Protein AF-A0A7R8UGU3-F1 (afdb_monomer)

Secondary structure (DSSP, 8-state):
-----PPPP--------------TTHHHHHHHHHHHGGGS---------GGG-TTT-GGGGSTTGGGEEEEGGGTEEEETT-BSTTS-TT-EEE--SSS--S-EEEPPTTEEEETTTS-EEETTS-TTSPTTEEEEE---HHHHHTT-SSS---EEEEEEPPP--TTEEEETTTTEEEETTS-TTSPTT-EEEE-TTSSEEEE--SSGGGGGGEETTTTEE--TTS-TT--STT-EEETTTEEE--TTSTTEETTTTEE--TTS-TTPPTTEEEEE-TT---SS--EEEEEPTTEEE-TTS-EEETTB-TTSPTTEEE-SSS-EEE--PPTTEEEEGGGTEEEETTS-TTSPTTEEEEE-TTS-HHHH--B-BEEEEESS---SS---------S----TTTTSTTEEEETTEEEETTS-TTSPTTEEEEE-----TTS--GGGGEEEEEPTTPEEEE-TTS-EEEEPHHHHHHHHHHHHHT-----

Sequence (487 aa):
MRLNRYCVMQKDLAICRIGTCFSLRAMIIVVIQSSALIYFGSDGAIVPPPWSNIDKNPCAALPGGWQMLYWAPLKKCFKIFQVGYPCPDTMELSPPSNNNHTAECRCPPGTAQSVLNDECHTLFTKGPCSDGEYFSPVTDVRTLSTWKTGGAQKLGKCKLGRNCPNGSVFWPPDDKCYALYTRGPCPKGKLLTVGAGQIGECKCENRGALAAYFYNEEDSCYEHFTKGPCQKFGELFLPSRKCGCHPKLPHYYEKTNQCFEIGTPGPCSKGHIFTVSENTDDQNPHASCVCKTGYIPWSDGSCYRLYTRGPCAEGQFLINSTTCTPNICGKGRLYFPEQNTCYKIGSQGPCSLYEVVVFDFTSRPSVDGISYNGVCGCTALIKGLEQTCTSTQEEEKSDSCDSTPGMININGICYKLYTQGPCGSGQWLEPVKQLSSEELTSSNKVQCKCRPGYTTSETKSGTLRCFAPTVGLARWILQLIGYEEAT

Radius of gyration: 34.82 Å; Cα contacts (8 Å, |Δi|>4): 832; chains: 1; bounding box: 90×88×77 Å

InterPro domains:
  IPR031993 Domain of unknown function DUF4789 [PF16033] (85-141)
  IPR031993 Domain of unknown function DUF4789 [PF16033] (163-194)
  IPR031993 Domain of unknown function DUF4789 [PF16033] (286-379)

pLDDT: mean 76.47, std 20.49, range [23.16, 96.88]

Solvent-accessible surface area (backbone atoms only — not comparable to full-atom values): 29045 Å² total; per-residue (Å²): 136,89,80,86,82,84,87,79,91,79,86,83,91,80,91,81,90,77,84,92,79,93,61,90,71,54,67,66,52,50,59,57,49,59,65,58,60,76,73,67,69,86,77,73,78,77,78,74,58,84,61,50,36,45,95,63,15,66,29,26,75,43,94,70,8,76,49,28,37,41,39,76,94,76,76,43,69,43,55,55,69,37,63,11,85,98,30,59,78,52,18,15,31,34,77,48,90,57,94,58,68,49,56,41,68,34,48,46,93,69,34,18,28,32,86,87,75,74,44,40,35,50,50,55,32,22,64,94,39,55,77,44,20,25,22,35,73,65,84,58,67,76,73,54,64,79,60,79,80,64,79,93,65,53,44,29,43,71,41,78,59,69,88,49,63,92,71,36,33,28,35,65,89,79,74,44,66,39,54,54,61,28,41,76,94,38,60,89,42,19,23,26,38,80,36,77,31,72,32,44,31,70,46,62,44,86,52,77,85,45,33,55,34,28,33,81,93,73,76,25,21,40,39,69,57,29,49,60,89,42,82,58,88,34,26,20,22,37,77,85,51,41,68,46,67,54,92,84,40,44,42,28,36,81,94,75,76,30,27,39,38,72,79,31,45,57,95,41,53,60,47,27,28,22,34,66,66,91,86,58,99,51,98,69,57,49,36,43,70,39,61,34,92,74,31,40,59,37,95,85,72,33,22,36,46,62,34,7,32,60,93,41,58,92,68,23,23,24,77,56,59,84,45,68,42,72,59,82,48,57,94,69,37,24,37,33,78,95,74,74,42,64,34,47,60,73,34,41,71,96,36,59,93,72,23,17,28,34,72,46,78,89,52,46,54,92,81,55,33,64,58,44,37,41,34,69,38,63,77,62,89,77,87,62,94,68,90,70,78,77,83,72,81,87,73,74,96,66,63,81,30,69,80,41,93,62,37,40,51,50,96,89,44,72,33,51,60,73,31,40,67,96,40,61,76,52,26,17,32,42,75,59,94,78,81,78,94,82,81,73,62,67,68,68,57,48,44,73,38,59,38,92,75,36,49,81,45,78,44,102,81,78,51,81,45,32,41,54,57,68,54,56,50,49,52,53,50,43,65,72,69,67,69,78,81,76,132

Mean predicted aligned error: 18.77 Å

Foldseek 3Di:
DDDDDDDDDDDDDDDDDDDDDDDPVVVVVVVVVVVVVVPDDPPPPPPQDPCCDCVLAVQNPDDVSSQWGQAVVVRDIDGFQDAPVVDHNQWTFHADPDPNSHIDTAGDPQWFAEPPPRHIFGFQDCGVHAQQKTKHWDPDPVVQVVPPPGPDTTYIDIDGQDDDPPQWFARRVLNDIDGFLACVVHDAQWTWDQDPRRHTDTDADCDDPQVLQAAPPVRGGHDFLDCRPPPDAQWTCHSVSDTDDDPQALQADPVVRGGDRFQDCGPHAAQWGWHFDPPDPDPGTRTDTDGDPQWAAEPVRHTAHFQFCGVHDPQWTHHHRYDIDGPPEDPQWAAEPVVRDIDGFQPCPPHDVQWTWDAPPVDDCVRRNGHSHTDIAGPDDDPDPDRDPDPPPDDDPDQPQVVDPQWADDPNDIDGFQDCPVHDPQWTKDADPDDDDDDDDSVNRIDIDGDPQWDWDADPVRDTDTHHNVVVVVVVVCVVVDDDDDD

Organism: Hermetia illucens (NCBI:txid343691)

Nearest PDB structures (foldseek):
  1ae5-assembly1_A  TM=3.576E-01  e=3.836E+00  Homo sapiens
  1qiu-assembly2_F  TM=3.016E-01  e=1.323E+00  Human adenovirus 2
  1v1i-assembly1_B  TM=2.689E-01  e=1.565E+00  Human mastadenovirus C
  1v1h-assembly2_E  TM=2.479E-01  e=1.323E+00  Human adenovirus 2
  1v1i-assembly1_C  TM=2.590E-01  e=1.751E+00  Human mastadenovirus C

Structure (mmCIF, N/CA/C/O backbone):
data_AF-A0A7R8UGU3-F1
#
_entry.id   AF-A0A7R8UGU3-F1
#
loop_
_atom_site.group_PDB
_atom_site.id
_atom_site.type_symbol
_atom_site.label_atom_id
_atom_site.label_alt_id
_atom_site.label_comp_id
_atom_site.label_asym_id
_atom_site.label_entity_id
_atom_site.label_seq_id
_atom_site.pdbx_PDB_ins_code
_atom_site.Cartn_x
_atom_site.Cartn_y
_atom_site.Cartn_z
_atom_site.occupancy
_atom_site.B_iso_or_equiv
_atom_site.auth_seq_id
_atom_site.auth_comp_id
_atom_site.auth_asym_id
_atom_site.auth_atom_id
_atom_site.pdbx_PDB_model_num
ATOM 1 N N . MET A 1 1 ? -3.945 25.983 -39.590 1.00 34.41 1 MET A N 1
ATOM 2 C CA . MET A 1 1 ? -3.310 27.311 -39.734 1.00 34.41 1 MET A CA 1
ATOM 3 C C . MET A 1 1 ? -2.258 27.464 -38.649 1.00 34.41 1 MET A C 1
ATOM 5 O O . MET A 1 1 ? -2.596 27.395 -37.476 1.00 34.41 1 MET A O 1
ATOM 9 N N . ARG A 1 2 ? -0.985 27.560 -39.050 1.00 26.16 2 ARG A N 1
ATOM 10 C CA . ARG A 1 2 ? 0.158 27.837 -38.168 1.00 26.16 2 ARG A CA 1
ATOM 11 C C . ARG A 1 2 ? 0.097 29.293 -37.707 1.00 26.16 2 ARG A C 1
ATOM 13 O O . ARG A 1 2 ? -0.098 30.166 -38.545 1.00 26.16 2 ARG A O 1
ATOM 20 N N . LEU A 1 3 ? 0.370 29.547 -36.433 1.00 24.61 3 LEU A N 1
ATOM 21 C CA . LEU A 1 3 ? 0.838 30.849 -35.962 1.00 24.61 3 LEU A CA 1
ATOM 22 C C . LEU A 1 3 ? 2.105 30.615 -35.138 1.00 24.61 3 LEU A C 1
ATOM 24 O O . LEU A 1 3 ? 2.052 30.256 -33.966 1.00 24.61 3 LEU A O 1
ATOM 28 N N . ASN A 1 4 ? 3.246 30.781 -35.809 1.00 25.98 4 ASN A N 1
ATOM 29 C CA . ASN A 1 4 ? 4.543 30.980 -35.173 1.00 25.98 4 ASN A CA 1
ATOM 30 C C . ASN A 1 4 ? 4.507 32.316 -34.419 1.00 25.98 4 ASN A C 1
ATOM 32 O O . ASN A 1 4 ? 4.134 33.333 -35.003 1.00 25.98 4 ASN A O 1
ATOM 36 N N . ARG A 1 5 ? 4.952 32.337 -33.161 1.00 27.44 5 ARG A N 1
ATOM 37 C CA . ARG A 1 5 ? 5.405 33.568 -32.503 1.00 27.44 5 ARG A CA 1
ATOM 38 C C . ARG A 1 5 ? 6.913 33.479 -32.312 1.00 27.44 5 ARG A C 1
ATOM 40 O O . ARG A 1 5 ? 7.396 32.604 -31.604 1.00 27.44 5 ARG A O 1
ATOM 47 N N . TYR A 1 6 ? 7.628 34.381 -32.974 1.00 27.47 6 TYR A N 1
ATOM 48 C CA . TYR A 1 6 ? 9.024 34.699 -32.696 1.00 27.47 6 TYR A CA 1
ATOM 49 C C . TYR A 1 6 ? 9.054 35.805 -31.632 1.00 27.47 6 TYR A C 1
ATOM 51 O O . TYR A 1 6 ? 8.335 36.795 -31.767 1.00 27.47 6 TYR A O 1
ATOM 59 N N . CYS A 1 7 ? 9.872 35.648 -30.590 1.00 23.77 7 CYS A N 1
ATOM 60 C CA . CYS A 1 7 ? 10.216 36.732 -29.670 1.00 23.77 7 CYS A CA 1
ATOM 61 C C . CYS A 1 7 ? 11.462 37.448 -30.198 1.00 23.77 7 CYS A C 1
ATOM 63 O O . CYS A 1 7 ? 12.524 36.843 -30.325 1.00 23.77 7 CYS A O 1
ATOM 65 N N . VAL A 1 8 ? 11.316 38.737 -30.499 1.00 25.41 8 VAL A N 1
ATOM 66 C CA . VAL A 1 8 ? 12.418 39.661 -30.776 1.00 25.41 8 VAL A CA 1
ATOM 67 C C . VAL A 1 8 ? 12.742 40.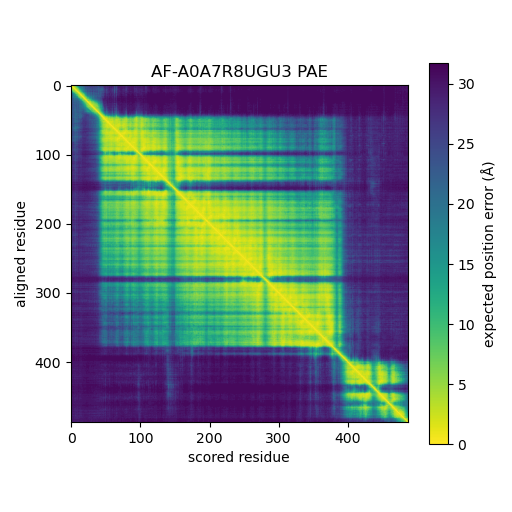389 -29.473 1.00 25.41 8 VAL A C 1
ATOM 69 O O . VAL A 1 8 ? 11.854 40.949 -28.835 1.00 25.41 8 VAL A O 1
ATOM 72 N N . MET A 1 9 ? 14.011 40.352 -29.069 1.00 26.41 9 MET A N 1
ATOM 73 C CA . MET A 1 9 ? 14.564 41.195 -28.008 1.00 26.41 9 MET A CA 1
ATOM 74 C C . MET A 1 9 ? 14.761 42.609 -28.554 1.00 26.41 9 MET A C 1
ATOM 76 O O . MET A 1 9 ? 15.452 42.778 -29.560 1.00 26.41 9 MET A O 1
ATOM 80 N N . GLN A 1 10 ? 14.216 43.621 -27.878 1.00 24.91 10 GLN A N 1
ATOM 81 C CA . GLN A 1 10 ? 14.547 45.012 -28.169 1.00 24.91 10 GLN A CA 1
ATOM 82 C C . GLN A 1 10 ? 14.738 45.809 -26.876 1.00 24.91 10 GLN A C 1
ATOM 84 O O . GLN A 1 10 ? 14.002 45.648 -25.904 1.00 24.91 10 GLN A O 1
ATOM 89 N N . LYS A 1 11 ? 15.821 46.587 -26.890 1.00 28.97 11 LYS A N 1
ATOM 90 C CA . LYS A 1 11 ? 16.382 47.410 -25.821 1.00 28.97 11 LYS A CA 1
ATOM 91 C C . LYS A 1 11 ? 15.558 48.679 -25.551 1.00 28.97 11 LYS A C 1
ATOM 93 O O . LYS A 1 11 ? 14.819 49.144 -26.411 1.00 28.97 11 LYS A O 1
ATOM 98 N N . ASP A 1 12 ? 15.873 49.245 -24.387 1.00 27.22 12 ASP A N 1
ATOM 99 C CA . ASP A 1 12 ? 15.841 50.660 -23.998 1.00 27.22 12 ASP A CA 1
ATOM 100 C C . ASP A 1 12 ? 14.676 51.166 -23.127 1.00 27.22 12 ASP A C 1
ATOM 102 O O . ASP A 1 12 ? 13.502 51.198 -23.489 1.00 27.22 12 ASP A O 1
ATOM 106 N N . LEU A 1 13 ? 15.095 51.590 -21.928 1.00 28.80 13 LEU A N 1
ATOM 107 C CA . LEU A 1 13 ? 14.383 52.382 -20.935 1.00 28.80 13 LEU A CA 1
ATOM 108 C C . LEU A 1 13 ? 13.937 53.725 -21.531 1.00 28.80 13 LEU A C 1
ATOM 110 O O . LEU A 1 13 ? 14.759 54.475 -22.053 1.00 28.80 13 LEU A O 1
ATOM 114 N N . ALA A 1 14 ? 12.687 54.105 -21.280 1.00 24.19 14 ALA A N 1
ATOM 115 C CA . ALA A 1 14 ? 12.273 55.504 -21.254 1.00 24.19 14 ALA A CA 1
ATOM 116 C C . ALA A 1 14 ? 11.336 55.729 -20.059 1.00 24.19 14 ALA A C 1
ATOM 118 O O . ALA A 1 14 ? 10.205 55.246 -20.027 1.00 24.19 14 ALA A O 1
ATOM 119 N N . ILE A 1 15 ? 11.834 56.445 -19.048 1.00 28.39 15 ILE A N 1
ATOM 120 C CA . ILE A 1 15 ? 11.051 56.929 -17.907 1.00 28.39 15 ILE A CA 1
ATOM 121 C C . ILE A 1 15 ? 10.461 58.285 -18.306 1.00 28.39 15 ILE A C 1
ATOM 123 O O . ILE A 1 15 ? 11.199 59.256 -18.448 1.00 28.39 15 ILE A O 1
ATOM 127 N N . CYS A 1 16 ? 9.135 58.368 -18.421 1.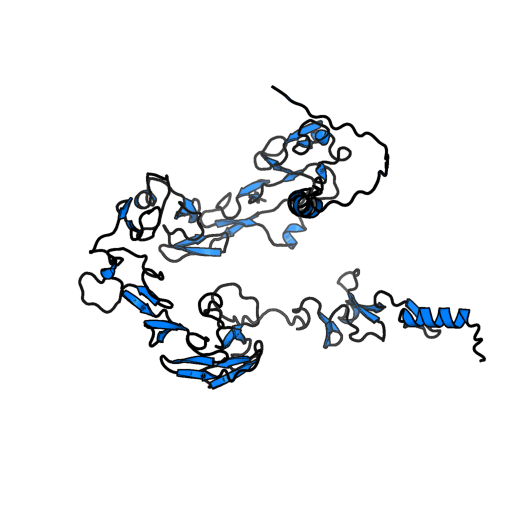00 23.16 16 CYS A N 1
ATOM 128 C CA . CYS A 1 16 ? 8.407 59.638 -18.451 1.00 23.16 16 CYS A CA 1
ATOM 129 C C . CYS A 1 16 ? 7.544 59.762 -17.189 1.00 23.16 16 CYS A C 1
ATOM 131 O O . CYS A 1 16 ? 6.597 59.005 -16.989 1.00 23.16 16 CYS A O 1
ATOM 133 N N . ARG A 1 17 ? 7.877 60.735 -16.331 1.00 28.41 17 ARG A N 1
ATOM 134 C CA . ARG A 1 17 ? 7.027 61.201 -15.225 1.00 28.41 17 ARG A CA 1
ATOM 135 C C . ARG A 1 17 ? 5.975 62.167 -15.765 1.00 28.41 17 ARG A C 1
ATOM 137 O O . ARG A 1 17 ? 6.347 63.156 -16.387 1.00 28.41 17 ARG A O 1
ATOM 144 N N . ILE A 1 18 ? 4.705 61.958 -15.419 1.00 28.52 18 ILE A N 1
ATOM 145 C CA . ILE A 1 18 ? 3.667 62.996 -15.482 1.00 28.52 18 ILE A CA 1
ATOM 146 C C . ILE A 1 18 ? 2.824 62.953 -14.199 1.00 28.52 18 ILE A C 1
ATOM 148 O O . ILE A 1 18 ? 2.200 61.945 -13.889 1.00 28.52 18 ILE A O 1
ATOM 152 N N . GLY A 1 19 ? 2.861 64.073 -13.471 1.00 26.92 19 GLY A N 1
ATOM 153 C CA . GLY A 1 19 ? 1.689 64.825 -13.006 1.00 26.92 19 GLY A CA 1
ATOM 154 C C . GLY A 1 19 ? 0.654 64.142 -12.110 1.00 26.92 19 GLY A C 1
ATOM 155 O O . GLY A 1 19 ? -0.199 63.391 -12.563 1.00 26.92 19 GLY A O 1
ATOM 156 N N . THR A 1 20 ? 0.656 64.552 -10.846 1.00 39.91 20 THR A N 1
ATOM 157 C CA . THR A 1 20 ? -0.377 64.355 -9.820 1.00 39.91 20 THR A CA 1
ATOM 158 C C . THR A 1 20 ? -1.784 64.814 -10.233 1.00 39.91 20 THR A C 1
ATOM 160 O O . THR A 1 20 ? -1.940 65.944 -10.690 1.00 39.91 20 THR A O 1
ATOM 163 N N . CYS A 1 21 ? -2.822 64.033 -9.904 1.00 30.52 21 CYS A N 1
ATOM 164 C CA . CYS A 1 21 ? -4.128 64.575 -9.505 1.00 30.52 21 CYS A CA 1
ATOM 165 C C . CYS A 1 21 ? -4.908 63.552 -8.656 1.00 30.52 21 CYS A C 1
ATOM 167 O O . CYS A 1 21 ? -5.224 62.453 -9.110 1.00 30.52 21 CYS A O 1
ATOM 169 N N . PHE A 1 22 ? -5.177 63.906 -7.398 1.00 36.31 22 PHE A N 1
ATOM 170 C CA . PHE A 1 22 ? -5.963 63.118 -6.448 1.00 36.31 22 PHE A CA 1
ATOM 171 C C . PHE A 1 22 ? -7.455 63.182 -6.808 1.00 36.31 22 PHE A C 1
ATOM 173 O O . PHE A 1 22 ? -8.027 64.265 -6.897 1.00 36.31 22 PHE A O 1
ATOM 180 N N . SER A 1 23 ? -8.114 62.028 -6.944 1.00 39.84 23 SER A N 1
ATOM 181 C CA . SER A 1 23 ? -9.576 61.927 -6.885 1.00 39.84 23 SER A CA 1
ATOM 182 C C . SER A 1 23 ? -9.994 60.572 -6.315 1.00 39.84 23 SER A C 1
ATOM 184 O O . SER A 1 23 ? -9.429 59.531 -6.653 1.00 39.84 23 SER A O 1
ATOM 186 N N . LEU A 1 24 ? -11.007 60.596 -5.444 1.00 41.97 24 LEU A N 1
ATOM 187 C CA . LEU A 1 24 ? -11.515 59.501 -4.605 1.00 41.97 24 LEU A CA 1
ATOM 188 C C . LEU A 1 24 ? -11.982 58.235 -5.363 1.00 41.97 24 LEU A C 1
ATOM 190 O O . LEU A 1 24 ? -12.333 57.241 -4.735 1.00 41.97 24 LEU A O 1
ATOM 194 N N . ARG A 1 25 ? -11.948 58.225 -6.702 1.00 40.31 25 ARG A N 1
ATOM 195 C CA . ARG A 1 25 ? -12.133 57.020 -7.534 1.00 40.31 25 ARG A CA 1
ATOM 196 C C . ARG A 1 25 ? -10.914 56.082 -7.547 1.00 40.31 25 ARG A C 1
ATOM 198 O O . ARG A 1 25 ? -11.035 54.946 -7.997 1.00 40.31 25 ARG A O 1
ATOM 205 N N . ALA A 1 26 ? -9.766 56.517 -7.022 1.00 41.62 26 ALA A N 1
ATOM 206 C CA . ALA A 1 26 ? -8.527 55.735 -7.002 1.00 41.62 26 ALA A CA 1
ATOM 207 C C . ALA A 1 26 ? -8.546 54.533 -6.033 1.00 41.62 26 ALA A C 1
ATOM 209 O O . ALA A 1 26 ? -7.870 53.543 -6.288 1.00 41.62 26 ALA A O 1
ATOM 210 N N . MET A 1 27 ? -9.349 54.556 -4.962 1.00 41.19 27 MET A N 1
ATOM 211 C CA . MET A 1 27 ? -9.347 53.471 -3.961 1.00 41.19 27 MET A CA 1
ATOM 212 C C . MET A 1 27 ? -10.008 52.173 -4.449 1.00 41.19 27 MET A C 1
ATOM 214 O O . MET A 1 27 ? -9.609 51.091 -4.034 1.00 41.19 27 MET A O 1
ATOM 218 N N . ILE A 1 28 ? -10.979 52.253 -5.365 1.00 45.59 28 ILE A N 1
ATOM 219 C CA . ILE A 1 28 ? -11.695 51.065 -5.865 1.00 45.59 28 ILE A CA 1
ATOM 220 C C . ILE A 1 28 ? -10.920 50.389 -7.009 1.00 45.59 28 ILE A C 1
ATOM 222 O O . ILE A 1 28 ? -10.940 49.167 -7.138 1.00 45.59 28 ILE A O 1
ATOM 226 N N . ILE A 1 29 ? -10.150 51.153 -7.791 1.00 45.28 29 ILE A N 1
ATOM 227 C CA . ILE A 1 29 ? -9.307 50.602 -8.866 1.00 45.28 29 ILE A CA 1
ATOM 228 C C . ILE A 1 29 ? -8.049 49.927 -8.295 1.00 45.28 29 ILE A C 1
ATOM 230 O O . ILE A 1 29 ? -7.606 48.920 -8.842 1.00 45.28 29 ILE A O 1
ATOM 234 N N . VAL A 1 30 ? -7.521 50.391 -7.155 1.00 45.78 30 VAL A N 1
ATOM 235 C CA . VAL A 1 30 ? -6.356 49.768 -6.499 1.00 45.78 30 VAL A CA 1
ATOM 236 C C . VAL A 1 30 ? -6.674 48.369 -5.957 1.00 45.78 30 VAL A C 1
ATOM 238 O O . VAL A 1 30 ? -5.810 47.500 -6.019 1.00 45.78 30 VAL A O 1
ATOM 241 N N . VAL A 1 31 ? -7.906 48.085 -5.517 1.00 47.03 31 VAL A N 1
ATOM 242 C CA . VAL A 1 31 ? -8.300 46.736 -5.043 1.00 47.03 31 VAL A CA 1
ATOM 243 C C . VAL A 1 31 ? -8.502 45.750 -6.208 1.00 47.03 31 VAL A C 1
ATOM 245 O O . VAL A 1 31 ? -8.179 44.567 -6.093 1.00 47.03 31 VAL A O 1
ATOM 248 N N . ILE A 1 32 ? -8.947 46.236 -7.372 1.00 43.72 32 ILE A N 1
ATOM 249 C CA . ILE A 1 32 ? -9.103 45.411 -8.584 1.00 43.72 32 ILE A CA 1
ATOM 250 C C . ILE A 1 32 ? -7.750 45.219 -9.304 1.00 43.72 32 ILE A C 1
ATOM 252 O O . ILE A 1 32 ? -7.481 44.147 -9.841 1.00 43.72 32 ILE A O 1
ATOM 256 N N . GLN A 1 33 ? -6.834 46.194 -9.249 1.00 40.19 33 GLN A N 1
ATOM 257 C CA . GLN A 1 33 ? -5.467 46.022 -9.761 1.00 40.19 33 GLN A CA 1
ATOM 258 C C . GLN A 1 33 ? -4.562 45.200 -8.831 1.00 40.19 33 GLN A C 1
ATOM 260 O O . GLN A 1 33 ? -3.694 44.485 -9.326 1.00 40.19 33 GLN A O 1
ATOM 265 N N . SER A 1 34 ? -4.780 45.216 -7.512 1.00 39.47 34 SER A N 1
ATOM 266 C CA . SER A 1 34 ? -4.033 44.353 -6.576 1.00 39.47 34 SER A CA 1
ATOM 267 C C . SER A 1 34 ? -4.489 42.891 -6.600 1.00 39.47 34 SER A C 1
ATOM 269 O O . SER A 1 34 ? -3.689 42.012 -6.296 1.00 39.47 34 SER A O 1
ATOM 271 N N . SER A 1 35 ? -5.712 42.600 -7.052 1.00 41.66 35 SER A N 1
ATOM 272 C CA . SER A 1 35 ? -6.159 41.225 -7.335 1.00 41.66 35 SER A CA 1
ATOM 273 C C . SER A 1 35 ? -5.738 40.723 -8.728 1.00 41.66 35 SER A C 1
ATOM 275 O O . SER A 1 35 ? -5.579 39.518 -8.913 1.00 41.66 35 SER A O 1
ATOM 277 N N . ALA A 1 36 ? -5.456 41.620 -9.682 1.00 36.62 36 ALA A N 1
ATOM 278 C CA . ALA A 1 36 ? -4.912 41.266 -11.000 1.00 36.62 36 ALA A CA 1
ATOM 279 C C . ALA A 1 36 ? -3.369 41.153 -11.041 1.00 36.62 36 ALA A C 1
ATOM 281 O O . ALA A 1 36 ? -2.831 40.473 -11.911 1.00 36.62 36 ALA A O 1
ATOM 282 N N . LEU A 1 37 ? -2.644 41.765 -10.096 1.00 37.25 37 LEU A N 1
ATOM 283 C CA . LEU A 1 37 ? -1.174 41.690 -10.016 1.00 37.25 37 LEU A CA 1
ATOM 284 C C . LEU A 1 37 ? -0.637 40.460 -9.264 1.00 37.25 37 LEU A C 1
ATOM 286 O O . LEU A 1 37 ? 0.562 40.206 -9.313 1.00 37.25 37 LEU A O 1
ATOM 290 N N . ILE A 1 38 ? -1.497 39.649 -8.640 1.00 41.44 38 ILE A N 1
ATOM 291 C CA . ILE A 1 38 ? -1.093 38.358 -8.042 1.00 41.44 38 ILE A CA 1
ATOM 292 C C . ILE A 1 38 ? -1.065 37.227 -9.101 1.00 41.44 38 ILE A C 1
ATOM 294 O O . ILE A 1 38 ? -0.598 36.125 -8.831 1.00 41.44 38 ILE A O 1
ATOM 298 N N . TYR A 1 39 ? -1.473 37.506 -10.346 1.00 42.41 39 TYR A N 1
ATOM 299 C CA . TYR A 1 39 ? -1.462 36.549 -11.464 1.00 42.41 39 TYR A CA 1
ATOM 300 C C . TYR A 1 39 ? -0.296 36.717 -12.454 1.00 42.41 39 TYR A C 1
ATOM 302 O O . TYR A 1 39 ? -0.306 36.098 -13.518 1.00 42.41 39 TYR A O 1
ATOM 310 N N . PHE A 1 40 ? 0.736 37.498 -12.119 1.00 37.44 40 PHE A N 1
ATOM 311 C CA . PHE A 1 40 ? 1.957 37.556 -12.925 1.00 37.44 40 PHE A CA 1
ATOM 312 C C . PHE A 1 40 ? 3.067 36.697 -12.325 1.00 37.44 40 PHE A C 1
ATOM 314 O O . PHE A 1 40 ? 3.715 37.068 -11.353 1.00 37.44 40 PHE A O 1
ATOM 321 N N . GLY A 1 41 ? 3.277 35.553 -12.978 1.00 44.25 41 GLY A N 1
ATOM 322 C CA . GLY A 1 41 ? 4.596 34.971 -13.191 1.00 44.25 41 GLY A CA 1
ATOM 323 C C . GLY A 1 41 ? 5.330 34.533 -11.935 1.00 44.25 41 GLY A C 1
ATOM 324 O O . GLY A 1 41 ? 6.303 35.159 -11.525 1.00 44.25 41 GLY A O 1
ATOM 325 N N . SER A 1 42 ? 4.980 33.355 -11.418 1.00 40.66 42 SER A N 1
ATOM 326 C CA . SER A 1 42 ? 6.072 32.481 -11.000 1.00 40.66 42 SER A CA 1
ATOM 327 C C . SER A 1 42 ? 6.848 32.138 -12.273 1.00 40.66 42 SER A C 1
ATOM 329 O O . SER A 1 42 ? 6.447 31.259 -13.033 1.00 40.66 42 SER A O 1
ATOM 331 N N . ASP A 1 43 ? 7.921 32.881 -12.552 1.00 48.38 43 ASP A N 1
ATOM 332 C CA . ASP A 1 43 ? 8.942 32.431 -13.495 1.00 48.38 43 ASP A CA 1
ATOM 333 C C . ASP A 1 43 ? 9.572 31.183 -12.875 1.00 48.38 43 ASP A C 1
ATOM 335 O O . ASP A 1 43 ? 10.539 31.222 -12.113 1.00 48.38 43 ASP A O 1
ATOM 339 N N . GLY A 1 44 ? 8.945 30.042 -13.146 1.00 50.53 44 GLY A N 1
ATOM 340 C CA . GLY A 1 44 ? 9.573 28.755 -12.965 1.00 50.53 44 GLY A CA 1
ATOM 341 C C . GLY A 1 44 ? 10.748 28.707 -13.926 1.00 50.53 44 GLY A C 1
ATOM 342 O O . GLY A 1 44 ? 10.565 28.493 -15.122 1.00 50.53 44 GLY A O 1
ATOM 343 N N . ALA A 1 45 ? 11.958 28.919 -13.417 1.00 56.50 45 ALA A N 1
ATOM 344 C CA . ALA A 1 45 ? 13.161 28.641 -14.178 1.00 56.50 45 ALA A CA 1
ATOM 345 C C . ALA A 1 45 ? 13.208 27.128 -14.436 1.00 56.50 45 ALA A C 1
ATOM 347 O O . ALA A 1 45 ? 13.558 26.340 -13.557 1.00 56.50 45 ALA A O 1
ATOM 348 N N . ILE A 1 46 ? 12.812 26.708 -15.640 1.00 59.34 46 ILE A N 1
ATOM 349 C CA . ILE A 1 46 ? 13.038 25.343 -16.108 1.00 59.34 46 ILE A CA 1
ATOM 350 C C . ILE A 1 46 ? 14.546 25.218 -16.287 1.00 59.34 46 ILE A C 1
ATOM 352 O O . ILE A 1 46 ? 15.100 25.692 -17.277 1.00 59.34 46 ILE A O 1
ATOM 356 N N . VAL A 1 47 ? 15.218 24.617 -15.305 1.00 72.50 47 VAL A N 1
ATOM 357 C CA . VAL A 1 47 ? 16.623 24.242 -15.450 1.00 72.50 47 VAL A CA 1
ATOM 358 C C . VAL A 1 47 ? 16.669 23.166 -16.531 1.00 72.50 47 VAL A C 1
ATOM 360 O O . VAL A 1 47 ? 16.107 22.083 -16.336 1.00 72.50 47 VAL A O 1
ATOM 363 N N . PRO A 1 48 ? 17.268 23.453 -17.695 1.00 73.31 48 PRO A N 1
ATOM 364 C CA . PRO A 1 48 ? 17.235 22.520 -18.796 1.00 73.31 48 PRO A CA 1
ATOM 365 C C . PRO A 1 48 ? 18.169 21.344 -18.461 1.00 73.31 48 PRO A C 1
ATOM 367 O O . PRO A 1 48 ? 19.207 21.533 -17.813 1.00 73.31 48 PRO A O 1
ATOM 370 N N . PRO A 1 49 ? 17.793 20.108 -18.820 1.00 79.06 49 PRO A N 1
ATOM 371 C CA . PRO A 1 49 ? 18.559 18.939 -18.424 1.00 79.06 49 PRO A CA 1
ATOM 372 C C . PRO A 1 49 ? 19.970 18.965 -19.038 1.00 79.06 49 PRO A C 1
ATOM 374 O O . PRO A 1 49 ? 20.159 19.519 -20.116 1.00 79.06 49 PRO A O 1
ATOM 377 N N . PRO A 1 50 ? 20.980 18.317 -18.434 1.00 78.62 50 PRO A N 1
ATOM 378 C CA . PRO A 1 50 ? 22.371 18.416 -18.895 1.00 78.62 50 PRO A CA 1
ATOM 379 C C . PRO A 1 50 ? 22.605 18.064 -20.377 1.00 78.62 50 PRO A C 1
ATOM 381 O O . PRO A 1 50 ? 23.538 18.582 -20.992 1.00 78.62 50 PRO A O 1
ATOM 384 N N . TRP A 1 51 ? 21.765 17.198 -20.956 1.00 81.69 51 TRP A N 1
ATOM 385 C CA . TRP A 1 51 ? 21.831 16.764 -22.358 1.00 81.69 51 TRP A CA 1
ATOM 386 C C . TRP A 1 51 ? 21.127 17.704 -23.348 1.00 81.69 51 TRP A C 1
ATOM 388 O O . TRP A 1 51 ? 21.141 17.438 -24.548 1.00 81.69 51 TRP A O 1
ATOM 398 N N . SER A 1 52 ? 20.509 18.792 -22.888 1.00 82.81 52 SER A N 1
ATOM 399 C CA . SER A 1 52 ? 19.988 19.844 -23.769 1.00 82.81 52 SER A CA 1
ATOM 400 C C . SER A 1 52 ? 21.065 20.853 -24.181 1.00 82.81 52 SER A C 1
ATOM 402 O O . SER A 1 52 ? 20.777 21.787 -24.924 1.00 82.81 52 SER A O 1
ATOM 404 N N . ASN A 1 53 ? 22.287 20.719 -23.659 1.00 82.62 53 ASN A N 1
ATOM 405 C CA . ASN A 1 53 ? 23.411 21.552 -24.057 1.00 82.62 53 ASN A CA 1
ATOM 406 C C . ASN A 1 53 ? 23.897 21.125 -25.453 1.00 82.62 53 ASN A C 1
ATOM 408 O O . ASN A 1 53 ? 24.342 19.991 -25.631 1.00 82.62 53 ASN A O 1
ATOM 412 N N . ILE A 1 54 ? 23.838 22.050 -26.413 1.00 83.69 54 ILE A N 1
ATOM 413 C CA . ILE A 1 54 ? 24.208 21.836 -27.820 1.00 83.69 54 ILE A CA 1
ATOM 414 C C . ILE A 1 54 ? 25.683 21.434 -27.967 1.00 83.69 54 ILE A C 1
ATOM 416 O O . ILE A 1 54 ? 25.993 20.577 -28.791 1.00 83.69 54 ILE A O 1
ATOM 420 N N . ASP A 1 55 ? 26.572 21.969 -27.126 1.00 81.81 55 ASP A N 1
ATOM 421 C CA . ASP A 1 55 ? 28.011 21.669 -27.164 1.00 81.81 55 ASP A CA 1
ATOM 422 C C . ASP A 1 55 ? 28.308 20.216 -26.769 1.00 81.81 55 ASP A C 1
ATOM 424 O O . ASP A 1 55 ? 29.316 19.637 -27.168 1.00 81.81 55 ASP A O 1
ATOM 428 N N . LYS A 1 56 ? 27.418 19.615 -25.972 1.00 80.31 56 LYS A N 1
ATOM 429 C CA . LYS A 1 56 ? 27.531 18.231 -25.487 1.00 80.31 56 LYS A CA 1
ATOM 430 C C . LYS A 1 56 ? 26.687 17.259 -26.305 1.00 80.31 56 LYS A C 1
ATOM 432 O O . LYS A 1 56 ? 27.056 16.100 -26.457 1.00 80.31 56 LYS A O 1
ATOM 437 N N . ASN A 1 57 ? 25.555 17.721 -26.823 1.00 86.38 57 ASN A N 1
ATOM 438 C CA . ASN A 1 57 ? 24.613 16.938 -27.604 1.00 86.38 57 ASN A CA 1
ATOM 439 C C . ASN A 1 57 ? 24.187 17.741 -28.844 1.00 86.38 57 ASN A C 1
ATOM 441 O O . ASN A 1 57 ? 23.236 18.525 -28.766 1.00 86.38 57 ASN A O 1
ATOM 445 N N . PRO A 1 58 ? 24.821 17.526 -30.010 1.00 87.94 58 PRO A N 1
ATOM 446 C CA . PRO A 1 58 ? 24.521 18.294 -31.220 1.00 87.94 58 PRO A CA 1
ATOM 447 C C . PRO A 1 58 ? 23.071 18.113 -31.696 1.00 87.94 58 PRO A C 1
ATOM 449 O O . PRO A 1 58 ? 22.521 18.977 -32.375 1.00 87.94 58 PRO A O 1
ATOM 452 N N . CYS A 1 59 ? 22.408 17.022 -31.298 1.00 89.12 59 CYS A N 1
ATOM 453 C CA . CYS A 1 59 ? 21.001 16.784 -31.611 1.00 89.12 59 CYS A CA 1
ATOM 454 C C . CYS A 1 59 ? 20.052 17.762 -30.911 1.00 89.12 59 CYS A C 1
ATOM 456 O O . CYS A 1 59 ? 18.924 17.927 -31.372 1.00 89.12 59 CYS A O 1
ATOM 458 N N . ALA A 1 60 ? 20.495 18.444 -29.849 1.00 87.69 60 ALA A N 1
ATOM 459 C CA . ALA A 1 60 ? 19.702 19.454 -29.153 1.00 87.69 60 ALA A CA 1
ATOM 460 C C . ALA A 1 60 ? 19.383 20.682 -30.031 1.00 87.69 60 ALA A C 1
ATOM 462 O O . ALA A 1 60 ? 18.411 21.380 -29.755 1.00 87.69 60 ALA A O 1
ATOM 463 N N . ALA A 1 61 ? 20.146 20.920 -31.108 1.00 87.06 61 ALA A N 1
ATOM 464 C CA . ALA A 1 61 ? 19.900 22.003 -32.064 1.00 87.06 61 ALA A CA 1
ATOM 465 C C . ALA A 1 61 ? 18.740 21.721 -33.045 1.00 87.06 61 ALA A C 1
ATOM 467 O O . ALA A 1 61 ? 18.271 22.631 -33.728 1.00 87.06 61 ALA A O 1
ATOM 468 N N . LEU A 1 62 ? 18.277 20.470 -33.140 1.00 86.62 62 LEU A N 1
ATOM 469 C CA . LEU A 1 62 ? 17.170 20.081 -34.016 1.00 86.62 62 LEU A CA 1
ATOM 470 C C . LEU A 1 62 ? 15.808 20.488 -33.420 1.00 86.62 62 LEU A C 1
ATOM 472 O O . LEU A 1 62 ? 15.670 20.597 -32.199 1.00 86.62 62 LEU A O 1
ATOM 476 N N . PRO A 1 63 ? 14.754 20.668 -34.241 1.00 83.19 63 PRO A N 1
ATOM 477 C CA . PRO A 1 63 ? 13.399 20.855 -33.726 1.00 83.19 63 PRO A CA 1
ATOM 478 C C . PRO A 1 63 ? 12.971 19.627 -32.905 1.00 83.19 63 PRO A C 1
ATOM 480 O O . PRO A 1 63 ? 12.974 18.507 -33.407 1.00 83.19 63 PRO A O 1
ATOM 483 N N . GLY A 1 64 ? 12.627 19.831 -31.628 1.00 81.94 64 GLY A N 1
ATOM 484 C CA . GLY A 1 64 ? 12.371 18.731 -30.682 1.00 81.94 64 GLY A CA 1
ATOM 485 C C . GLY A 1 64 ? 13.637 18.059 -30.128 1.00 81.94 64 GLY A C 1
ATOM 486 O O . GLY A 1 64 ? 13.548 17.029 -29.465 1.00 81.94 64 GLY A O 1
ATOM 487 N N . GLY A 1 65 ? 14.814 18.649 -30.352 1.00 83.31 65 GLY A N 1
ATOM 488 C CA . GLY A 1 65 ? 16.124 18.093 -30.009 1.00 83.31 65 GLY A CA 1
ATOM 489 C C . GLY A 1 65 ? 16.346 17.781 -28.527 1.00 83.31 65 GLY A C 1
ATOM 490 O O . GLY A 1 65 ? 17.174 16.940 -28.200 1.00 83.31 65 GLY A O 1
ATOM 491 N N . TRP A 1 66 ? 15.566 18.377 -27.621 1.00 82.44 66 TRP A N 1
ATOM 492 C CA . TRP A 1 66 ? 15.600 18.057 -26.187 1.00 82.44 66 TRP A CA 1
ATOM 493 C C . TRP A 1 66 ? 15.151 16.616 -25.863 1.00 82.44 66 TRP A C 1
ATOM 495 O O . TRP A 1 66 ? 15.457 16.108 -24.784 1.00 82.44 66 TRP A O 1
ATOM 505 N N . GLN A 1 67 ? 14.458 15.953 -26.799 1.00 88.81 67 GLN A N 1
ATOM 506 C CA . GLN A 1 67 ? 14.078 14.535 -26.739 1.00 88.81 67 GLN A CA 1
ATOM 507 C C . GLN A 1 67 ? 15.025 13.622 -27.528 1.00 88.81 67 GLN A C 1
ATOM 509 O O . GLN A 1 67 ? 14.725 12.442 -27.707 1.00 88.81 67 GLN A O 1
ATOM 514 N N . MET A 1 68 ? 16.140 14.148 -28.033 1.00 90.38 68 MET A N 1
ATOM 515 C CA . MET A 1 68 ? 17.051 13.422 -28.911 1.00 90.38 68 MET A CA 1
ATOM 516 C C . MET A 1 68 ? 18.444 13.354 -28.296 1.00 90.38 68 MET A C 1
ATOM 518 O O . MET A 1 68 ? 18.927 14.320 -27.708 1.00 90.38 68 MET A O 1
ATOM 522 N N . LEU A 1 69 ? 19.120 12.229 -28.484 1.00 90.12 69 LEU A N 1
ATOM 523 C CA . LEU A 1 69 ? 20.512 12.028 -28.109 1.00 90.12 69 LEU A CA 1
ATOM 524 C C . LEU A 1 69 ? 21.345 11.676 -29.332 1.00 90.12 69 LEU A C 1
ATOM 526 O O . LEU A 1 69 ? 20.929 10.907 -30.202 1.00 90.12 69 LEU A O 1
ATOM 530 N N . TYR A 1 70 ? 22.544 12.243 -29.377 1.00 88.69 70 TYR A N 1
ATOM 531 C CA . TYR A 1 70 ? 23.535 11.917 -30.385 1.00 88.69 70 TYR A CA 1
ATOM 532 C C . TYR A 1 70 ? 24.208 10.577 -30.085 1.00 88.69 70 TYR A C 1
ATOM 534 O O . TYR A 1 70 ? 24.796 10.389 -29.019 1.00 88.69 70 TYR A O 1
ATOM 542 N N . TRP A 1 71 ? 24.161 9.659 -31.051 1.00 89.00 71 TRP A N 1
ATOM 543 C CA . TRP A 1 71 ? 24.834 8.366 -30.981 1.00 89.00 71 TRP A CA 1
ATOM 544 C C . TRP A 1 71 ? 26.093 8.375 -31.850 1.00 89.00 71 TRP A C 1
ATOM 546 O O . TRP A 1 71 ? 26.026 8.258 -33.078 1.00 89.00 71 TRP A O 1
ATOM 556 N N . ALA A 1 72 ? 27.254 8.515 -31.204 1.00 84.25 72 ALA A N 1
ATOM 557 C CA . ALA A 1 72 ? 28.543 8.674 -31.877 1.00 84.25 72 ALA A CA 1
ATOM 558 C C . ALA A 1 72 ? 28.901 7.540 -32.864 1.00 84.25 72 ALA A C 1
ATOM 560 O O . ALA A 1 72 ? 29.350 7.873 -33.964 1.00 84.25 72 ALA A O 1
ATOM 561 N N . PRO A 1 73 ? 28.655 6.242 -32.565 1.00 83.69 73 PRO A N 1
ATOM 562 C CA . PRO A 1 73 ? 28.989 5.151 -33.488 1.00 83.69 73 PRO A CA 1
ATOM 563 C C . PRO A 1 73 ? 28.304 5.247 -34.857 1.00 83.69 73 PRO A C 1
ATOM 565 O O . PRO A 1 73 ? 28.894 4.882 -35.869 1.00 83.69 73 PRO A O 1
ATOM 568 N N . LEU A 1 74 ? 27.069 5.761 -34.902 1.00 86.31 74 LEU A N 1
ATOM 569 C CA . LEU A 1 74 ? 26.283 5.865 -36.139 1.00 86.31 74 LEU A CA 1
ATOM 570 C C . LEU A 1 74 ? 26.206 7.290 -36.691 1.00 86.31 74 LEU A C 1
ATOM 572 O O . LEU A 1 74 ? 25.637 7.487 -37.764 1.00 86.31 74 LEU A O 1
ATOM 576 N N . LYS A 1 75 ? 26.744 8.277 -35.964 1.00 87.62 75 LYS A N 1
ATOM 577 C CA . LYS A 1 75 ? 26.662 9.710 -36.288 1.00 87.62 75 LYS A CA 1
ATOM 578 C C . LYS A 1 75 ? 25.224 10.173 -36.560 1.00 87.62 75 LYS A C 1
ATOM 580 O O . LYS A 1 75 ? 24.971 10.967 -37.464 1.00 87.62 75 LYS A O 1
ATOM 585 N N . LYS A 1 76 ? 24.267 9.640 -35.796 1.00 90.12 76 LYS A N 1
ATOM 586 C CA . LYS A 1 76 ? 22.827 9.892 -35.951 1.00 90.12 76 LYS A CA 1
ATOM 587 C C . LYS A 1 76 ? 22.189 10.268 -34.618 1.00 90.12 76 LYS A C 1
ATOM 589 O O . LYS A 1 76 ? 22.689 9.908 -33.554 1.00 90.12 76 LYS A O 1
ATOM 594 N N . CYS A 1 77 ? 21.079 10.993 -34.706 1.00 90.12 77 CYS A N 1
ATOM 595 C CA . CYS A 1 77 ? 20.254 11.374 -33.567 1.00 90.12 77 CYS A CA 1
ATOM 596 C C . CYS A 1 77 ? 19.124 10.364 -33.378 1.00 90.12 77 CYS A C 1
ATOM 598 O O . CYS A 1 77 ? 18.424 10.042 -34.338 1.00 90.12 77 CYS A O 1
ATOM 600 N N . PHE A 1 78 ? 18.915 9.923 -32.144 1.00 91.00 78 PHE A N 1
ATOM 601 C CA . PHE A 1 78 ? 17.862 8.979 -31.775 1.00 91.00 78 PHE A CA 1
ATOM 602 C C . PHE A 1 78 ? 17.045 9.518 -30.611 1.00 91.00 78 PHE A C 1
ATOM 604 O O . PHE A 1 78 ? 17.528 10.352 -29.845 1.00 91.00 78 PHE A O 1
ATOM 611 N N . LYS A 1 79 ? 15.806 9.045 -30.477 1.00 91.62 79 LYS A N 1
ATOM 612 C CA . LYS A 1 79 ? 14.922 9.467 -29.395 1.00 91.62 79 LYS A CA 1
ATOM 613 C C . LYS A 1 79 ? 15.410 8.895 -28.061 1.00 91.62 79 LYS A C 1
ATOM 615 O O . LYS A 1 79 ? 15.797 7.731 -27.986 1.00 91.62 79 LYS A O 1
ATOM 620 N N . ILE A 1 80 ? 15.382 9.708 -27.009 1.00 90.12 80 ILE A N 1
ATOM 621 C CA . ILE A 1 80 ? 15.680 9.248 -25.646 1.00 90.12 80 ILE A CA 1
ATOM 622 C C . ILE A 1 80 ? 14.640 8.236 -25.170 1.00 90.12 80 ILE A C 1
ATOM 624 O O . ILE A 1 80 ? 13.471 8.319 -25.550 1.00 90.12 80 ILE A O 1
ATOM 628 N N . PHE A 1 81 ? 15.070 7.302 -24.326 1.00 90.69 81 PHE A N 1
ATOM 629 C CA . PHE A 1 81 ? 14.256 6.223 -23.756 1.00 90.69 81 PHE A CA 1
ATOM 630 C C . PHE A 1 81 ? 13.561 5.349 -24.809 1.00 90.69 81 PHE A C 1
ATOM 632 O O . PHE A 1 81 ? 12.568 4.678 -24.539 1.00 90.69 81 PHE A O 1
ATOM 639 N N . GLN A 1 82 ? 14.070 5.366 -26.042 1.00 90.19 82 GLN A N 1
ATOM 640 C CA . GLN A 1 82 ? 13.666 4.418 -27.062 1.00 90.19 82 GLN A CA 1
ATOM 641 C C . GLN A 1 82 ? 14.362 3.090 -26.782 1.00 90.19 82 GLN A C 1
ATOM 643 O O . GLN A 1 82 ? 15.591 3.047 -26.719 1.00 90.19 82 GLN A O 1
ATOM 648 N N . VAL A 1 83 ? 13.563 2.036 -26.621 1.00 90.31 83 VAL A N 1
ATOM 649 C CA . VAL A 1 83 ? 14.034 0.655 -26.493 1.00 90.31 83 VAL A CA 1
ATOM 650 C C . VAL A 1 83 ? 14.386 0.096 -27.874 1.00 90.31 83 VAL A C 1
ATOM 652 O O . VAL A 1 83 ? 13.685 0.372 -28.852 1.00 90.31 83 VAL A O 1
ATOM 655 N N . GLY A 1 84 ? 15.466 -0.680 -27.952 1.00 88.56 84 GLY A N 1
ATOM 656 C CA . GLY A 1 84 ? 15.981 -1.238 -29.199 1.00 88.56 84 GLY A CA 1
ATOM 657 C C . GLY A 1 84 ? 16.853 -0.253 -29.972 1.00 88.56 84 GLY A C 1
ATOM 658 O O . GLY A 1 84 ? 17.432 0.675 -29.400 1.00 88.56 84 GLY A O 1
ATOM 659 N N . TYR A 1 85 ? 16.981 -0.473 -31.283 1.00 89.19 85 TYR A N 1
ATOM 660 C CA . TYR A 1 85 ? 17.954 0.218 -32.139 1.00 89.19 85 TYR A CA 1
ATOM 661 C C . TYR A 1 85 ? 18.018 1.741 -31.872 1.00 89.19 85 TYR A C 1
ATOM 663 O O . TYR A 1 85 ? 16.988 2.417 -31.974 1.00 89.19 85 TYR A O 1
ATOM 671 N N . PRO A 1 86 ? 19.197 2.315 -31.548 1.00 87.31 86 PRO A N 1
ATOM 672 C CA . PRO A 1 86 ? 20.558 1.796 -31.747 1.00 87.31 86 PRO A CA 1
ATOM 673 C C . PRO A 1 86 ? 21.098 0.919 -30.604 1.00 87.31 86 PRO A C 1
ATOM 675 O O . PRO A 1 86 ? 22.226 0.437 -30.695 1.00 87.31 86 PRO A O 1
ATOM 678 N N . CYS A 1 87 ? 20.324 0.745 -29.535 1.00 88.75 87 CYS A N 1
ATOM 679 C CA . CYS A 1 87 ? 20.637 -0.146 -28.426 1.00 88.75 87 CYS A CA 1
ATOM 680 C C . CYS A 1 87 ? 20.165 -1.583 -28.716 1.00 88.75 87 CYS A C 1
ATOM 682 O O . CYS A 1 87 ? 19.389 -1.793 -29.651 1.00 88.75 87 CYS A O 1
ATOM 684 N N . PRO A 1 88 ? 20.617 -2.579 -27.932 1.00 89.19 88 PRO A N 1
ATOM 685 C CA . PRO A 1 88 ? 20.019 -3.914 -27.937 1.00 89.19 88 PRO A CA 1
ATOM 686 C C . PRO A 1 88 ? 18.509 -3.875 -27.664 1.00 89.19 88 PRO A C 1
ATOM 688 O O . PRO A 1 88 ? 18.024 -2.959 -27.000 1.00 89.19 88 PRO A O 1
ATOM 691 N N . ASP A 1 89 ? 17.778 -4.894 -28.116 1.00 90.25 89 ASP A N 1
ATOM 692 C CA . ASP A 1 89 ? 16.304 -4.925 -28.113 1.00 90.25 89 ASP A CA 1
ATOM 693 C C . ASP A 1 89 ? 15.658 -4.799 -26.725 1.00 90.25 89 ASP A C 1
ATOM 695 O O . ASP A 1 89 ? 14.506 -4.392 -26.618 1.00 90.25 89 ASP A O 1
ATOM 699 N N . THR A 1 90 ? 16.390 -5.097 -25.650 1.00 89.81 90 THR A N 1
ATOM 700 C CA . THR A 1 90 ? 15.901 -4.974 -24.267 1.00 89.81 90 THR A CA 1
ATOM 701 C C . THR A 1 90 ? 16.395 -3.714 -23.549 1.00 89.81 90 THR A C 1
ATOM 703 O O . THR A 1 90 ? 16.062 -3.500 -22.386 1.00 89.81 90 THR A O 1
ATOM 706 N N . MET A 1 91 ? 17.231 -2.898 -24.192 1.00 90.62 91 MET A N 1
ATOM 707 C CA . MET A 1 91 ? 17.848 -1.707 -23.605 1.00 90.62 91 MET A CA 1
ATOM 708 C C . MET A 1 91 ? 17.305 -0.433 -24.238 1.00 90.62 91 MET A C 1
ATOM 710 O O . MET A 1 91 ? 16.979 -0.401 -25.422 1.00 90.62 91 MET A O 1
ATOM 714 N N . GLU A 1 92 ? 17.268 0.641 -23.457 1.00 91.81 92 GLU A N 1
ATOM 715 C CA . GLU A 1 92 ? 16.882 1.971 -23.905 1.00 91.81 92 GLU A CA 1
ATOM 716 C C . GLU A 1 92 ? 18.069 2.926 -24.015 1.00 91.81 92 GLU A C 1
ATOM 718 O O . GLU A 1 92 ? 19.011 2.894 -23.217 1.00 91.81 92 GLU A O 1
ATOM 723 N N . LEU A 1 93 ? 17.999 3.835 -24.986 1.00 90.12 93 LEU A N 1
ATOM 724 C CA . LEU A 1 93 ? 18.972 4.912 -25.118 1.00 90.12 93 LEU A CA 1
ATOM 725 C C . LEU A 1 93 ? 18.761 5.963 -24.022 1.00 90.12 93 LEU A C 1
ATOM 727 O O . LEU A 1 93 ? 17.764 6.685 -24.017 1.00 90.12 93 LEU A O 1
ATOM 731 N N . SER A 1 94 ? 19.724 6.089 -23.120 1.00 88.44 94 SER A N 1
ATOM 732 C CA . SER A 1 94 ? 19.661 6.972 -21.960 1.00 88.44 94 SER A CA 1
ATOM 733 C C . SER A 1 94 ? 20.676 8.116 -22.029 1.00 88.44 94 SER A C 1
ATOM 735 O O . SER A 1 94 ? 21.761 7.968 -22.607 1.00 88.44 94 SER A O 1
ATOM 737 N N . PRO A 1 95 ? 20.360 9.269 -21.408 1.00 85.75 95 PRO A N 1
ATOM 738 C CA . PRO A 1 95 ? 21.331 10.332 -21.201 1.00 85.75 95 PRO A CA 1
ATOM 739 C C . PRO A 1 95 ? 22.536 9.852 -20.376 1.00 85.75 95 PRO A C 1
ATOM 741 O O . PRO A 1 95 ? 22.393 8.940 -19.556 1.00 85.75 95 PRO A O 1
ATOM 744 N N . PRO A 1 96 ? 23.705 10.493 -20.538 1.00 77.00 96 PRO A N 1
ATOM 745 C CA . PRO A 1 96 ? 24.893 10.165 -19.763 1.00 77.00 96 PRO A CA 1
ATOM 746 C C . PRO A 1 96 ? 24.662 10.372 -18.263 1.00 77.00 96 PRO A C 1
ATOM 748 O O . PRO A 1 96 ? 24.227 11.439 -17.830 1.00 77.00 96 PRO A O 1
ATOM 751 N N . SER A 1 97 ? 24.999 9.368 -17.459 1.00 67.00 97 SER A N 1
ATOM 752 C CA . SER A 1 97 ? 24.916 9.438 -15.990 1.00 67.00 97 SER A CA 1
ATOM 753 C C . SER A 1 97 ? 26.188 9.929 -15.315 1.00 67.00 97 SER A C 1
ATOM 755 O O . SER A 1 97 ? 26.148 10.277 -14.138 1.00 67.00 97 SER A O 1
ATOM 757 N N . ASN A 1 98 ? 27.306 9.922 -16.042 1.00 60.81 98 ASN A N 1
ATOM 758 C CA . ASN A 1 98 ? 28.626 10.325 -15.565 1.00 60.81 98 ASN A CA 1
ATOM 759 C C . ASN A 1 98 ? 29.145 11.512 -16.394 1.00 60.81 98 ASN A C 1
ATOM 761 O O . ASN A 1 98 ? 28.540 11.911 -17.385 1.00 60.81 98 ASN A O 1
ATOM 765 N N . ASN A 1 99 ? 30.317 12.040 -16.033 1.00 57.81 99 ASN A N 1
ATOM 766 C CA . ASN A 1 99 ? 30.989 13.126 -16.762 1.00 57.81 99 ASN A CA 1
ATOM 767 C C . ASN A 1 99 ? 31.343 12.800 -18.226 1.00 57.81 99 ASN A C 1
ATOM 769 O O . ASN A 1 99 ? 31.780 13.694 -18.944 1.00 57.81 99 ASN A O 1
ATOM 773 N N . ASN A 1 100 ? 31.167 11.554 -18.673 1.00 61.28 100 ASN A N 1
ATOM 774 C CA . ASN A 1 100 ? 31.282 11.198 -20.080 1.00 61.28 100 ASN A CA 1
ATOM 775 C C . ASN A 1 100 ? 30.007 11.663 -20.780 1.00 61.28 100 ASN A C 1
ATOM 777 O O . ASN A 1 100 ? 28.968 11.033 -20.640 1.00 61.28 100 ASN A O 1
ATOM 781 N N . HIS A 1 101 ? 30.076 12.778 -21.507 1.00 67.06 101 HIS A N 1
ATOM 782 C CA . HIS A 1 101 ? 28.947 13.454 -22.167 1.00 67.06 101 HIS A CA 1
ATOM 783 C C . HIS A 1 101 ? 28.292 12.667 -23.323 1.00 67.06 101 HIS A C 1
ATOM 785 O O . HIS A 1 101 ? 27.653 13.262 -24.183 1.00 67.06 101 HIS A O 1
ATOM 791 N N . THR A 1 102 ? 28.437 11.343 -23.370 1.00 74.56 102 THR A N 1
ATOM 792 C CA . THR A 1 102 ? 27.959 10.476 -24.453 1.00 74.56 102 THR A CA 1
ATOM 793 C C . THR A 1 102 ? 26.744 9.670 -24.024 1.00 74.56 102 THR A C 1
ATOM 795 O O . THR A 1 102 ? 26.750 9.070 -22.951 1.00 74.56 102 THR A O 1
ATOM 798 N N . ALA A 1 103 ? 25.726 9.610 -24.884 1.00 83.88 103 ALA A N 1
ATOM 799 C CA . ALA A 1 103 ? 24.569 8.748 -24.669 1.00 83.88 103 ALA A CA 1
ATOM 800 C C . ALA A 1 103 ? 24.987 7.283 -24.466 1.00 83.88 103 ALA A C 1
ATOM 802 O O . ALA A 1 103 ? 25.957 6.816 -25.066 1.00 83.88 103 ALA A O 1
ATOM 803 N N . GLU A 1 104 ? 24.249 6.565 -23.628 1.00 85.56 104 GLU A N 1
ATOM 804 C CA . GLU A 1 104 ? 24.550 5.186 -23.243 1.00 85.56 104 GLU A CA 1
ATOM 805 C C . GLU A 1 104 ? 23.284 4.329 -23.275 1.00 85.56 104 GLU A C 1
ATOM 807 O O . GLU A 1 104 ? 22.191 4.810 -22.991 1.00 85.56 104 GLU A O 1
ATOM 812 N N . CYS A 1 105 ? 23.422 3.052 -23.619 1.00 87.56 105 CYS A N 1
ATOM 813 C CA . CYS A 1 105 ? 22.314 2.103 -23.539 1.00 87.56 105 CYS A CA 1
ATOM 814 C C . CYS A 1 105 ? 22.155 1.628 -22.098 1.00 87.56 105 CYS A C 1
ATOM 816 O O . CYS A 1 105 ? 23.155 1.305 -21.461 1.00 87.56 105 CYS A O 1
ATOM 818 N N . ARG A 1 106 ? 20.930 1.592 -21.572 1.00 88.50 106 ARG A N 1
ATOM 819 C CA . ARG A 1 106 ? 20.628 1.147 -20.204 1.00 88.50 106 ARG A CA 1
ATOM 820 C C . ARG A 1 106 ? 19.398 0.274 -20.152 1.00 88.50 106 ARG A C 1
ATOM 822 O O . ARG A 1 106 ? 18.527 0.375 -21.006 1.00 88.50 106 ARG A O 1
ATOM 829 N N . CYS A 1 107 ? 19.295 -0.537 -19.109 1.00 90.19 107 CYS A N 1
ATOM 830 C CA . CYS A 1 107 ? 18.039 -1.208 -18.814 1.00 90.19 107 CYS A CA 1
ATOM 831 C C . CYS A 1 107 ? 16.936 -0.197 -18.440 1.00 90.19 107 CYS A C 1
ATOM 833 O O . CYS A 1 107 ? 17.183 0.666 -17.585 1.00 90.19 107 CYS A O 1
ATOM 835 N N . PRO A 1 108 ? 15.726 -0.316 -19.025 1.00 92.06 108 PRO A N 1
ATOM 836 C CA . PRO A 1 108 ? 14.584 0.525 -18.685 1.00 92.06 108 PRO A CA 1
ATOM 837 C C . PRO A 1 108 ? 14.240 0.526 -17.186 1.00 92.06 108 PRO A C 1
ATOM 839 O O . PRO A 1 108 ? 14.528 -0.443 -16.469 1.00 92.06 108 PRO A O 1
ATOM 842 N N . PRO A 1 109 ? 13.578 1.574 -16.669 1.00 90.38 109 PRO A N 1
ATOM 843 C CA . PRO A 1 109 ? 13.107 1.606 -15.288 1.00 90.38 109 PRO A CA 1
ATOM 844 C C . PRO A 1 109 ? 12.266 0.372 -14.926 1.00 90.38 109 PRO A C 1
ATOM 846 O O . PRO A 1 109 ? 11.378 -0.029 -15.670 1.00 90.38 109 PRO A O 1
ATOM 849 N N . GLY A 1 110 ? 12.541 -0.229 -13.763 1.00 90.25 110 GLY A N 1
ATOM 850 C CA . GLY A 1 110 ? 11.875 -1.464 -13.323 1.00 90.25 110 GLY A CA 1
ATOM 851 C C . GLY A 1 110 ? 12.470 -2.754 -13.902 1.00 90.25 110 GLY A C 1
ATOM 852 O O . GLY A 1 110 ? 11.979 -3.836 -13.591 1.00 90.25 110 GLY A O 1
ATOM 853 N N . THR A 1 111 ? 13.542 -2.660 -14.690 1.00 92.75 111 THR A N 1
ATOM 854 C CA . THR A 1 111 ? 14.281 -3.812 -15.223 1.00 92.75 111 THR A CA 1
ATOM 855 C C . THR A 1 111 ? 15.739 -3.802 -14.756 1.00 92.75 111 THR A C 1
ATOM 857 O O . THR A 1 111 ? 16.250 -2.782 -14.275 1.00 92.75 111 THR A O 1
ATOM 860 N N . ALA A 1 112 ? 16.407 -4.946 -14.869 1.00 91.62 112 ALA A N 1
ATOM 861 C CA . ALA A 1 112 ? 17.839 -5.080 -14.635 1.00 91.62 112 ALA A CA 1
ATOM 862 C C . ALA A 1 112 ? 18.455 -6.072 -15.627 1.00 91.62 112 ALA A C 1
ATOM 864 O O . ALA A 1 112 ? 17.774 -6.964 -16.130 1.00 91.62 112 ALA A O 1
ATOM 865 N N . GLN A 1 113 ? 19.741 -5.908 -15.910 1.00 89.94 113 GLN A N 1
ATOM 866 C CA . GLN A 1 113 ? 20.480 -6.765 -16.819 1.00 89.94 113 GLN A CA 1
ATOM 867 C C . GLN A 1 113 ? 20.797 -8.093 -16.132 1.00 89.94 113 GLN A C 1
ATOM 869 O O . GLN A 1 113 ? 21.282 -8.118 -14.996 1.00 89.94 113 GLN A O 1
ATOM 874 N N . SER A 1 114 ? 20.509 -9.195 -16.812 1.00 86.56 114 SER A N 1
ATOM 875 C CA . SER A 1 114 ? 20.884 -10.535 -16.378 1.00 86.56 114 SER A CA 1
ATOM 876 C C . SER A 1 114 ? 22.340 -10.811 -16.732 1.00 86.56 114 SER A C 1
ATOM 878 O O . SER A 1 114 ? 22.764 -10.589 -17.861 1.00 86.56 114 SER A O 1
ATOM 880 N N . VAL A 1 115 ? 23.090 -11.363 -15.778 1.00 78.81 115 VAL A N 1
ATOM 881 C CA . VAL A 1 115 ? 24.490 -11.778 -15.989 1.00 78.81 115 VAL A CA 1
ATOM 882 C C . VAL A 1 115 ? 24.590 -12.999 -16.919 1.00 78.81 115 VAL A C 1
ATOM 884 O O . VAL A 1 115 ? 25.661 -13.304 -17.428 1.00 78.81 115 VAL A O 1
ATOM 887 N N . LEU A 1 116 ? 23.486 -13.724 -17.134 1.00 79.25 116 LEU A N 1
ATOM 888 C CA . LEU A 1 116 ? 23.485 -14.970 -17.908 1.00 79.25 116 LEU A CA 1
ATOM 889 C C . LEU A 1 116 ? 23.399 -14.741 -19.417 1.00 79.25 116 LEU A C 1
ATOM 891 O O . LEU A 1 116 ? 23.947 -15.530 -20.180 1.00 79.25 116 LEU A O 1
ATOM 895 N N . ASN A 1 117 ? 22.666 -13.713 -19.844 1.00 82.38 117 ASN A N 1
ATOM 896 C CA . ASN A 1 117 ? 22.360 -13.488 -21.256 1.00 82.38 117 ASN A CA 1
ATOM 897 C C . ASN A 1 117 ? 22.488 -12.022 -21.696 1.00 82.38 117 ASN A C 1
ATOM 899 O O . ASN A 1 117 ? 22.104 -11.705 -22.814 1.00 82.38 117 ASN A O 1
ATOM 903 N N . ASP A 1 118 ? 22.997 -11.139 -20.832 1.00 82.44 118 ASP A N 1
ATOM 904 C CA . ASP A 1 118 ? 23.179 -9.702 -21.079 1.00 82.44 118 ASP A CA 1
ATOM 905 C C . ASP A 1 118 ? 21.901 -8.927 -21.474 1.00 82.44 118 ASP A C 1
ATOM 907 O O . ASP A 1 118 ? 21.977 -7.753 -21.844 1.00 82.44 118 ASP A O 1
ATOM 911 N N . GLU A 1 119 ? 20.719 -9.529 -21.321 1.00 89.44 119 GLU A N 1
ATOM 912 C CA . GLU A 1 119 ? 19.417 -8.915 -21.593 1.00 89.44 119 GLU A CA 1
ATOM 913 C C . GLU A 1 119 ? 18.800 -8.305 -20.330 1.00 89.44 119 GLU A C 1
ATOM 915 O O . GLU A 1 119 ? 19.052 -8.743 -19.203 1.00 89.44 119 GLU A O 1
ATOM 920 N N . CYS A 1 120 ? 17.946 -7.299 -20.510 1.00 91.50 120 CYS A N 1
ATOM 921 C CA . CYS A 1 120 ? 17.223 -6.665 -19.411 1.00 91.50 120 CYS A CA 1
ATOM 922 C C . CYS A 1 120 ? 15.895 -7.377 -19.147 1.00 91.50 120 CYS A C 1
ATOM 924 O O . CYS A 1 120 ? 15.033 -7.445 -20.021 1.00 91.50 120 CYS A O 1
ATOM 926 N N . HIS A 1 121 ? 15.701 -7.832 -17.909 1.00 92.94 121 HIS A N 1
ATOM 927 C CA . HIS A 1 121 ? 14.488 -8.514 -17.457 1.00 92.94 121 HIS A CA 1
ATOM 928 C C . HIS A 1 121 ? 13.755 -7.692 -16.400 1.00 92.94 121 HIS A C 1
ATOM 930 O O . HIS A 1 121 ? 14.367 -6.964 -15.612 1.00 92.94 121 HIS A O 1
ATOM 936 N N . THR A 1 122 ? 12.430 -7.812 -16.366 1.00 93.12 122 THR A N 1
ATOM 937 C CA . THR A 1 122 ? 11.574 -7.136 -15.385 1.00 93.12 122 THR A CA 1
ATOM 938 C C . THR A 1 122 ? 11.850 -7.636 -13.973 1.00 93.12 122 THR A C 1
ATOM 940 O O . THR A 1 122 ? 11.801 -8.836 -13.691 1.00 93.12 122 THR A O 1
ATOM 943 N N . LEU A 1 123 ? 12.119 -6.705 -13.060 1.00 93.06 123 LEU A N 1
ATOM 944 C CA . LEU A 1 123 ? 12.328 -7.028 -11.655 1.00 93.06 123 LEU A CA 1
ATOM 945 C C . LEU A 1 123 ? 11.046 -7.594 -11.039 1.00 93.06 123 LEU A C 1
ATOM 947 O O . LEU A 1 123 ? 9.941 -7.196 -11.402 1.00 93.06 123 LEU A O 1
ATOM 951 N N . PHE A 1 124 ? 11.212 -8.494 -10.071 1.00 92.12 124 PHE A N 1
ATOM 952 C CA . PHE A 1 124 ? 10.135 -9.126 -9.302 1.00 92.12 124 PHE A CA 1
ATOM 953 C C . PHE A 1 124 ? 9.179 -9.993 -10.128 1.00 92.12 124 PHE A C 1
ATOM 955 O O . PHE A 1 124 ? 8.072 -10.294 -9.693 1.00 92.12 124 PHE A O 1
ATOM 962 N N . THR A 1 125 ? 9.628 -10.426 -11.302 1.00 92.19 125 THR A N 1
ATOM 963 C CA . THR A 1 125 ? 8.932 -11.393 -12.157 1.00 92.19 125 THR A CA 1
ATOM 964 C C . THR A 1 125 ? 9.791 -12.644 -12.322 1.00 92.19 125 THR A C 1
ATOM 966 O O . THR A 1 125 ? 10.963 -12.625 -11.945 1.00 92.19 125 THR A O 1
ATOM 969 N N . LYS A 1 126 ? 9.247 -13.722 -12.902 1.00 91.31 126 LYS A N 1
ATOM 970 C CA . LYS A 1 126 ? 10.031 -14.929 -13.209 1.00 91.31 126 LYS A CA 1
ATOM 971 C C . LYS A 1 126 ? 11.238 -14.604 -14.095 1.00 91.31 126 LYS A C 1
ATOM 973 O O . LYS A 1 126 ? 12.346 -15.033 -13.797 1.00 91.31 126 LYS A O 1
ATOM 978 N N . GLY A 1 127 ? 11.036 -13.821 -15.158 1.00 88.94 127 GLY A N 1
ATOM 979 C CA . GLY A 1 127 ? 12.099 -13.481 -16.107 1.00 88.94 127 GLY A CA 1
ATOM 980 C C . GLY A 1 127 ? 12.837 -14.736 -16.612 1.00 88.94 127 GLY A C 1
ATOM 981 O O . GLY A 1 127 ? 12.170 -15.684 -17.032 1.00 88.94 127 GLY A O 1
ATOM 982 N N . PRO A 1 128 ? 14.182 -14.780 -16.534 1.00 91.56 128 PRO A N 1
ATOM 983 C CA . PRO A 1 128 ? 14.989 -15.920 -16.966 1.00 91.56 128 PRO A CA 1
ATOM 984 C C . PRO A 1 128 ? 15.131 -17.011 -15.886 1.00 91.56 128 PRO A C 1
ATOM 986 O O . PRO A 1 128 ? 15.899 -17.952 -16.072 1.00 91.56 128 PRO A O 1
ATOM 989 N N . CYS A 1 129 ? 14.456 -16.872 -14.741 1.00 91.12 129 CYS A N 1
ATOM 990 C CA . CYS A 1 129 ? 14.628 -17.744 -13.582 1.00 91.12 129 CYS A CA 1
ATOM 991 C C . CYS A 1 129 ? 13.767 -19.014 -13.647 1.00 91.12 129 CYS A C 1
ATOM 993 O O . CYS A 1 129 ? 12.818 -19.122 -14.436 1.00 91.12 129 CYS A O 1
ATOM 995 N N . SER A 1 130 ? 14.097 -19.981 -12.788 1.00 91.19 130 SER A N 1
ATOM 996 C CA . SER A 1 130 ? 13.357 -21.241 -12.667 1.00 91.19 130 SER A CA 1
ATOM 997 C C . SER A 1 130 ? 11.989 -21.035 -12.003 1.00 91.19 130 SER A C 1
ATOM 999 O O . SER A 1 130 ? 11.694 -19.974 -11.453 1.00 91.19 130 SER A O 1
ATOM 1001 N N . ASP A 1 131 ? 11.119 -22.046 -12.050 1.00 88.56 131 ASP A N 1
ATOM 1002 C CA . ASP A 1 131 ? 9.845 -21.985 -11.322 1.00 88.56 131 ASP A CA 1
ATOM 1003 C C . ASP A 1 131 ? 10.083 -21.878 -9.805 1.00 88.56 131 ASP A C 1
ATOM 1005 O O . ASP A 1 131 ? 10.939 -22.562 -9.249 1.00 88.56 131 ASP A O 1
ATOM 1009 N N . GLY A 1 132 ? 9.331 -21.001 -9.135 1.00 84.88 132 GLY A N 1
ATOM 1010 C CA . GLY A 1 132 ? 9.517 -20.651 -7.723 1.00 84.88 132 GLY A CA 1
ATOM 1011 C C . GLY A 1 132 ? 10.570 -19.564 -7.476 1.00 84.88 132 GLY A C 1
ATOM 1012 O O . GLY A 1 132 ? 10.664 -19.041 -6.364 1.00 84.88 132 GLY A O 1
ATOM 1013 N N . GLU A 1 133 ? 11.338 -19.178 -8.495 1.00 92.00 133 GLU A N 1
ATOM 1014 C CA . GLU A 1 133 ? 12.318 -18.098 -8.424 1.00 92.00 133 GLU A CA 1
ATOM 1015 C C . GLU A 1 133 ? 11.815 -16.827 -9.116 1.00 92.00 133 GLU A C 1
ATOM 1017 O O . GLU A 1 133 ? 10.964 -16.845 -10.007 1.00 92.00 133 GLU A O 1
ATOM 1022 N N . TYR A 1 134 ? 12.375 -15.693 -8.707 1.00 92.44 134 TYR A N 1
ATOM 1023 C CA . TYR A 1 134 ? 12.102 -14.394 -9.299 1.00 92.44 134 TYR A CA 1
ATOM 1024 C C . TYR A 1 134 ? 13.390 -13.604 -9.509 1.00 92.44 134 TYR A C 1
ATOM 1026 O O . TYR A 1 134 ? 14.372 -13.742 -8.776 1.00 92.44 134 TYR A O 1
ATOM 1034 N N . PHE A 1 135 ? 13.376 -12.730 -10.505 1.00 93.19 135 PHE A N 1
ATOM 1035 C CA . PHE A 1 135 ? 14.502 -11.884 -10.850 1.00 93.19 135 PHE A CA 1
ATOM 1036 C C . PHE A 1 135 ? 14.544 -10.649 -9.941 1.00 93.19 135 PHE A C 1
ATOM 1038 O O . PHE A 1 135 ? 13.639 -9.813 -9.965 1.00 93.19 135 PHE A O 1
ATOM 1045 N N . SER A 1 136 ? 15.576 -10.523 -9.108 1.00 91.88 136 SER A N 1
ATOM 1046 C CA . SER A 1 136 ? 15.738 -9.426 -8.147 1.00 91.88 136 SER A CA 1
ATOM 1047 C C . SER A 1 136 ? 16.957 -8.564 -8.479 1.00 91.88 136 SER A C 1
ATOM 1049 O O . SER A 1 136 ? 17.940 -9.077 -9.015 1.00 91.88 136 SER A O 1
ATOM 1051 N N . PRO A 1 137 ? 16.965 -7.270 -8.112 1.00 90.50 137 PRO A N 1
ATOM 1052 C CA . PRO A 1 137 ? 18.155 -6.444 -8.280 1.00 90.50 137 PRO A CA 1
ATOM 1053 C C . PRO A 1 137 ? 19.291 -6.945 -7.378 1.00 90.50 137 PRO A C 1
ATOM 1055 O O . PRO A 1 137 ? 19.055 -7.419 -6.262 1.00 90.50 137 PRO A O 1
ATOM 1058 N N . VAL A 1 138 ? 20.531 -6.833 -7.850 1.00 85.00 138 VAL A N 1
ATOM 1059 C CA . VAL A 1 138 ? 21.729 -7.115 -7.053 1.00 85.00 138 VAL A CA 1
ATOM 1060 C C . VAL A 1 138 ? 22.029 -5.903 -6.173 1.00 85.00 138 VAL A C 1
ATOM 1062 O O . VAL A 1 138 ? 22.273 -4.809 -6.672 1.00 85.00 138 VAL A O 1
ATOM 1065 N N . THR A 1 139 ? 22.015 -6.098 -4.855 1.00 72.69 139 THR A N 1
ATOM 1066 C CA . THR A 1 139 ? 22.297 -5.042 -3.866 1.00 72.69 139 THR A CA 1
ATOM 1067 C C . THR A 1 139 ? 23.687 -5.153 -3.234 1.00 72.69 139 THR A C 1
ATOM 1069 O O . THR A 1 139 ? 24.049 -4.306 -2.422 1.00 72.69 139 THR A O 1
ATOM 1072 N N . ASP A 1 140 ? 24.466 -6.189 -3.565 1.00 66.69 140 ASP A N 1
ATOM 1073 C CA . ASP A 1 140 ? 25.785 -6.423 -2.970 1.00 66.69 140 ASP A CA 1
ATOM 1074 C C . ASP A 1 140 ? 26.883 -5.625 -3.699 1.00 66.69 140 ASP A C 1
ATOM 1076 O O . ASP A 1 140 ? 27.117 -5.764 -4.904 1.00 66.69 140 ASP A O 1
ATOM 1080 N N . VAL A 1 141 ? 27.569 -4.778 -2.930 1.00 57.72 141 VAL A N 1
ATOM 1081 C CA . VAL A 1 141 ? 28.632 -3.873 -3.382 1.00 57.72 141 VAL A CA 1
ATOM 1082 C C . VAL A 1 141 ? 29.864 -4.644 -3.874 1.00 57.72 141 VAL A C 1
ATOM 1084 O O . VAL A 1 141 ? 30.534 -4.178 -4.796 1.00 57.72 141 VAL A O 1
ATOM 1087 N N . ARG A 1 142 ? 30.143 -5.843 -3.336 1.00 56.53 142 ARG A N 1
ATOM 1088 C CA . ARG A 1 142 ? 31.313 -6.658 -3.730 1.00 56.53 142 ARG A CA 1
ATOM 1089 C C . ARG A 1 142 ? 31.170 -7.216 -5.144 1.00 56.53 142 ARG A C 1
ATOM 1091 O O . ARG A 1 142 ? 32.131 -7.234 -5.907 1.00 56.53 142 ARG A O 1
ATOM 1098 N N . THR A 1 143 ? 29.949 -7.592 -5.522 1.00 52.97 143 THR A N 1
ATOM 1099 C CA . THR A 1 143 ? 29.614 -7.987 -6.897 1.00 52.97 143 THR A CA 1
ATOM 1100 C C . THR A 1 143 ? 29.510 -6.802 -7.854 1.00 52.97 143 THR A C 1
ATOM 1102 O O . THR A 1 143 ? 29.587 -6.996 -9.057 1.00 52.97 143 THR A O 1
ATOM 1105 N N . LEU A 1 144 ? 29.368 -5.569 -7.359 1.00 53.81 144 LEU A N 1
ATOM 1106 C CA . LEU A 1 144 ? 29.350 -4.367 -8.200 1.00 53.81 144 LEU A CA 1
ATOM 1107 C C . LEU A 1 144 ? 30.765 -3.886 -8.574 1.00 53.81 144 LEU A C 1
ATOM 1109 O O . LEU A 1 144 ? 30.941 -3.206 -9.584 1.00 53.81 144 LEU A O 1
ATOM 1113 N N . SER A 1 145 ? 31.784 -4.212 -7.769 1.00 48.41 145 SER A N 1
ATOM 1114 C CA . SER A 1 145 ? 33.163 -3.751 -7.988 1.00 48.41 145 SER A CA 1
ATOM 1115 C C . SER A 1 145 ? 33.926 -4.515 -9.071 1.00 48.41 145 SER A C 1
ATOM 1117 O O . SER A 1 145 ? 34.861 -3.958 -9.642 1.00 48.41 145 SER A O 1
ATOM 1119 N N . THR A 1 146 ? 33.522 -5.746 -9.388 1.00 49.25 146 THR A N 1
ATOM 1120 C CA . THR A 1 146 ? 34.142 -6.586 -10.428 1.00 49.25 146 THR A CA 1
ATOM 1121 C C . THR A 1 146 ? 33.739 -6.203 -11.856 1.00 49.25 146 THR A C 1
ATOM 1123 O O . THR A 1 146 ? 34.458 -6.545 -12.786 1.00 49.25 146 THR A O 1
ATOM 1126 N N . TRP A 1 147 ? 32.656 -5.440 -12.047 1.00 52.66 147 TRP A N 1
ATOM 1127 C CA . TRP A 1 147 ? 32.117 -5.070 -13.369 1.00 52.66 147 TRP A CA 1
ATOM 1128 C C . TRP A 1 147 ? 32.266 -3.572 -13.706 1.00 52.66 147 TRP A C 1
ATOM 1130 O O . TRP A 1 147 ? 31.431 -2.973 -14.379 1.00 52.66 147 TRP A O 1
ATOM 1140 N N . LYS A 1 148 ? 33.360 -2.938 -13.259 1.00 44.84 148 LYS A N 1
ATOM 1141 C CA . LYS A 1 148 ? 33.705 -1.528 -13.550 1.00 44.84 148 LYS A CA 1
ATOM 1142 C C . LYS A 1 148 ? 34.283 -1.296 -14.961 1.00 44.84 148 LYS A C 1
ATOM 1144 O O . LYS A 1 148 ? 35.245 -0.551 -15.129 1.00 44.84 148 LYS A O 1
ATOM 1149 N N . THR A 1 149 ? 33.679 -1.867 -15.994 1.00 40.97 149 THR A N 1
ATOM 1150 C CA . THR A 1 149 ? 34.030 -1.575 -17.396 1.00 40.97 149 THR A CA 1
ATOM 1151 C C . THR A 1 149 ? 32.763 -1.392 -18.223 1.00 40.97 149 THR A C 1
ATOM 1153 O O . THR A 1 149 ? 32.355 -2.253 -18.988 1.00 40.97 149 THR A O 1
ATOM 1156 N N . GLY A 1 150 ? 32.118 -0.240 -18.042 1.00 42.12 150 GLY A N 1
ATOM 1157 C CA . GLY A 1 150 ? 30.889 0.148 -18.740 1.00 42.12 150 GLY A CA 1
ATOM 1158 C C . GLY A 1 150 ? 29.951 0.860 -17.774 1.00 42.12 150 GLY A C 1
ATOM 1159 O O . GLY A 1 150 ? 29.937 0.524 -16.597 1.00 42.12 150 GLY A O 1
ATOM 1160 N N . GLY A 1 151 ? 29.236 1.897 -18.219 1.00 50.84 151 GLY A N 1
ATOM 1161 C CA . GLY A 1 151 ? 28.352 2.714 -17.372 1.00 50.84 151 GLY A CA 1
ATOM 1162 C C . GLY A 1 151 ? 27.447 1.877 -16.460 1.00 50.84 151 GLY A C 1
ATOM 1163 O O . GLY A 1 151 ? 27.096 0.761 -16.813 1.00 50.84 151 GLY A O 1
ATOM 1164 N N . ALA A 1 152 ? 27.109 2.409 -15.280 1.00 58.53 152 ALA A N 1
ATOM 1165 C CA . ALA A 1 152 ? 26.445 1.707 -14.177 1.00 58.53 152 ALA A CA 1
ATOM 1166 C C . ALA A 1 152 ? 25.122 1.016 -14.582 1.00 58.53 152 ALA A C 1
ATOM 1168 O O . ALA A 1 152 ? 24.034 1.558 -14.375 1.00 58.53 152 ALA A O 1
ATOM 1169 N N . GLN A 1 153 ? 25.216 -0.181 -15.162 1.00 68.75 153 GLN A N 1
ATOM 1170 C CA . GLN A 1 153 ? 24.072 -1.031 -15.456 1.00 68.75 153 GLN A CA 1
ATOM 1171 C C . GLN A 1 153 ? 23.532 -1.590 -14.149 1.00 68.75 153 GLN A C 1
ATOM 1173 O O . GLN A 1 153 ? 24.277 -2.022 -13.268 1.00 68.75 153 GLN A O 1
ATOM 1178 N N . LYS A 1 154 ? 22.208 -1.582 -14.018 1.00 80.94 154 LYS A N 1
ATOM 1179 C CA . LYS A 1 154 ? 21.540 -2.254 -12.906 1.00 80.94 154 LYS A CA 1
ATOM 1180 C C . LYS A 1 154 ? 21.599 -3.747 -13.186 1.00 80.94 154 LYS A C 1
ATOM 1182 O O . LYS A 1 154 ? 20.995 -4.184 -14.156 1.00 80.94 154 LYS A O 1
ATOM 1187 N N . LEU A 1 155 ? 22.310 -4.502 -12.357 1.00 86.94 155 LEU A N 1
ATOM 1188 C CA . LEU A 1 155 ? 22.400 -5.958 -12.472 1.00 86.94 155 LEU A CA 1
ATOM 1189 C C . LEU A 1 155 ? 21.281 -6.635 -11.675 1.00 86.94 155 LEU A C 1
ATOM 1191 O O . LEU A 1 155 ? 20.860 -6.131 -10.628 1.00 86.94 155 LEU A O 1
ATOM 1195 N N . GLY A 1 156 ? 20.817 -7.786 -12.156 1.00 89.56 156 GLY A N 1
ATOM 1196 C CA . GLY A 1 156 ? 19.844 -8.630 -11.468 1.00 89.56 156 GLY A CA 1
ATOM 1197 C C . GLY A 1 156 ? 20.294 -10.088 -11.362 1.00 89.56 156 GLY A C 1
ATOM 1198 O O . GLY A 1 156 ? 21.126 -10.559 -12.138 1.00 89.56 156 GLY A O 1
ATOM 1199 N N . LYS A 1 157 ? 19.754 -10.796 -10.368 1.00 90.38 157 LYS A N 1
ATOM 1200 C CA . LYS A 1 157 ? 19.987 -12.223 -10.116 1.00 90.38 157 LYS A CA 1
ATOM 1201 C C . LYS A 1 157 ? 18.689 -12.933 -9.746 1.00 90.38 157 LYS A C 1
ATOM 1203 O O . LYS A 1 157 ? 17.771 -12.309 -9.217 1.00 90.38 157 LYS A O 1
ATOM 1208 N N . CYS A 1 158 ? 18.633 -14.238 -9.982 1.00 91.81 158 CYS A N 1
ATOM 1209 C CA . CYS A 1 158 ? 17.513 -15.062 -9.539 1.00 91.81 158 CYS A CA 1
ATOM 1210 C C . CYS A 1 158 ? 17.570 -15.277 -8.024 1.00 91.81 158 CYS A C 1
ATOM 1212 O O . CYS A 1 158 ? 18.631 -15.553 -7.457 1.00 91.81 158 CYS A O 1
ATOM 1214 N N . LYS A 1 159 ? 16.426 -15.108 -7.364 1.00 91.19 159 LYS A N 1
ATOM 1215 C CA . LYS A 1 159 ? 16.236 -15.355 -5.937 1.00 91.19 159 LYS A CA 1
ATOM 1216 C C . LYS A 1 159 ? 15.022 -16.257 -5.746 1.00 91.19 159 LYS A C 1
ATOM 1218 O O . LYS A 1 159 ? 13.995 -16.066 -6.392 1.00 91.19 159 LYS A O 1
ATOM 1223 N N . LEU A 1 160 ? 15.140 -17.217 -4.837 1.00 91.06 160 LEU A N 1
ATOM 1224 C CA . LEU A 1 160 ? 14.046 -18.112 -4.482 1.00 91.06 160 LEU A CA 1
ATOM 1225 C C . LEU A 1 160 ? 12.963 -17.359 -3.695 1.00 91.06 160 LEU A C 1
ATOM 1227 O O . LEU A 1 160 ? 13.270 -16.619 -2.754 1.00 91.06 160 LEU A O 1
ATOM 1231 N N . GLY A 1 161 ? 11.702 -17.538 -4.089 1.00 87.00 161 GLY A N 1
ATOM 1232 C CA . GLY A 1 161 ? 10.548 -17.061 -3.336 1.00 87.00 161 GLY A CA 1
ATOM 1233 C C . GLY A 1 161 ? 10.299 -17.913 -2.093 1.00 87.00 161 GLY A C 1
ATOM 1234 O O . GLY A 1 161 ? 10.590 -19.108 -2.065 1.00 87.00 161 GLY A O 1
ATOM 1235 N N . ARG A 1 162 ? 9.754 -17.306 -1.037 1.00 88.06 162 ARG A N 1
ATOM 1236 C CA . ARG A 1 162 ? 9.395 -18.054 0.176 1.00 88.06 162 ARG A CA 1
ATOM 1237 C C . ARG A 1 162 ? 8.137 -18.894 -0.060 1.00 88.06 162 ARG A C 1
ATOM 1239 O O . ARG A 1 162 ? 7.245 -18.483 -0.802 1.00 88.06 162 ARG A O 1
ATOM 1246 N N . ASN A 1 163 ? 8.036 -20.033 0.621 1.00 90.12 163 ASN A N 1
ATOM 1247 C CA . ASN A 1 163 ? 6.826 -20.846 0.569 1.00 90.12 163 ASN A CA 1
ATOM 1248 C C . ASN A 1 163 ? 5.686 -20.158 1.339 1.00 90.12 163 ASN A C 1
ATOM 1250 O O . ASN A 1 163 ? 5.902 -19.660 2.446 1.00 90.12 163 ASN A O 1
ATOM 1254 N N . CYS A 1 164 ? 4.484 -20.132 0.767 1.00 91.25 164 CYS A N 1
ATOM 1255 C CA . CYS A 1 164 ? 3.310 -19.527 1.395 1.00 91.25 164 CYS A CA 1
ATOM 1256 C C . CYS A 1 164 ? 2.312 -20.603 1.853 1.00 91.25 164 CYS A C 1
ATOM 1258 O O . CYS A 1 164 ? 2.270 -21.687 1.270 1.00 91.25 164 CYS A O 1
ATOM 1260 N N . PRO A 1 165 ? 1.486 -20.315 2.875 1.00 92.88 165 PRO A N 1
ATOM 1261 C CA . PRO A 1 165 ? 0.387 -21.192 3.266 1.00 92.88 165 PRO A CA 1
ATOM 1262 C C . PRO A 1 165 ? -0.589 -21.447 2.112 1.00 92.88 165 PRO A C 1
ATOM 1264 O O . PRO A 1 165 ? -0.722 -20.628 1.198 1.00 92.88 165 PRO A O 1
ATOM 1267 N N . ASN A 1 166 ? -1.325 -22.557 2.196 1.00 90.50 166 ASN A N 1
ATOM 1268 C CA . ASN A 1 166 ? -2.346 -22.914 1.211 1.00 90.50 166 ASN A CA 1
ATOM 1269 C C . ASN A 1 166 ? -3.338 -21.759 0.986 1.00 90.50 166 ASN A C 1
ATOM 1271 O O . ASN A 1 166 ? -3.799 -21.123 1.933 1.00 90.50 166 ASN A O 1
ATOM 1275 N N . GLY A 1 167 ? -3.671 -21.495 -0.280 1.00 91.50 167 GLY A N 1
ATOM 1276 C CA . GLY A 1 167 ? -4.562 -20.396 -0.666 1.00 91.50 167 GLY A CA 1
ATOM 1277 C C . GLY A 1 167 ? -3.899 -19.014 -0.712 1.00 91.50 167 GLY A C 1
ATOM 1278 O O . GLY A 1 167 ? -4.580 -18.030 -0.989 1.00 91.50 167 GLY A O 1
ATOM 1279 N N . SER A 1 168 ? -2.588 -18.919 -0.476 1.00 94.81 168 SER A N 1
ATOM 1280 C CA . SER A 1 168 ? -1.808 -17.684 -0.604 1.00 94.81 168 SER A CA 1
ATOM 1281 C C . SER A 1 168 ? -0.665 -17.837 -1.604 1.00 94.81 168 SER A C 1
ATOM 1283 O O . SER A 1 168 ? -0.194 -18.940 -1.865 1.00 94.81 168 SER A O 1
ATOM 1285 N N . VAL A 1 169 ? -0.191 -16.717 -2.145 1.00 94.25 169 VAL A N 1
ATOM 1286 C CA . VAL A 1 169 ? 0.937 -16.668 -3.081 1.00 94.25 169 VAL A CA 1
ATOM 1287 C C . VAL A 1 169 ? 1.956 -15.617 -2.655 1.00 94.25 169 VAL A C 1
ATOM 1289 O O . VAL A 1 169 ? 1.613 -14.602 -2.041 1.00 94.25 169 VAL A O 1
ATOM 1292 N N . PHE A 1 170 ? 3.224 -15.884 -2.957 1.00 94.50 170 PHE A N 1
ATOM 1293 C CA . PHE A 1 170 ? 4.331 -14.997 -2.632 1.00 94.50 170 PHE A CA 1
ATOM 1294 C C . PHE A 1 170 ? 4.359 -13.778 -3.556 1.00 94.50 170 PHE A C 1
ATOM 1296 O O . PHE A 1 170 ? 4.286 -13.921 -4.773 1.00 94.50 170 PHE A O 1
ATOM 1303 N N . TRP A 1 171 ? 4.506 -12.586 -2.984 1.00 94.62 171 TRP A N 1
ATOM 1304 C CA . TRP A 1 171 ? 4.637 -11.316 -3.685 1.00 94.62 171 TRP A CA 1
ATOM 1305 C C . TRP A 1 171 ? 6.069 -10.781 -3.531 1.00 94.62 171 TRP A C 1
ATOM 1307 O O . TRP A 1 171 ? 6.432 -10.261 -2.472 1.00 94.62 171 TRP A O 1
ATOM 1317 N N . PRO A 1 172 ? 6.910 -10.897 -4.573 1.00 92.62 172 PRO A N 1
ATOM 1318 C CA . PRO A 1 172 ? 8.325 -10.555 -4.457 1.00 92.62 172 PRO A CA 1
ATOM 1319 C C . PRO A 1 172 ? 8.668 -9.082 -4.151 1.00 92.62 172 PRO A C 1
ATOM 1321 O O . PRO A 1 172 ? 9.686 -8.869 -3.489 1.00 92.62 172 PRO A O 1
ATOM 1324 N N . PRO A 1 173 ? 7.897 -8.062 -4.593 1.00 91.25 173 PRO A N 1
ATOM 1325 C CA . PRO A 1 173 ? 8.241 -6.656 -4.355 1.00 91.25 173 PRO A CA 1
ATOM 1326 C C . PRO A 1 173 ? 8.386 -6.240 -2.886 1.00 91.25 173 PRO A C 1
ATOM 1328 O O . PRO A 1 173 ? 9.189 -5.356 -2.594 1.00 91.25 173 PRO A O 1
ATOM 1331 N N . ASP A 1 174 ? 7.624 -6.840 -1.969 1.00 91.50 174 ASP A N 1
ATOM 1332 C CA . ASP A 1 174 ? 7.677 -6.521 -0.534 1.00 91.50 174 ASP A CA 1
ATOM 1333 C C . ASP A 1 174 ? 7.937 -7.736 0.365 1.00 91.50 174 ASP A C 1
ATOM 1335 O O . ASP A 1 174 ? 7.855 -7.624 1.590 1.00 91.50 174 ASP A O 1
ATOM 1339 N N . ASP A 1 175 ? 8.297 -8.865 -0.251 1.00 90.62 175 ASP A N 1
ATOM 1340 C CA . ASP A 1 175 ? 8.663 -10.114 0.412 1.00 90.62 175 ASP A CA 1
ATOM 1341 C C . ASP A 1 175 ? 7.544 -10.672 1.315 1.00 90.62 175 ASP A C 1
ATOM 1343 O O . ASP A 1 175 ? 7.814 -11.204 2.392 1.00 90.62 175 ASP A O 1
ATOM 1347 N N . LYS A 1 176 ? 6.270 -10.546 0.902 1.00 93.44 176 LYS A N 1
ATOM 1348 C CA . LYS A 1 176 ? 5.090 -11.003 1.668 1.00 93.44 176 LYS A CA 1
ATOM 1349 C C . LYS A 1 176 ? 4.252 -12.058 0.944 1.00 93.44 176 LYS A C 1
ATOM 1351 O O . LYS A 1 176 ? 4.412 -12.310 -0.239 1.00 93.44 176 LYS A O 1
ATOM 1356 N N . CYS A 1 177 ? 3.362 -12.720 1.683 1.00 94.38 177 CYS A N 1
ATOM 1357 C CA . CYS A 1 177 ? 2.381 -13.666 1.153 1.00 94.38 177 CYS A CA 1
ATOM 1358 C C . CYS A 1 177 ? 1.010 -13.008 1.240 1.00 94.38 177 CYS A C 1
ATOM 1360 O O . CYS A 1 177 ? 0.684 -12.408 2.265 1.00 94.38 177 CYS A O 1
ATOM 1362 N N . TYR A 1 178 ? 0.216 -13.159 0.192 1.00 95.31 178 TYR A N 1
ATOM 1363 C CA . TYR A 1 178 ? -1.124 -12.598 0.105 1.00 95.31 178 TYR A CA 1
ATOM 1364 C C . TYR A 1 178 ? -2.104 -13.670 -0.356 1.00 95.31 178 TYR A C 1
ATOM 1366 O O . TYR A 1 178 ? -1.745 -14.538 -1.152 1.00 95.31 178 TYR A O 1
ATOM 1374 N N . ALA A 1 179 ? -3.339 -13.598 0.136 1.00 95.44 179 ALA A N 1
ATOM 1375 C CA . ALA A 1 179 ? -4.391 -14.526 -0.251 1.00 95.44 179 ALA A CA 1
ATOM 1376 C C . ALA A 1 179 ? -4.723 -14.395 -1.747 1.00 95.44 179 ALA A C 1
ATOM 1378 O O . ALA A 1 179 ? -4.811 -13.287 -2.289 1.00 95.44 179 ALA A O 1
ATOM 1379 N N . LEU A 1 180 ? -4.911 -15.532 -2.413 1.00 94.75 180 LEU A N 1
ATOM 1380 C CA . LEU A 1 180 ? -5.322 -15.586 -3.813 1.00 94.75 180 LEU A CA 1
ATOM 1381 C C . LEU A 1 180 ? -6.717 -14.985 -4.006 1.00 94.75 180 LEU A C 1
ATOM 1383 O O . LEU A 1 180 ? -7.561 -15.041 -3.116 1.00 94.75 180 LEU A O 1
ATOM 1387 N N . TYR A 1 181 ? -6.946 -14.420 -5.191 1.00 94.69 181 TYR A N 1
ATOM 1388 C CA . TYR A 1 181 ? -8.203 -13.779 -5.595 1.00 94.69 181 TYR A CA 1
ATOM 1389 C C . TYR A 1 181 ? -8.623 -12.599 -4.712 1.00 94.69 181 TYR A C 1
ATOM 1391 O O . TYR A 1 181 ? -9.773 -12.170 -4.750 1.00 94.69 181 TYR A O 1
ATOM 1399 N N . THR A 1 182 ? -7.672 -12.040 -3.966 1.00 95.00 182 THR A N 1
ATOM 1400 C CA . THR A 1 182 ? -7.825 -10.764 -3.270 1.00 95.00 182 THR A CA 1
ATOM 1401 C C . THR A 1 182 ? -7.142 -9.650 -4.054 1.00 95.00 182 THR A C 1
ATOM 1403 O O . THR A 1 182 ? -6.295 -9.899 -4.915 1.00 95.00 182 THR A O 1
ATOM 1406 N N . ARG A 1 183 ? -7.481 -8.392 -3.776 1.00 94.44 183 ARG A N 1
ATOM 1407 C CA . ARG A 1 183 ? -6.791 -7.228 -4.328 1.00 94.44 183 ARG A CA 1
ATOM 1408 C C . ARG A 1 183 ? -5.352 -7.205 -3.843 1.00 94.44 183 ARG A C 1
ATOM 1410 O O . ARG A 1 183 ? -4.470 -6.895 -4.629 1.00 94.44 183 ARG A O 1
ATOM 1417 N N . GLY A 1 184 ? -5.102 -7.526 -2.572 1.00 92.44 184 GLY A N 1
ATOM 1418 C CA . GLY A 1 184 ? -3.756 -7.522 -1.995 1.00 92.44 184 GLY A CA 1
ATOM 1419 C C . GLY A 1 184 ? -2.952 -6.265 -2.397 1.00 92.44 184 GLY A C 1
ATOM 1420 O O . GLY A 1 184 ? -3.455 -5.148 -2.230 1.00 92.44 184 GLY A O 1
ATOM 1421 N N . PRO A 1 185 ? -1.734 -6.419 -2.953 1.00 94.94 185 PRO A N 1
ATOM 1422 C CA . PRO A 1 185 ? -0.911 -5.313 -3.450 1.00 94.94 185 PRO A CA 1
ATOM 1423 C C . PRO A 1 185 ? -1.287 -4.834 -4.868 1.00 94.94 185 PRO A C 1
ATOM 1425 O O . PRO A 1 185 ? -0.671 -3.901 -5.385 1.00 94.94 185 PRO A O 1
ATOM 1428 N N . CYS A 1 186 ? -2.272 -5.454 -5.521 1.00 95.69 186 CYS A N 1
ATOM 1429 C CA . CYS A 1 186 ? -2.657 -5.144 -6.891 1.00 95.69 186 CYS A CA 1
ATOM 1430 C C . CYS A 1 186 ? -3.363 -3.785 -7.030 1.00 95.69 186 CYS A C 1
ATOM 1432 O O . CYS A 1 186 ? -4.055 -3.313 -6.114 1.00 95.69 186 CYS A O 1
ATOM 1434 N N . PRO A 1 187 ? -3.232 -3.144 -8.209 1.00 94.50 187 PRO A N 1
ATOM 1435 C CA . PRO A 1 187 ? -4.024 -1.967 -8.537 1.00 94.50 187 PRO A CA 1
ATOM 1436 C C . PRO A 1 187 ? -5.518 -2.315 -8.613 1.00 94.50 187 PRO A C 1
ATOM 1438 O O . PRO A 1 187 ? -5.902 -3.474 -8.769 1.00 94.50 187 PRO A O 1
ATOM 1441 N N . LYS A 1 188 ? -6.374 -1.290 -8.521 1.00 92.62 188 LYS A N 1
ATOM 1442 C CA . LYS A 1 188 ? -7.831 -1.460 -8.636 1.00 92.62 188 LYS A CA 1
ATOM 1443 C C . LYS A 1 188 ? -8.202 -2.163 -9.948 1.00 92.62 188 LYS A C 1
ATOM 1445 O O . LYS A 1 188 ? -7.586 -1.904 -10.979 1.00 92.62 188 LYS A O 1
ATOM 1450 N N . GLY A 1 189 ? -9.209 -3.032 -9.882 1.00 94.50 189 GLY A N 1
ATOM 1451 C CA . GLY A 1 189 ? -9.700 -3.798 -11.028 1.00 94.50 189 GLY A CA 1
ATOM 1452 C C . GLY A 1 189 ? -8.851 -5.016 -11.400 1.00 94.50 189 GLY A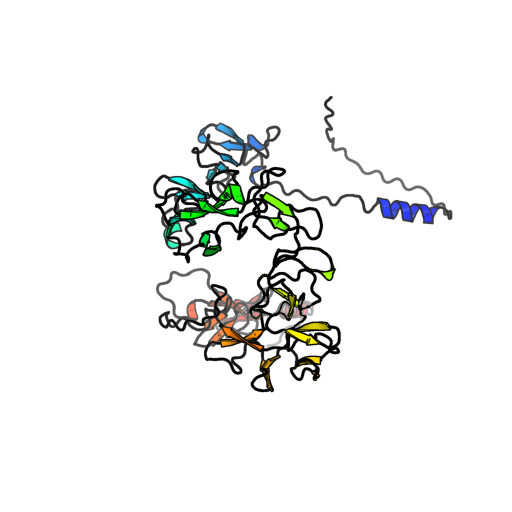 C 1
ATOM 1453 O O . GLY A 1 189 ? -9.144 -5.674 -12.396 1.00 94.50 189 GLY A O 1
ATOM 1454 N N . LYS A 1 190 ? -7.810 -5.338 -10.626 1.00 96.50 190 LYS A N 1
ATOM 1455 C CA . LYS A 1 190 ? -7.025 -6.567 -10.769 1.00 96.50 190 LYS A CA 1
ATOM 1456 C C . LYS A 1 190 ? -6.965 -7.300 -9.441 1.00 96.50 190 LYS A C 1
ATOM 1458 O O . LYS A 1 190 ? -6.885 -6.674 -8.385 1.00 96.50 190 LYS A O 1
ATOM 1463 N N . LEU A 1 191 ? -6.953 -8.623 -9.519 1.00 96.75 191 LEU A N 1
ATOM 1464 C CA . LEU A 1 191 ? -6.802 -9.496 -8.364 1.00 96.75 191 LEU A CA 1
ATOM 1465 C C . LEU A 1 191 ? -5.496 -10.270 -8.465 1.00 96.75 191 LEU A C 1
ATOM 1467 O O . LEU A 1 191 ? -4.946 -10.484 -9.552 1.00 96.75 191 LEU A O 1
ATOM 1471 N N . LEU A 1 192 ? -5.001 -10.671 -7.304 1.00 96.06 192 LEU A N 1
ATOM 1472 C CA . LEU A 1 192 ? -3.800 -11.463 -7.179 1.00 96.06 192 LEU A CA 1
ATOM 1473 C C . LEU A 1 192 ? -4.086 -12.911 -7.580 1.00 96.06 192 LEU A C 1
ATOM 1475 O O . LEU A 1 192 ? -4.983 -13.560 -7.042 1.00 96.06 192 LEU A O 1
ATOM 1479 N N . THR A 1 193 ? -3.296 -13.422 -8.512 1.00 94.88 193 THR A N 1
ATOM 1480 C CA . THR A 1 193 ? -3.330 -14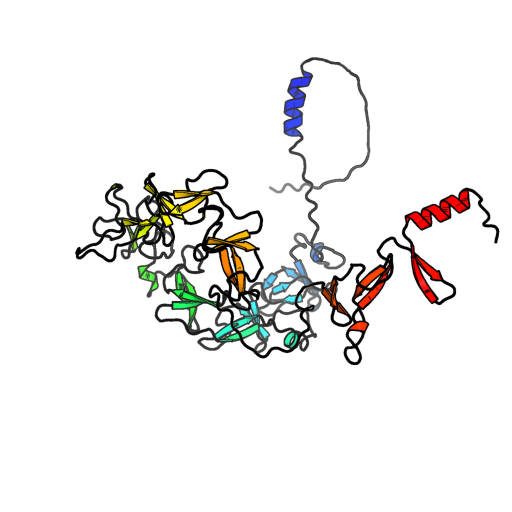.812 -8.963 1.00 94.88 193 THR A CA 1
ATOM 1481 C C . THR A 1 193 ? -1.917 -15.390 -8.988 1.00 94.88 193 THR A C 1
ATOM 1483 O O . THR A 1 193 ? -0.934 -14.676 -8.778 1.00 94.88 193 THR A O 1
ATOM 1486 N N . VAL A 1 194 ? -1.805 -16.689 -9.246 1.00 91.94 194 VAL A N 1
ATOM 1487 C CA . VAL A 1 194 ? -0.519 -17.337 -9.505 1.00 91.94 194 VAL A CA 1
ATOM 1488 C C . VAL A 1 194 ? -0.114 -17.058 -10.953 1.00 91.94 194 VAL A C 1
ATOM 1490 O O . VAL A 1 194 ? -0.836 -17.399 -11.892 1.00 91.94 194 VAL A O 1
ATOM 1493 N N . GLY A 1 195 ? 1.021 -16.389 -11.126 1.00 87.00 195 GLY A N 1
ATOM 1494 C CA . GLY A 1 195 ? 1.607 -16.059 -12.417 1.00 87.00 195 GLY A CA 1
ATOM 1495 C C . GLY A 1 195 ? 2.538 -17.136 -12.965 1.00 87.00 195 GLY A C 1
ATOM 1496 O O . GLY A 1 195 ? 2.682 -18.231 -12.413 1.00 87.00 195 GLY A O 1
ATOM 1497 N N . ALA A 1 196 ? 3.215 -16.800 -14.064 1.00 79.06 196 ALA A N 1
ATOM 1498 C CA . ALA A 1 196 ? 4.297 -17.630 -14.584 1.00 79.06 196 ALA A CA 1
ATOM 1499 C C . ALA A 1 196 ? 5.411 -17.736 -13.525 1.00 79.06 196 ALA A C 1
ATOM 1501 O O . ALA A 1 196 ? 5.902 -16.716 -13.049 1.00 79.06 196 ALA A O 1
ATOM 1502 N N . GLY A 1 197 ? 5.800 -18.960 -13.152 1.00 79.75 197 GLY A N 1
ATOM 1503 C CA . GLY A 1 197 ? 6.846 -19.202 -12.149 1.00 79.75 197 GLY A CA 1
ATOM 1504 C C . GLY A 1 197 ? 6.366 -19.377 -10.710 1.00 79.75 197 GLY A C 1
ATOM 1505 O O . GLY A 1 197 ? 7.189 -19.284 -9.811 1.00 79.75 197 GLY A O 1
ATOM 1506 N N . GLN A 1 198 ? 5.074 -19.640 -10.472 1.00 88.50 198 GLN A N 1
ATOM 1507 C CA . GLN A 1 198 ? 4.522 -19.896 -9.125 1.00 88.50 198 GLN A CA 1
ATOM 1508 C C . GLN A 1 198 ? 4.662 -18.713 -8.144 1.00 88.50 198 GLN A C 1
ATOM 1510 O O . GLN A 1 198 ? 4.635 -18.885 -6.927 1.00 88.50 198 GLN A O 1
ATOM 1515 N N . ILE A 1 199 ? 4.777 -17.496 -8.676 1.00 91.38 199 ILE A N 1
ATOM 1516 C CA . ILE A 1 199 ? 4.820 -16.244 -7.913 1.00 91.38 199 ILE A CA 1
ATOM 1517 C C . ILE A 1 199 ? 3.564 -15.413 -8.174 1.00 91.38 199 ILE A C 1
ATOM 1519 O O . ILE A 1 199 ? 2.846 -15.631 -9.149 1.00 91.38 199 ILE A O 1
ATOM 1523 N N . GLY A 1 200 ? 3.279 -14.465 -7.289 1.00 92.88 200 GLY A N 1
ATOM 1524 C CA . GLY A 1 200 ? 2.088 -13.633 -7.356 1.00 92.88 200 GLY A CA 1
ATOM 1525 C C . GLY A 1 200 ? 2.126 -12.691 -8.553 1.00 92.88 200 GLY A C 1
ATOM 1526 O O . GLY A 1 200 ? 3.124 -12.019 -8.802 1.00 92.88 200 GLY A O 1
ATOM 1527 N N . GLU A 1 201 ? 1.015 -12.613 -9.276 1.00 92.88 201 GLU A N 1
ATOM 1528 C CA . GLU A 1 201 ? 0.841 -11.732 -10.427 1.00 92.88 201 GLU A CA 1
ATOM 1529 C C . GLU A 1 201 ? -0.553 -11.095 -10.396 1.00 92.88 201 GLU A C 1
ATOM 1531 O O . GLU A 1 201 ? -1.539 -11.734 -10.031 1.00 92.88 201 GLU A O 1
ATOM 1536 N N . CYS A 1 202 ? -0.652 -9.824 -10.784 1.00 94.88 202 CYS A N 1
ATOM 1537 C CA . CYS A 1 202 ? -1.925 -9.106 -10.816 1.00 94.88 202 CYS A CA 1
ATOM 1538 C C . CYS A 1 202 ? -2.579 -9.220 -12.194 1.00 94.88 202 CYS A C 1
ATOM 1540 O O . CYS A 1 202 ? -2.097 -8.622 -13.162 1.00 94.88 202 CYS A O 1
ATOM 1542 N N . LYS A 1 203 ? -3.717 -9.913 -12.278 1.00 95.06 203 LYS A N 1
ATOM 1543 C CA . LYS A 1 203 ? -4.469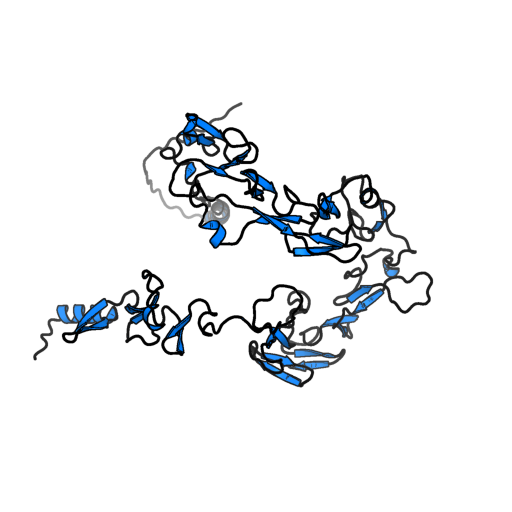 -10.101 -13.527 1.00 95.06 203 LYS A CA 1
ATOM 1544 C C . LYS A 1 203 ? -5.953 -9.817 -13.357 1.00 95.06 203 LYS A C 1
ATOM 1546 O O . LYS A 1 203 ? -6.486 -9.773 -12.250 1.00 95.06 203 LYS A O 1
ATOM 1551 N N . CYS A 1 204 ? -6.610 -9.625 -14.491 1.00 95.88 204 CYS A N 1
ATOM 1552 C CA . CYS A 1 204 ? -8.052 -9.711 -14.602 1.00 95.88 204 CYS A CA 1
ATOM 1553 C C . CYS A 1 204 ? -8.404 -10.292 -15.968 1.00 95.88 204 CYS A C 1
ATOM 1555 O O . CYS A 1 204 ? -7.966 -9.768 -16.989 1.00 95.88 204 CYS A O 1
ATOM 1557 N N . GLU A 1 205 ? -9.145 -11.397 -15.978 1.00 94.50 205 GLU A N 1
ATOM 1558 C CA . GLU A 1 205 ? -9.545 -12.092 -17.198 1.00 94.50 205 GLU A CA 1
ATOM 1559 C C . GLU A 1 205 ? -10.954 -12.669 -17.023 1.00 94.50 205 GLU A C 1
ATOM 1561 O O . GLU A 1 205 ? -11.268 -13.243 -15.981 1.00 94.50 205 GLU A O 1
ATOM 1566 N N . ASN A 1 206 ? -11.787 -12.594 -18.065 1.00 94.50 206 ASN A N 1
ATOM 1567 C CA . ASN A 1 206 ? -13.133 -13.188 -18.083 1.00 94.50 206 ASN A CA 1
ATOM 1568 C C . ASN A 1 206 ? -13.117 -14.707 -18.370 1.00 94.50 206 ASN A C 1
ATOM 1570 O O . ASN A 1 206 ? -14.018 -15.260 -18.998 1.00 94.50 206 ASN A O 1
ATOM 1574 N N . ARG A 1 207 ? -12.039 -15.395 -17.987 1.00 92.25 207 ARG A N 1
ATOM 1575 C CA . ARG A 1 207 ? -11.832 -16.832 -18.210 1.00 92.25 207 ARG A CA 1
ATOM 1576 C C . ARG A 1 207 ? -11.034 -17.444 -17.060 1.00 92.25 207 ARG A C 1
ATOM 1578 O O . ARG A 1 207 ? -10.370 -16.738 -16.304 1.00 92.25 207 ARG A O 1
ATOM 1585 N N . GLY A 1 208 ? -11.098 -18.768 -16.935 1.00 90.81 208 GLY A N 1
ATOM 1586 C CA . GLY A 1 208 ? -10.431 -19.495 -15.853 1.00 90.81 208 GLY A CA 1
ATOM 1587 C C . GLY A 1 208 ? -10.975 -19.117 -14.471 1.00 90.81 208 GLY A C 1
ATOM 1588 O O . GLY A 1 208 ? -12.147 -18.774 -14.331 1.00 90.81 208 GLY A O 1
ATOM 1589 N N . ALA A 1 209 ? -10.116 -19.165 -13.450 1.00 89.94 209 ALA A N 1
ATOM 1590 C CA . ALA A 1 209 ? -10.508 -18.911 -12.061 1.00 89.94 209 ALA A CA 1
ATOM 1591 C C . ALA A 1 209 ? -10.984 -17.466 -11.801 1.00 89.94 209 ALA A C 1
ATOM 1593 O O . ALA A 1 209 ? -11.848 -17.244 -10.957 1.00 89.94 209 ALA A O 1
ATOM 1594 N N . LEU A 1 210 ? -10.470 -16.484 -12.553 1.00 94.19 210 LEU A N 1
ATOM 1595 C CA . LEU A 1 210 ? -10.832 -15.071 -12.383 1.00 94.19 210 LEU A CA 1
ATOM 1596 C C . LEU A 1 210 ? -12.193 -14.707 -12.993 1.00 94.19 210 LEU A C 1
ATOM 1598 O O . LEU A 1 210 ? -12.760 -13.682 -12.621 1.00 94.19 210 LEU A O 1
ATOM 1602 N N . ALA A 1 211 ? -12.768 -15.560 -13.847 1.00 94.12 211 ALA A N 1
ATOM 1603 C CA . ALA A 1 211 ? -14.066 -15.306 -14.475 1.00 94.12 211 ALA A CA 1
ATOM 1604 C C . ALA A 1 211 ? -15.197 -15.102 -13.453 1.00 94.12 211 ALA A C 1
ATOM 1606 O O . ALA A 1 211 ? -16.124 -14.333 -13.701 1.00 94.12 211 ALA A O 1
ATOM 1607 N N . ALA A 1 212 ? -15.118 -15.763 -12.292 1.00 93.88 212 ALA A N 1
ATOM 1608 C CA . ALA A 1 212 ? -16.087 -15.612 -11.205 1.00 93.88 212 ALA A CA 1
ATOM 1609 C C . ALA A 1 212 ? -16.030 -14.230 -10.529 1.00 93.88 212 ALA A C 1
ATOM 1611 O O . ALA A 1 212 ? -17.000 -13.810 -9.901 1.00 93.88 212 ALA A O 1
ATOM 1612 N N . TYR A 1 213 ? -14.913 -13.519 -10.667 1.00 96.19 213 TYR A N 1
ATOM 1613 C CA . TYR A 1 213 ? -14.659 -12.206 -10.071 1.00 96.19 213 TYR A CA 1
ATOM 1614 C C . TYR A 1 213 ? -14.753 -11.064 -11.090 1.00 96.19 213 TYR A C 1
ATOM 1616 O O . TYR A 1 213 ? -14.590 -9.899 -10.733 1.00 96.19 213 TYR A O 1
ATOM 1624 N N . PHE A 1 214 ? -14.986 -11.399 -12.359 1.00 96.81 214 PHE A N 1
ATOM 1625 C CA . PHE A 1 214 ? -14.988 -10.461 -13.470 1.00 96.81 214 PHE A CA 1
ATOM 1626 C C . PHE A 1 214 ? -16.292 -9.656 -13.531 1.00 96.81 214 PHE A C 1
ATOM 1628 O O . PHE A 1 214 ? -17.390 -10.219 -13.477 1.00 96.81 214 PHE A O 1
ATOM 1635 N N . TYR A 1 215 ? -16.165 -8.341 -13.685 1.00 96.25 215 TYR A N 1
ATOM 1636 C CA . TYR A 1 215 ? -17.257 -7.397 -13.878 1.00 96.25 215 TYR A CA 1
ATOM 1637 C C . TYR A 1 215 ? -17.256 -6.874 -15.316 1.00 96.25 215 TYR A C 1
ATOM 1639 O O . TYR A 1 215 ? -16.332 -6.187 -15.743 1.00 96.25 215 TYR A O 1
ATOM 1647 N N . ASN A 1 216 ? -18.312 -7.207 -16.063 1.00 92.06 216 ASN A N 1
ATOM 1648 C CA . ASN A 1 216 ? -18.339 -7.022 -17.517 1.00 92.06 216 ASN A CA 1
ATOM 1649 C C . ASN A 1 216 ? -18.385 -5.558 -17.980 1.00 92.06 216 ASN A C 1
ATOM 1651 O O . ASN A 1 216 ? -17.971 -5.280 -19.095 1.00 92.06 216 ASN A O 1
ATOM 1655 N N . GLU A 1 217 ? -18.928 -4.630 -17.190 1.00 91.81 217 GLU A N 1
ATOM 1656 C CA . GLU A 1 217 ? -19.121 -3.246 -17.660 1.00 91.81 217 GLU A CA 1
ATOM 1657 C C . GLU A 1 217 ? -17.817 -2.436 -17.677 1.00 91.81 217 GLU A C 1
ATOM 1659 O O . GLU A 1 217 ? -17.694 -1.484 -18.442 1.00 91.81 217 GLU A O 1
ATOM 1664 N N . GLU A 1 218 ? -16.847 -2.814 -16.842 1.00 92.31 218 GLU A N 1
ATOM 1665 C CA . GLU A 1 218 ? -15.574 -2.100 -16.674 1.00 92.31 218 GLU A CA 1
ATOM 1666 C C . GLU A 1 218 ? -14.352 -2.953 -17.055 1.00 92.31 218 GLU A C 1
ATOM 1668 O O . GLU A 1 218 ? -13.220 -2.513 -16.854 1.00 92.31 218 GLU A O 1
ATOM 1673 N N . ASP A 1 219 ? -14.568 -4.177 -17.549 1.00 94.50 219 ASP A N 1
ATOM 1674 C CA . ASP A 1 219 ? -13.527 -5.175 -17.827 1.00 94.50 219 ASP A CA 1
ATOM 1675 C C . ASP A 1 219 ? -12.515 -5.336 -16.674 1.00 94.50 219 ASP A C 1
ATOM 1677 O O . ASP A 1 219 ? -11.294 -5.378 -16.856 1.00 94.50 219 ASP A O 1
ATOM 1681 N N . SER A 1 220 ? -13.038 -5.403 -15.448 1.00 96.25 220 SER A N 1
ATOM 1682 C CA . SER A 1 220 ? -12.254 -5.348 -14.216 1.00 96.25 220 SER A CA 1
ATOM 1683 C C . SER A 1 220 ? -12.702 -6.404 -13.203 1.00 96.25 220 SER A C 1
ATOM 1685 O O . SER A 1 220 ? -13.802 -6.947 -13.278 1.00 96.25 220 SER A O 1
ATOM 1687 N N . CYS A 1 221 ? -11.816 -6.760 -12.273 1.00 96.88 221 CYS A N 1
ATOM 1688 C CA . CYS A 1 221 ? -12.021 -7.862 -11.337 1.00 96.88 221 CYS A CA 1
ATOM 1689 C C . CYS A 1 221 ? -12.053 -7.359 -9.898 1.00 96.88 221 CYS A C 1
ATOM 1691 O O . CYS A 1 221 ? -11.208 -6.552 -9.496 1.00 96.88 221 CYS A O 1
ATOM 1693 N N . TYR A 1 222 ? -12.995 -7.886 -9.118 1.00 96.62 222 TYR A N 1
ATOM 1694 C CA . TYR A 1 222 ? -13.248 -7.454 -7.747 1.00 96.62 222 TYR A CA 1
ATOM 1695 C C . TYR A 1 222 ? -13.481 -8.633 -6.811 1.00 96.62 222 TYR A C 1
ATOM 1697 O O . TYR A 1 222 ? -14.059 -9.647 -7.192 1.00 96.62 222 TYR A O 1
ATOM 1705 N N . GLU A 1 223 ? -13.046 -8.475 -5.565 1.00 95.50 223 GLU A N 1
ATOM 1706 C CA . GLU A 1 223 ? -13.273 -9.450 -4.503 1.00 95.50 223 GLU A CA 1
ATOM 1707 C C . GLU A 1 223 ? -14.767 -9.576 -4.198 1.00 95.50 223 GLU A C 1
ATOM 1709 O O . GLU A 1 223 ? -15.494 -8.575 -4.158 1.00 95.50 223 GLU A O 1
ATOM 1714 N N . HIS A 1 224 ? -15.233 -10.799 -3.949 1.00 95.38 224 HIS A N 1
ATOM 1715 C CA . HIS A 1 224 ? -16.618 -11.013 -3.540 1.00 95.38 224 HIS A CA 1
ATOM 1716 C C . HIS A 1 224 ? -16.887 -10.416 -2.163 1.00 95.38 224 HIS A C 1
ATOM 1718 O O . HIS A 1 224 ? -16.007 -10.347 -1.310 1.00 95.38 224 HIS A O 1
ATOM 1724 N N . PHE A 1 225 ? -18.134 -10.002 -1.960 1.00 95.00 225 PHE A N 1
ATOM 1725 C CA . PHE A 1 225 ? -18.627 -9.384 -0.733 1.00 95.00 225 PHE A CA 1
ATOM 1726 C C . PHE A 1 225 ? -17.891 -8.098 -0.332 1.00 95.00 225 PHE A C 1
ATOM 1728 O O . PHE A 1 225 ? -17.955 -7.677 0.822 1.00 95.00 225 PHE A O 1
ATOM 1735 N N . THR A 1 226 ? -17.245 -7.446 -1.300 1.00 94.94 226 THR A N 1
ATOM 1736 C CA . THR A 1 226 ? -16.689 -6.097 -1.165 1.00 94.94 226 THR A CA 1
ATOM 1737 C C . THR A 1 226 ? -17.528 -5.090 -1.940 1.00 94.94 226 THR A C 1
ATOM 1739 O O . THR A 1 226 ? -18.354 -5.466 -2.772 1.00 94.94 226 THR A O 1
ATOM 1742 N N . LYS A 1 227 ? -17.315 -3.793 -1.715 1.00 93.62 227 LYS A N 1
ATOM 1743 C CA . LYS A 1 227 ? -17.948 -2.725 -2.490 1.00 93.62 227 LYS A CA 1
ATOM 1744 C C . LYS A 1 227 ? -17.646 -2.861 -3.983 1.00 93.62 227 LYS A C 1
ATOM 1746 O O . LYS A 1 227 ? -18.515 -2.571 -4.796 1.00 93.62 227 LYS A O 1
ATOM 1751 N N . GLY A 1 228 ? -16.440 -3.306 -4.344 1.00 92.50 228 GLY A N 1
ATOM 1752 C CA . GLY A 1 228 ? -16.056 -3.569 -5.733 1.00 92.50 228 GLY A CA 1
ATOM 1753 C C . GLY A 1 228 ? -16.441 -2.430 -6.704 1.00 92.50 228 GLY A C 1
ATOM 1754 O O . GLY A 1 228 ? -16.107 -1.275 -6.418 1.00 92.50 228 GLY A O 1
ATOM 1755 N N . PRO A 1 229 ? -17.157 -2.725 -7.811 1.00 95.06 229 PRO A N 1
ATOM 1756 C CA . PRO A 1 229 ? -17.638 -1.733 -8.779 1.00 95.06 229 PRO A CA 1
ATOM 1757 C C . PRO A 1 229 ? -18.977 -1.084 -8.384 1.00 95.06 229 PRO A C 1
ATOM 1759 O O . PRO A 1 229 ? -19.524 -0.268 -9.125 1.00 95.06 229 PRO A O 1
ATOM 1762 N N . CYS A 1 230 ? -19.564 -1.456 -7.245 1.00 94.88 230 CYS A N 1
ATOM 1763 C CA . CYS A 1 230 ? -20.939 -1.100 -6.924 1.00 94.88 230 CYS A CA 1
ATOM 1764 C C . CYS A 1 230 ? -21.079 0.394 -6.616 1.00 94.88 230 CYS A C 1
ATOM 1766 O O . CYS A 1 230 ? -20.499 0.931 -5.666 1.00 94.88 230 CYS A O 1
ATOM 1768 N N . GLN A 1 231 ? -21.880 1.069 -7.443 1.00 93.31 231 GLN A N 1
ATOM 1769 C CA . GLN A 1 231 ? -22.135 2.506 -7.335 1.00 93.31 231 GLN A CA 1
ATOM 1770 C C . GLN A 1 231 ? -23.207 2.826 -6.290 1.00 93.31 231 GLN A C 1
ATOM 1772 O O . GLN A 1 231 ? -23.139 3.858 -5.621 1.00 93.31 231 GLN A O 1
ATOM 1777 N N . LYS A 1 232 ? -24.198 1.940 -6.135 1.00 92.00 232 LYS A N 1
ATOM 1778 C CA . LYS A 1 232 ? -25.278 2.108 -5.163 1.00 92.00 232 LYS A CA 1
ATOM 1779 C C . LYS A 1 232 ? -24.772 1.838 -3.750 1.00 92.00 232 LYS A C 1
ATOM 1781 O O . LYS A 1 232 ? -24.079 0.856 -3.490 1.00 92.00 232 LYS A O 1
ATOM 1786 N N . PHE A 1 233 ? -25.143 2.716 -2.824 1.00 89.62 233 PHE A N 1
ATOM 1787 C CA . PHE A 1 233 ? -24.825 2.539 -1.412 1.00 89.62 233 PHE A CA 1
ATOM 1788 C C . PHE A 1 233 ? -25.537 1.307 -0.848 1.00 89.62 233 PHE A C 1
ATOM 1790 O O . PHE A 1 233 ? -26.742 1.148 -1.033 1.00 89.62 233 PHE A O 1
ATOM 1797 N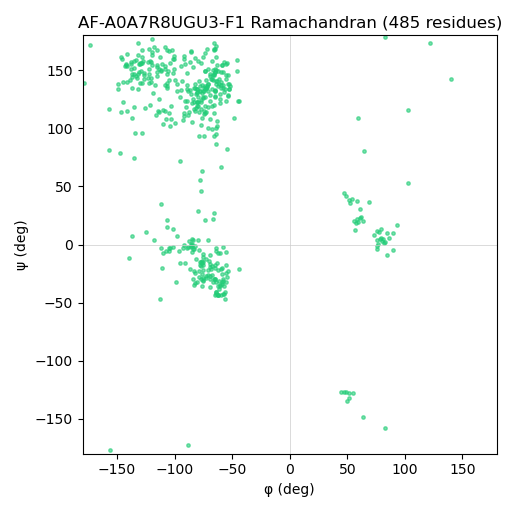 N . GLY A 1 234 ? -24.787 0.466 -0.134 1.00 91.94 234 GLY A N 1
ATOM 1798 C CA . GLY A 1 234 ? -25.322 -0.735 0.504 1.00 91.94 234 GLY A CA 1
ATOM 1799 C C . GLY A 1 234 ? -25.422 -1.965 -0.395 1.00 91.94 234 GLY A C 1
ATOM 1800 O O . GLY A 1 234 ? -26.024 -2.951 0.017 1.00 91.94 234 GLY A O 1
ATOM 1801 N N . GLU A 1 235 ? -24.853 -1.931 -1.599 1.00 95.62 235 GLU A N 1
ATOM 1802 C CA . GLU A 1 235 ? -24.661 -3.120 -2.431 1.00 95.62 235 GLU A CA 1
ATOM 1803 C C . GLU A 1 235 ? -23.210 -3.602 -2.354 1.00 95.62 235 GLU A C 1
ATOM 1805 O O . GLU A 1 235 ? -22.276 -2.805 -2.229 1.00 95.62 235 GLU A O 1
ATOM 1810 N N . LEU A 1 236 ? -23.033 -4.918 -2.455 1.00 96.69 236 LEU A N 1
ATOM 1811 C CA . LEU A 1 236 ? -21.731 -5.572 -2.530 1.00 96.69 236 LEU A CA 1
ATOM 1812 C C . LEU A 1 236 ? -21.625 -6.355 -3.838 1.00 96.69 236 LEU A C 1
ATOM 1814 O O . LEU A 1 236 ? -22.631 -6.745 -4.436 1.00 96.69 236 LEU A O 1
ATOM 1818 N N . PHE A 1 237 ? -20.398 -6.608 -4.276 1.00 96.75 237 PHE A N 1
ATOM 1819 C CA . PHE A 1 237 ? -20.119 -7.434 -5.436 1.00 96.75 237 PHE A CA 1
ATOM 1820 C C . PHE A 1 237 ? -20.299 -8.910 -5.077 1.00 96.75 237 PHE A C 1
ATOM 1822 O O . PHE A 1 237 ? -19.527 -9.478 -4.305 1.00 96.75 237 PHE A O 1
ATOM 1829 N N . LEU A 1 238 ? -21.351 -9.534 -5.601 1.00 95.88 238 LEU A N 1
ATOM 1830 C CA . LEU A 1 238 ? -21.724 -10.901 -5.249 1.00 95.88 238 LEU A CA 1
ATOM 1831 C C . LEU A 1 238 ? -21.084 -11.930 -6.200 1.00 95.88 238 LEU A C 1
ATOM 1833 O O . LEU A 1 238 ? -20.799 -11.600 -7.356 1.00 95.88 238 LEU A O 1
ATOM 1837 N N . PRO A 1 239 ? -20.971 -13.211 -5.789 1.00 94.38 239 PRO A N 1
ATOM 1838 C CA . PRO A 1 239 ? -20.496 -14.302 -6.652 1.00 94.38 239 PRO A CA 1
ATOM 1839 C C . PRO A 1 239 ? -21.277 -14.478 -7.964 1.00 94.38 239 PRO A C 1
ATOM 1841 O O . PRO A 1 239 ? -20.786 -15.074 -8.918 1.00 94.38 239 PRO A O 1
ATOM 1844 N N . SER A 1 240 ? -22.486 -13.915 -8.055 1.00 93.00 240 SER A N 1
ATOM 1845 C CA . SER A 1 240 ? -23.274 -13.834 -9.289 1.00 93.00 240 SER A CA 1
ATOM 1846 C C . SER A 1 240 ? -22.714 -12.855 -10.335 1.00 93.00 240 SER A C 1
ATOM 1848 O O . SER A 1 240 ? -23.360 -12.657 -11.365 1.00 93.00 240 SER A O 1
ATOM 1850 N N . ARG A 1 241 ? -21.552 -12.229 -10.086 1.00 93.31 241 ARG A N 1
ATOM 1851 C CA . ARG A 1 241 ? -20.909 -11.202 -10.933 1.00 93.31 241 ARG A CA 1
ATOM 1852 C C . ARG A 1 241 ? -21.763 -9.950 -11.114 1.00 93.31 241 ARG A C 1
ATOM 1854 O O . ARG A 1 241 ? -21.748 -9.304 -12.160 1.00 93.31 241 ARG A O 1
ATOM 1861 N N . LYS A 1 242 ? -22.565 -9.639 -10.100 1.00 94.25 242 LYS A N 1
ATOM 1862 C CA . LYS A 1 242 ? -23.468 -8.488 -10.075 1.00 94.25 242 LYS A CA 1
ATOM 1863 C C . LYS A 1 242 ? -23.410 -7.830 -8.709 1.00 94.25 242 LYS A C 1
ATOM 1865 O O . LYS A 1 242 ? -23.176 -8.502 -7.705 1.00 94.25 242 LYS A O 1
ATOM 1870 N N . CYS A 1 243 ? -23.662 -6.532 -8.696 1.00 95.75 243 CYS A N 1
ATOM 1871 C CA . CYS A 1 243 ? -23.906 -5.795 -7.470 1.00 95.75 243 CYS A CA 1
ATOM 1872 C C . CYS A 1 243 ? -25.289 -6.132 -6.924 1.00 95.75 243 CYS A C 1
ATOM 1874 O O . CYS A 1 243 ? -26.259 -6.230 -7.681 1.00 95.75 243 CYS A O 1
ATOM 1876 N N . GLY A 1 244 ? -25.371 -6.350 -5.618 1.00 95.56 244 GLY A N 1
ATOM 1877 C CA . GLY A 1 244 ? -26.635 -6.635 -4.966 1.00 95.56 244 GLY A CA 1
ATOM 1878 C C . GLY A 1 244 ? -26.524 -6.703 -3.453 1.00 95.56 244 GLY A C 1
ATOM 1879 O O . GLY A 1 244 ? -25.439 -6.689 -2.871 1.00 95.56 244 GLY A O 1
ATOM 1880 N N . CYS A 1 245 ? -27.687 -6.781 -2.822 1.00 95.88 245 CYS A N 1
ATOM 1881 C CA . CYS A 1 245 ? -27.836 -6.990 -1.395 1.00 95.88 245 CYS A CA 1
ATOM 1882 C C . CYS A 1 245 ? -29.129 -7.768 -1.140 1.00 95.88 245 CYS A C 1
ATOM 1884 O O . CYS A 1 245 ? -30.170 -7.457 -1.723 1.00 95.88 245 CYS A O 1
ATOM 1886 N N . HIS A 1 246 ? -29.063 -8.794 -0.290 1.00 93.75 246 HIS A N 1
ATOM 1887 C CA . HIS A 1 246 ? -30.201 -9.656 0.016 1.00 93.75 246 HIS A CA 1
ATOM 1888 C C . HIS A 1 246 ? -30.279 -9.955 1.519 1.00 93.75 246 HIS A C 1
ATOM 1890 O O . HIS A 1 246 ? -29.232 -10.201 2.118 1.00 93.75 246 HIS A O 1
ATOM 1896 N N . PRO A 1 247 ? -31.490 -10.060 2.107 1.00 91.88 247 PRO A N 1
ATOM 1897 C CA . PRO A 1 247 ? -31.682 -10.341 3.536 1.00 91.88 247 PRO A CA 1
ATOM 1898 C C . PRO A 1 247 ? -31.193 -11.706 4.023 1.00 91.88 247 PRO A C 1
ATOM 1900 O O . PRO A 1 247 ? -31.343 -12.013 5.190 1.00 91.88 247 PRO A O 1
ATOM 1903 N N . LYS A 1 248 ? -30.690 -12.569 3.134 1.00 90.00 248 LYS A N 1
ATOM 1904 C CA . LYS A 1 248 ? -30.106 -13.866 3.507 1.00 90.00 248 LYS A CA 1
ATOM 1905 C C . LYS A 1 248 ? -28.585 -13.808 3.635 1.00 90.00 248 LYS A C 1
ATOM 1907 O O . LYS A 1 248 ? -27.970 -14.817 3.958 1.00 90.00 248 LYS A O 1
ATOM 1912 N N . LEU A 1 249 ? -27.969 -12.677 3.301 1.00 92.19 249 LEU A N 1
ATOM 1913 C CA . LEU A 1 249 ? -26.525 -12.526 3.383 1.00 92.19 249 LEU A CA 1
ATOM 1914 C C . LEU A 1 249 ? -26.128 -12.184 4.822 1.00 92.19 249 LEU A C 1
ATOM 1916 O O . LEU A 1 249 ? -26.723 -11.274 5.394 1.00 92.19 249 LEU A O 1
ATOM 1920 N N . PRO A 1 250 ? -25.051 -12.777 5.362 1.00 92.81 250 PRO A N 1
ATOM 1921 C CA . PRO A 1 250 ? -24.481 -12.353 6.645 1.00 92.81 250 PRO A CA 1
ATOM 1922 C C . PRO A 1 250 ? -24.110 -10.862 6.675 1.00 92.81 250 PRO A C 1
ATOM 1924 O O . PRO A 1 250 ? -24.089 -10.233 7.720 1.00 92.81 250 PRO A O 1
ATOM 1927 N N . HIS A 1 251 ? -23.851 -10.273 5.508 1.00 94.31 251 HIS A N 1
ATOM 1928 C CA . HIS A 1 251 ? -23.528 -8.857 5.329 1.00 94.31 251 HIS A CA 1
ATOM 1929 C C . HIS A 1 251 ? -24.715 -7.904 5.510 1.00 94.31 251 HIS A C 1
ATOM 1931 O O . HIS A 1 251 ? -24.513 -6.689 5.530 1.00 94.31 251 HIS A O 1
ATOM 1937 N N . TYR A 1 252 ? -25.940 -8.428 5.548 1.00 94.19 252 TYR A N 1
ATOM 1938 C CA . TYR A 1 252 ? -27.160 -7.635 5.570 1.00 94.19 252 TYR A CA 1
ATOM 1939 C C . TYR A 1 252 ? -27.362 -6.950 6.922 1.00 94.19 252 TYR A C 1
ATOM 1941 O O . TYR A 1 252 ? -27.243 -7.573 7.973 1.00 94.19 252 TYR A O 1
ATOM 1949 N N . TYR A 1 253 ? -27.715 -5.666 6.890 1.00 93.62 253 TYR A N 1
ATOM 1950 C CA . TYR A 1 253 ? -28.063 -4.886 8.069 1.00 93.62 253 TYR A CA 1
ATOM 1951 C C . TYR A 1 253 ? -29.523 -4.438 8.010 1.00 93.62 253 TYR A C 1
ATOM 1953 O O . TYR A 1 253 ? -29.910 -3.580 7.212 1.00 93.62 253 TYR A O 1
ATOM 1961 N N . GLU A 1 254 ? -30.336 -5.001 8.902 1.00 90.25 254 GLU A N 1
ATOM 1962 C CA . GLU A 1 254 ? -31.797 -4.856 8.894 1.00 90.25 254 GLU A CA 1
ATOM 1963 C C . GLU A 1 254 ? -32.277 -3.412 9.044 1.00 90.25 254 GLU A C 1
ATOM 1965 O O . GLU A 1 254 ? -33.250 -3.020 8.408 1.00 90.25 254 GLU A O 1
ATOM 1970 N N . LYS A 1 255 ? -31.587 -2.583 9.838 1.00 90.75 255 LYS A N 1
ATOM 1971 C CA . LYS A 1 255 ? -32.061 -1.214 10.111 1.00 90.75 255 LYS A CA 1
ATOM 1972 C C . LYS A 1 255 ? -31.985 -0.296 8.895 1.00 90.75 255 LYS A C 1
ATOM 1974 O O . LYS A 1 255 ? -32.762 0.649 8.808 1.00 90.75 255 LYS A O 1
ATOM 1979 N N . THR A 1 256 ? -31.038 -0.532 7.987 1.00 92.69 256 THR A N 1
ATOM 1980 C CA . THR A 1 256 ? -30.852 0.306 6.791 1.00 92.69 256 THR A CA 1
ATOM 1981 C C . THR A 1 256 ? -31.244 -0.401 5.500 1.00 92.69 256 THR A C 1
ATOM 1983 O O . THR A 1 256 ? -31.280 0.251 4.460 1.00 92.69 256 THR A O 1
ATOM 1986 N N . ASN A 1 257 ? -31.565 -1.699 5.548 1.00 92.75 257 ASN A N 1
ATOM 1987 C CA . ASN A 1 257 ? -31.789 -2.553 4.378 1.00 92.75 257 ASN A CA 1
ATOM 1988 C C . ASN A 1 257 ? -30.608 -2.524 3.389 1.00 92.75 257 ASN A C 1
ATOM 1990 O O . ASN A 1 257 ? -30.792 -2.478 2.173 1.00 92.75 257 ASN A O 1
ATOM 1994 N N . GLN A 1 258 ? -29.384 -2.504 3.920 1.00 94.88 258 GLN A N 1
ATOM 1995 C CA . GLN A 1 258 ? -28.140 -2.399 3.156 1.00 94.88 258 GLN A CA 1
ATOM 1996 C C . GLN A 1 258 ? -27.147 -3.471 3.592 1.00 94.88 258 GLN A C 1
ATOM 1998 O O . GLN A 1 258 ? -27.203 -3.962 4.716 1.00 94.88 258 GLN A O 1
ATOM 2003 N N . CYS A 1 259 ? -26.214 -3.806 2.707 1.00 95.62 259 CYS A N 1
ATOM 2004 C CA . CYS A 1 259 ? -25.156 -4.768 2.960 1.00 95.62 259 CYS A CA 1
ATOM 2005 C C . CYS A 1 259 ? -23.817 -4.056 3.152 1.00 95.62 259 CYS A C 1
ATOM 2007 O O . CYS A 1 259 ? -23.485 -3.123 2.417 1.00 95.62 259 CYS A O 1
ATOM 2009 N N . PHE A 1 260 ? -23.034 -4.528 4.120 1.00 95.62 260 PHE A N 1
ATOM 2010 C CA . PHE A 1 260 ? -21.729 -3.967 4.453 1.00 95.62 260 PHE A CA 1
ATOM 2011 C C . PHE A 1 260 ? -20.652 -5.049 4.517 1.00 95.62 260 PHE A C 1
ATOM 2013 O O . PHE A 1 260 ? -20.907 -6.207 4.851 1.00 95.62 260 PHE A O 1
ATOM 2020 N N . GLU A 1 261 ? -19.424 -4.663 4.191 1.00 95.06 261 GLU A N 1
ATOM 2021 C CA . GLU A 1 261 ? -18.270 -5.557 4.242 1.00 95.06 261 GLU A CA 1
ATOM 2022 C C . GLU A 1 261 ? -17.982 -5.980 5.689 1.00 95.06 261 GLU A C 1
ATOM 2024 O O . GLU A 1 261 ? -17.839 -5.136 6.581 1.00 95.06 261 GLU A O 1
ATOM 2029 N N . ILE A 1 262 ? -17.874 -7.289 5.920 1.00 93.81 262 ILE A N 1
ATOM 2030 C CA . ILE A 1 262 ? -17.489 -7.839 7.224 1.00 93.81 262 ILE A CA 1
ATOM 2031 C C . ILE A 1 262 ? -16.025 -7.478 7.506 1.00 93.81 262 ILE A C 1
ATOM 2033 O O . ILE A 1 262 ? -15.191 -7.460 6.604 1.00 93.81 262 ILE A O 1
ATOM 2037 N N . GLY A 1 263 ? -15.707 -7.164 8.760 1.00 90.94 263 GLY A N 1
ATOM 2038 C CA . GLY A 1 263 ? -14.374 -6.720 9.171 1.00 90.94 263 GLY A CA 1
ATOM 2039 C C . GLY A 1 263 ? -14.104 -5.236 8.895 1.00 90.94 263 GLY A C 1
ATOM 2040 O O . GLY A 1 263 ? -13.004 -4.744 9.147 1.00 90.94 263 GLY A O 1
ATOM 2041 N N . THR A 1 264 ? -15.101 -4.488 8.419 1.00 92.44 264 THR A N 1
ATOM 2042 C CA . THR A 1 264 ? -15.003 -3.036 8.217 1.00 92.44 264 THR A CA 1
ATOM 2043 C C . THR A 1 264 ? -15.834 -2.277 9.257 1.00 92.44 264 THR A C 1
ATOM 2045 O O . THR A 1 264 ? -16.606 -2.885 10.000 1.00 92.44 264 THR A O 1
ATOM 2048 N N . PRO A 1 265 ? -15.699 -0.939 9.362 1.00 92.25 265 PRO A N 1
ATOM 2049 C CA . PRO A 1 265 ? -16.602 -0.147 10.196 1.00 92.25 265 PRO A CA 1
ATOM 2050 C C . PRO A 1 265 ? -18.078 -0.298 9.798 1.00 92.25 265 PRO A C 1
ATOM 2052 O O . PRO A 1 265 ? -18.939 -0.203 10.665 1.00 92.25 265 PRO A O 1
ATOM 2055 N N . GLY A 1 266 ? -18.373 -0.557 8.517 1.00 91.56 266 GLY A N 1
ATOM 2056 C CA . GLY A 1 266 ? -19.734 -0.784 8.031 1.00 91.56 266 GLY A CA 1
ATOM 2057 C C . GLY A 1 266 ? -20.726 0.315 8.461 1.00 91.56 266 GLY A C 1
ATOM 2058 O O . GLY A 1 266 ? -20.401 1.498 8.329 1.00 91.56 266 GLY A O 1
ATOM 2059 N N . PRO A 1 267 ? -21.912 -0.048 8.989 1.00 93.50 267 PRO A N 1
ATOM 2060 C CA . PRO A 1 267 ? -22.902 0.897 9.510 1.00 93.50 267 PRO A CA 1
ATOM 2061 C C . PRO A 1 267 ? -22.624 1.325 10.962 1.00 93.50 267 PRO A C 1
ATOM 2063 O O . PRO A 1 267 ? -23.450 2.003 11.574 1.00 93.50 267 PRO A O 1
ATOM 2066 N N . CYS A 1 268 ? -21.519 0.875 11.558 1.00 93.50 268 CYS A N 1
ATOM 2067 C CA . CYS A 1 268 ? -21.311 0.952 12.994 1.00 93.50 268 CYS A CA 1
ATOM 2068 C C . CYS A 1 268 ? -20.765 2.309 13.459 1.00 93.50 268 CYS A C 1
ATOM 2070 O O . CYS A 1 268 ? -20.035 3.004 12.749 1.00 93.50 268 CYS A O 1
ATOM 2072 N N . SER A 1 269 ? -21.075 2.647 14.713 1.00 92.12 269 SER A N 1
ATOM 2073 C CA . SER A 1 269 ? -20.559 3.830 15.408 1.00 92.12 269 SER A CA 1
ATOM 2074 C C . SER A 1 269 ? -19.036 3.783 15.605 1.00 92.12 269 SER A C 1
ATOM 2076 O O . SER A 1 269 ? -18.376 2.759 15.404 1.00 92.12 269 SER A O 1
ATOM 2078 N N . LYS A 1 270 ? -18.446 4.899 16.057 1.00 90.88 270 LYS A N 1
ATOM 2079 C CA . LYS A 1 270 ? -16.999 4.992 16.306 1.00 90.88 270 LYS A CA 1
ATOM 2080 C C . LYS A 1 270 ? -16.514 3.849 17.214 1.00 90.88 270 LYS A C 1
ATOM 2082 O O . LYS A 1 270 ? -17.178 3.471 18.178 1.00 90.88 270 LYS A O 1
ATOM 2087 N N . GLY A 1 271 ? -15.357 3.283 16.863 1.00 89.88 271 GLY A N 1
ATOM 2088 C CA . GLY A 1 271 ? -14.703 2.204 17.613 1.00 89.88 271 GLY A CA 1
ATOM 2089 C C . GLY A 1 271 ? -15.317 0.812 17.448 1.00 89.88 271 GLY A C 1
ATOM 2090 O O . GLY A 1 271 ? -14.735 -0.151 17.941 1.00 89.88 271 GLY A O 1
ATOM 2091 N N . HIS A 1 272 ? -16.426 0.684 16.719 1.00 93.19 272 HIS A N 1
ATOM 2092 C CA . HIS A 1 272 ? -17.030 -0.605 16.401 1.00 93.19 272 HIS A CA 1
ATOM 2093 C C . HIS A 1 272 ? -16.510 -1.174 15.073 1.00 93.19 272 HIS A C 1
ATOM 2095 O O . HIS A 1 272 ? -15.939 -0.461 14.238 1.00 93.19 272 HIS A O 1
ATOM 2101 N N . ILE A 1 273 ? -16.708 -2.475 14.891 1.00 93.25 273 ILE A N 1
ATOM 2102 C CA . ILE A 1 273 ? -16.460 -3.236 13.670 1.00 93.25 273 ILE A CA 1
ATOM 2103 C C . ILE A 1 273 ? -17.679 -4.114 13.381 1.00 93.25 273 ILE A C 1
ATOM 2105 O O . ILE A 1 273 ? -18.322 -4.617 14.303 1.00 93.25 273 ILE A O 1
ATOM 2109 N N . PHE A 1 274 ? -18.011 -4.264 12.104 1.00 94.25 274 PHE A N 1
ATOM 2110 C CA . PHE A 1 274 ? -19.127 -5.081 11.653 1.00 94.25 274 PHE A CA 1
ATOM 2111 C C . PHE A 1 274 ? -18.649 -6.521 11.450 1.00 94.25 274 PHE A C 1
ATOM 2113 O O . PHE A 1 274 ? -17.826 -6.776 10.569 1.00 94.25 274 PHE A O 1
ATOM 2120 N N . THR A 1 275 ? -19.105 -7.456 12.284 1.00 93.25 275 THR A N 1
ATOM 2121 C CA . THR A 1 275 ? -18.655 -8.855 12.245 1.00 93.25 275 THR A CA 1
ATOM 2122 C C . THR A 1 275 ? -19.786 -9.831 12.524 1.00 93.25 275 THR A C 1
ATOM 2124 O O . THR A 1 275 ? -20.757 -9.497 13.197 1.00 93.25 275 THR A O 1
ATOM 2127 N N . VAL A 1 276 ? -19.652 -11.053 12.019 1.00 89.31 276 VAL A N 1
ATOM 2128 C CA . VAL A 1 276 ? -20.565 -12.153 12.342 1.00 89.31 276 VAL A CA 1
ATOM 2129 C C . VAL A 1 276 ? -20.234 -12.651 13.746 1.00 89.31 276 VAL A C 1
ATOM 2131 O O . VAL A 1 276 ? -19.064 -12.831 14.081 1.00 89.31 276 VAL A O 1
ATOM 2134 N N . SER A 1 277 ? -21.253 -12.808 14.586 1.00 79.31 277 SER A N 1
ATOM 2135 C CA . SER A 1 277 ? -21.090 -13.365 15.927 1.00 79.31 277 SER A CA 1
ATOM 2136 C C . SER A 1 277 ? -20.949 -14.886 15.840 1.00 79.31 277 SER A C 1
ATOM 2138 O O . SER A 1 277 ? -21.747 -15.540 15.181 1.00 79.31 277 SER A O 1
ATOM 2140 N N . GLU A 1 278 ? -19.957 -15.456 16.523 1.00 70.88 278 GLU A N 1
ATOM 2141 C CA . GLU A 1 278 ? -19.687 -16.908 16.508 1.00 70.88 278 GLU A CA 1
ATOM 2142 C C . GLU A 1 278 ? -20.683 -17.726 17.360 1.00 70.88 278 GLU A C 1
ATOM 2144 O O . GLU A 1 278 ? -20.676 -18.950 17.315 1.00 70.88 278 GLU A O 1
ATOM 2149 N N . ASN A 1 279 ? -21.555 -17.058 18.127 1.00 58.97 279 ASN A N 1
ATOM 2150 C CA . ASN A 1 279 ? -22.332 -17.659 19.222 1.00 58.97 279 ASN A CA 1
ATOM 2151 C C . ASN A 1 279 ? -23.825 -17.862 18.933 1.00 58.97 279 ASN A C 1
ATOM 2153 O O . ASN A 1 279 ? -24.622 -17.955 19.866 1.00 58.97 279 ASN A O 1
ATOM 2157 N N . THR A 1 280 ? -24.235 -17.901 17.673 1.00 57.00 280 THR A N 1
ATOM 2158 C CA . THR A 1 280 ? -25.647 -18.098 17.333 1.00 57.00 280 THR A CA 1
ATOM 2159 C C . THR A 1 280 ? -25.825 -19.429 16.624 1.00 57.00 280 THR A C 1
ATOM 2161 O O . THR A 1 280 ? -25.379 -19.589 15.491 1.00 57.00 280 THR A O 1
ATOM 2164 N N . ASP A 1 281 ? -26.547 -20.341 17.279 1.00 56.84 281 ASP A N 1
ATOM 2165 C CA . ASP A 1 281 ? -27.170 -21.562 16.729 1.00 56.84 281 ASP A CA 1
ATOM 2166 C C . ASP A 1 281 ? -28.298 -21.216 15.722 1.00 56.84 281 ASP A C 1
ATOM 2168 O O . ASP A 1 281 ? -29.283 -21.931 15.552 1.00 56.84 281 ASP A O 1
ATOM 2172 N N . ASP A 1 282 ? -28.178 -20.050 15.082 1.00 61.28 282 ASP A N 1
ATOM 2173 C CA . ASP A 1 282 ? -29.072 -19.561 14.053 1.00 61.28 282 ASP A CA 1
ATOM 2174 C C . ASP A 1 282 ? -28.564 -20.054 12.708 1.00 61.28 282 ASP A C 1
ATOM 2176 O O . ASP A 1 282 ? -27.395 -19.903 12.351 1.00 61.28 282 ASP A O 1
ATOM 2180 N N . GLN A 1 283 ? -29.486 -20.572 11.904 1.00 62.12 283 GLN A N 1
ATOM 2181 C CA . GLN A 1 283 ? -29.199 -21.063 10.558 1.00 62.12 283 GLN A CA 1
ATOM 2182 C C . GLN A 1 283 ? -28.682 -19.965 9.607 1.00 62.12 283 GLN A C 1
ATOM 2184 O O . GLN A 1 283 ? -28.304 -20.279 8.480 1.00 62.12 283 GLN A O 1
ATOM 2189 N N . ASN A 1 284 ? -28.683 -18.689 10.020 1.00 62.94 284 ASN A N 1
ATOM 2190 C CA . ASN A 1 284 ? -28.231 -17.574 9.194 1.00 62.94 284 ASN A CA 1
ATOM 2191 C C . ASN A 1 284 ? -27.807 -16.350 10.044 1.00 62.94 284 ASN A C 1
ATOM 2193 O O . ASN A 1 284 ? -28.592 -15.414 10.211 1.00 62.94 284 ASN A O 1
ATOM 2197 N N . PRO A 1 285 ? -26.584 -16.320 10.601 1.00 78.38 285 PRO A N 1
ATOM 2198 C CA . PRO A 1 285 ? -26.171 -15.223 11.467 1.00 78.38 285 PRO A CA 1
ATOM 2199 C C . PRO A 1 285 ? -25.878 -13.957 10.652 1.00 78.38 285 PRO A C 1
ATOM 2201 O O . PRO A 1 285 ? -24.917 -13.891 9.880 1.00 78.38 285 PRO A O 1
ATOM 2204 N N . HIS A 1 286 ? -26.712 -12.930 10.823 1.00 86.69 286 HIS A N 1
ATOM 2205 C CA . HIS A 1 286 ? -26.406 -11.582 10.348 1.00 86.69 286 HIS A CA 1
ATOM 2206 C C . HIS A 1 286 ? -25.255 -10.984 11.160 1.00 86.69 286 HIS A C 1
ATOM 2208 O O . HIS A 1 286 ? -25.144 -11.179 12.372 1.00 86.69 286 HIS A O 1
ATOM 2214 N N . ALA A 1 287 ? -24.389 -10.233 10.488 1.00 90.38 287 ALA A N 1
ATOM 2215 C CA . ALA A 1 287 ? -23.328 -9.499 11.144 1.00 90.38 287 ALA A CA 1
ATOM 2216 C C . ALA A 1 287 ? -23.904 -8.380 12.021 1.00 90.38 287 ALA A C 1
ATOM 2218 O O . ALA A 1 287 ? -24.915 -7.743 11.710 1.00 90.38 287 ALA A O 1
ATOM 2219 N N . SER A 1 288 ? -23.231 -8.132 13.138 1.00 90.81 288 SER A N 1
ATOM 2220 C CA . SER A 1 288 ? -23.594 -7.123 14.120 1.00 90.81 288 SER A CA 1
ATOM 2221 C C . SER A 1 288 ? -22.403 -6.220 14.435 1.00 90.81 288 SER A C 1
ATOM 2223 O O . SER A 1 288 ? -21.245 -6.514 14.123 1.00 90.81 288 SER A O 1
ATOM 2225 N N . CYS A 1 289 ? -22.699 -5.055 15.007 1.00 92.75 289 CYS A N 1
ATOM 2226 C CA . CYS A 1 289 ? -21.677 -4.105 15.419 1.00 92.75 289 CYS A CA 1
ATOM 2227 C C . CYS A 1 289 ? -21.139 -4.489 16.795 1.00 92.75 289 CYS A C 1
ATOM 2229 O O . CYS A 1 289 ? -21.870 -4.419 17.781 1.00 92.75 289 CYS A O 1
ATOM 2231 N N . VAL A 1 290 ? -19.853 -4.820 16.868 1.00 92.50 290 VAL A N 1
ATOM 2232 C CA . VAL A 1 290 ? -19.152 -5.118 18.125 1.00 92.50 290 VAL A CA 1
ATOM 2233 C C . VAL A 1 290 ? -17.996 -4.145 18.328 1.00 92.50 290 VAL A C 1
ATOM 2235 O O . VAL A 1 290 ? -17.471 -3.593 17.358 1.00 92.50 290 VAL A O 1
ATOM 2238 N N . CYS A 1 291 ? -17.579 -3.905 19.572 1.00 92.81 291 CYS A N 1
ATOM 2239 C CA . CYS A 1 291 ? -16.369 -3.121 19.818 1.00 92.81 291 CYS A CA 1
ATOM 2240 C C . CYS A 1 291 ? -15.152 -3.820 19.197 1.00 92.81 291 CYS A C 1
ATOM 2242 O O . CYS A 1 291 ? -14.996 -5.036 19.306 1.00 92.81 291 CYS A O 1
ATOM 2244 N N . LYS A 1 292 ? -14.264 -3.044 18.569 1.00 91.81 292 LYS A N 1
ATOM 2245 C CA . LYS A 1 292 ? -12.959 -3.550 18.124 1.00 91.81 292 LYS A CA 1
ATOM 2246 C C . LYS A 1 292 ? -12.165 -4.099 19.308 1.00 91.81 292 LYS A C 1
ATOM 2248 O O . LYS A 1 292 ? -12.298 -3.621 20.432 1.00 91.81 292 LYS A O 1
ATOM 2253 N N . THR A 1 293 ? -11.258 -5.028 19.037 1.00 87.25 293 THR A N 1
ATOM 2254 C CA . THR A 1 293 ? -10.333 -5.557 20.046 1.00 87.25 293 THR A CA 1
ATOM 2255 C C . THR A 1 293 ? -9.561 -4.430 20.741 1.00 87.25 293 THR A C 1
ATOM 2257 O O . THR A 1 293 ? -8.973 -3.568 20.084 1.00 87.25 293 THR A O 1
ATOM 2260 N N . GLY A 1 294 ? -9.575 -4.418 22.078 1.00 85.31 294 GLY A N 1
ATOM 2261 C CA . GLY A 1 294 ? -8.949 -3.371 22.898 1.00 85.31 294 GLY A CA 1
ATOM 2262 C C . GLY A 1 294 ? -9.760 -2.071 23.025 1.00 85.31 294 GLY A C 1
ATOM 2263 O O . GLY A 1 294 ? -9.267 -1.098 23.601 1.00 85.31 294 GLY A O 1
ATOM 2264 N N . TYR A 1 295 ? -10.986 -2.039 22.496 1.00 91.56 295 TYR A N 1
ATOM 2265 C CA . TYR A 1 295 ? -11.945 -0.960 22.709 1.00 91.56 295 TYR A CA 1
ATOM 2266 C C . TYR A 1 295 ? -13.027 -1.421 23.671 1.00 91.56 295 TYR A C 1
ATOM 2268 O O . TYR A 1 295 ? -13.409 -2.588 23.706 1.00 91.56 295 TYR A O 1
ATOM 2276 N N . ILE A 1 296 ? -13.543 -0.465 24.424 1.00 92.50 296 ILE A N 1
ATOM 2277 C CA . ILE A 1 296 ? -14.573 -0.667 25.432 1.00 92.50 296 ILE A CA 1
ATOM 2278 C C . ILE A 1 296 ? -15.771 0.232 25.128 1.00 92.50 296 ILE A C 1
ATOM 2280 O O . ILE A 1 296 ? -15.573 1.358 24.655 1.00 92.50 296 ILE A O 1
ATOM 2284 N N . PRO A 1 297 ? -17.000 -0.244 25.372 1.00 94.19 297 PRO A N 1
ATOM 2285 C CA . PRO A 1 297 ? -18.194 0.562 25.180 1.00 94.19 297 PRO A CA 1
ATOM 2286 C C . PRO A 1 297 ? -18.254 1.681 26.223 1.00 94.19 297 PRO A C 1
ATOM 2288 O O . PRO A 1 297 ? -17.829 1.504 27.367 1.00 94.19 297 PRO A O 1
ATOM 2291 N N . TRP A 1 298 ? -18.802 2.824 25.823 1.00 93.62 298 TRP A N 1
ATOM 2292 C CA . TRP A 1 298 ? -19.056 3.975 26.685 1.00 93.62 298 TRP A CA 1
ATOM 2293 C C . TRP A 1 298 ? -20.546 4.346 26.678 1.00 93.62 298 TRP A C 1
ATOM 2295 O O . TRP A 1 298 ? -21.325 3.849 25.862 1.00 93.62 298 TRP A O 1
ATOM 2305 N N . SER A 1 299 ? -20.959 5.223 27.596 1.00 91.69 299 SER A N 1
ATOM 2306 C CA . SER A 1 299 ? -22.366 5.602 27.805 1.00 91.69 299 SER A CA 1
ATOM 2307 C C . SER A 1 299 ? -23.032 6.300 26.612 1.00 91.69 299 SER A C 1
ATOM 2309 O O . SER A 1 299 ? -24.255 6.362 26.550 1.00 91.69 299 SER A O 1
ATOM 2311 N N . ASP A 1 300 ? -22.251 6.793 25.651 1.00 90.31 300 ASP A N 1
ATOM 2312 C CA . ASP A 1 300 ? -22.725 7.412 24.408 1.00 90.31 300 ASP A CA 1
ATOM 2313 C C . ASP A 1 300 ? -23.014 6.395 23.284 1.00 90.31 300 ASP A C 1
ATOM 2315 O O . ASP A 1 300 ? -23.385 6.783 22.176 1.00 90.31 300 ASP A O 1
ATOM 2319 N N . GLY A 1 301 ? -22.821 5.096 23.540 1.00 89.12 301 GLY A N 1
ATOM 2320 C CA . GLY A 1 301 ? -22.994 4.035 22.548 1.00 89.12 301 GLY A CA 1
ATOM 2321 C C . GLY A 1 301 ? -21.851 3.926 21.531 1.00 89.12 301 GLY A C 1
ATOM 2322 O O . GLY A 1 301 ? -21.991 3.217 20.535 1.00 89.12 301 GLY A O 1
ATOM 2323 N N . SER A 1 302 ? -20.723 4.610 21.748 1.00 93.31 302 SER A N 1
ATOM 2324 C CA . SER A 1 302 ? -19.481 4.433 20.984 1.00 93.31 302 SER A CA 1
ATOM 2325 C C . SER A 1 302 ? -18.481 3.573 21.759 1.00 93.31 302 SER A C 1
ATOM 2327 O O . SER A 1 302 ? -18.570 3.446 22.979 1.00 93.31 302 SER A O 1
ATOM 2329 N N . CYS A 1 303 ? -17.505 2.986 21.058 1.00 94.38 303 CYS A N 1
ATOM 2330 C CA . CYS A 1 303 ? -16.380 2.324 21.716 1.00 94.38 303 CYS A CA 1
ATOM 2331 C C . CYS A 1 303 ? -15.121 3.182 21.629 1.00 94.38 303 CYS A C 1
ATOM 2333 O O . CYS A 1 303 ? -14.810 3.778 20.592 1.00 94.38 303 CYS A O 1
ATOM 2335 N N . TYR A 1 304 ? -14.346 3.185 22.704 1.00 92.69 304 TYR A N 1
ATOM 2336 C CA . TYR A 1 304 ? -13.097 3.930 22.804 1.00 92.69 304 TYR A CA 1
ATOM 2337 C C . TYR A 1 304 ? -11.964 3.005 23.220 1.00 92.69 304 TYR A C 1
ATOM 2339 O O . TYR A 1 304 ? -12.170 2.035 23.945 1.00 92.69 304 TYR A O 1
ATOM 2347 N N . ARG A 1 305 ? -10.758 3.297 22.736 1.00 92.31 305 ARG A N 1
ATOM 2348 C CA . ARG A 1 305 ? -9.568 2.522 23.076 1.00 92.31 305 ARG A CA 1
ATOM 2349 C C . ARG A 1 305 ? -9.095 2.885 24.482 1.00 92.31 305 ARG A C 1
ATOM 2351 O O . ARG A 1 305 ? -9.027 4.068 24.826 1.00 92.31 305 ARG A O 1
ATOM 2358 N N . LEU A 1 306 ? -8.725 1.878 25.265 1.00 91.38 306 LEU A N 1
ATOM 2359 C CA . LEU A 1 306 ? -8.131 2.078 26.586 1.00 91.38 306 LEU A CA 1
ATOM 2360 C C . LEU A 1 306 ? -6.847 2.920 26.519 1.00 91.38 306 LEU A C 1
ATOM 2362 O O . LEU A 1 306 ? -6.118 2.897 25.528 1.00 91.38 306 LEU A O 1
ATOM 2366 N N . TYR A 1 307 ? -6.599 3.678 27.585 1.00 91.69 307 TYR A N 1
ATOM 2367 C CA . TYR A 1 307 ? -5.453 4.571 27.792 1.00 91.69 307 TYR A CA 1
ATOM 2368 C C . TYR A 1 307 ? -5.289 5.660 26.726 1.00 91.69 307 TYR A C 1
ATOM 2370 O O . TYR A 1 307 ? -4.226 6.264 26.595 1.00 91.69 307 TYR A O 1
ATOM 2378 N N . THR A 1 308 ? -6.350 5.944 25.975 1.00 92.19 308 THR A N 1
ATOM 2379 C CA . THR A 1 308 ? -6.455 7.130 25.122 1.00 92.19 308 THR A CA 1
ATOM 2380 C C . THR A 1 308 ? -7.331 8.177 25.803 1.00 92.19 308 THR A C 1
ATOM 2382 O O . THR A 1 308 ? -8.030 7.876 26.775 1.00 92.19 308 THR A O 1
ATOM 2385 N N . ARG A 1 309 ? -7.333 9.413 25.288 1.00 91.12 309 ARG A N 1
ATOM 2386 C CA . ARG A 1 309 ? -8.248 10.456 25.783 1.00 91.12 309 ARG A CA 1
ATOM 2387 C C . ARG A 1 309 ? -9.712 10.017 25.674 1.00 91.12 309 ARG A C 1
ATOM 2389 O O . ARG A 1 309 ? -10.482 10.249 26.595 1.00 91.12 309 ARG A O 1
ATOM 2396 N N . GLY A 1 310 ? -10.096 9.395 24.556 1.00 89.06 310 GLY A N 1
ATOM 2397 C CA . GLY A 1 310 ? -11.476 8.970 24.314 1.00 89.06 310 GLY A CA 1
ATOM 2398 C C . GLY A 1 310 ? -12.499 10.089 24.605 1.00 89.06 310 GLY A C 1
ATOM 2399 O O . GLY A 1 310 ? -12.328 11.189 24.065 1.00 89.06 310 GLY A O 1
ATOM 2400 N N . PRO A 1 311 ? -13.522 9.830 25.444 1.00 92.19 311 PRO A N 1
ATOM 2401 C CA . PRO A 1 311 ? -14.518 10.815 25.871 1.00 92.19 311 PRO A CA 1
ATOM 2402 C C . PRO A 1 311 ? -14.081 11.659 27.088 1.00 92.19 311 PRO A C 1
ATOM 2404 O O . PRO A 1 311 ? -14.841 12.512 27.540 1.00 92.19 311 PRO A O 1
ATOM 2407 N N . CYS A 1 312 ? -12.889 11.426 27.647 1.00 92.81 312 CYS A N 1
ATOM 2408 C CA . CYS A 1 312 ? -12.403 12.108 28.845 1.00 92.81 312 CYS A CA 1
ATOM 2409 C C . CYS A 1 312 ? -11.945 13.551 28.565 1.00 92.81 312 CYS A C 1
ATOM 2411 O O . CYS A 1 312 ? -11.640 13.931 27.428 1.00 92.81 312 CYS A O 1
ATOM 2413 N N . ALA A 1 313 ? -11.857 14.354 29.630 1.00 93.00 313 ALA A N 1
ATOM 2414 C CA . ALA A 1 313 ? -11.351 15.722 29.564 1.00 93.00 313 ALA A CA 1
ATOM 2415 C C . ALA A 1 313 ? -9.857 15.779 29.187 1.00 93.00 313 ALA A C 1
ATOM 2417 O O . ALA A 1 313 ? -9.139 14.775 29.199 1.00 93.00 313 ALA A O 1
ATOM 2418 N N . GLU A 1 314 ? -9.364 16.972 28.848 1.00 90.06 314 GLU A N 1
ATOM 2419 C CA . GLU A 1 314 ? -7.945 17.169 28.548 1.00 90.06 314 GLU A CA 1
ATOM 2420 C C . GLU A 1 314 ? -7.055 16.762 29.734 1.00 90.06 314 GLU A C 1
ATOM 2422 O O . GLU A 1 314 ? -7.361 17.037 30.892 1.00 90.06 314 GLU A O 1
ATOM 2427 N N . GLY A 1 315 ? -5.955 16.063 29.441 1.00 87.94 315 GLY A N 1
ATOM 2428 C CA . GLY A 1 315 ? -5.048 15.542 30.465 1.00 87.94 315 GLY A CA 1
ATOM 2429 C C . GLY A 1 315 ? -5.563 14.305 31.208 1.00 87.94 315 GLY A C 1
ATOM 2430 O O . GLY A 1 315 ? -4.880 13.833 32.111 1.00 87.94 315 GLY A O 1
ATOM 2431 N N . GLN A 1 316 ? -6.720 13.753 30.835 1.00 92.44 316 GLN A N 1
ATOM 2432 C CA . GLN A 1 316 ? -7.237 12.487 31.353 1.00 92.44 316 GLN A CA 1
ATOM 2433 C C . GLN A 1 316 ? -7.225 11.403 30.272 1.00 92.44 316 GLN A C 1
ATOM 2435 O O . GLN A 1 316 ? -7.273 11.693 29.074 1.00 92.44 316 GLN A O 1
ATOM 2440 N N . PHE A 1 317 ? -7.178 10.145 30.700 1.00 92.06 317 PHE A N 1
ATOM 2441 C CA . PHE A 1 317 ? -7.349 8.994 29.824 1.00 92.06 317 PHE A CA 1
ATOM 2442 C C . PHE A 1 317 ? -8.312 7.968 30.413 1.00 92.06 317 PHE A C 1
ATOM 2444 O O . PHE A 1 317 ? -8.573 7.924 31.617 1.00 92.06 317 PHE A O 1
ATOM 2451 N N . LEU A 1 318 ? -8.845 7.147 29.520 1.00 92.81 318 LEU A N 1
ATOM 2452 C CA . LEU A 1 318 ? -9.843 6.132 29.804 1.00 92.81 318 LEU A CA 1
ATOM 2453 C C . LEU A 1 318 ? -9.186 4.836 30.303 1.00 92.81 318 LEU A C 1
ATOM 2455 O O . LEU A 1 318 ? -8.337 4.292 29.603 1.00 92.81 318 LEU A O 1
ATOM 2459 N N . ILE A 1 319 ? -9.580 4.311 31.467 1.00 90.88 319 ILE A N 1
ATOM 2460 C CA . ILE A 1 319 ? -9.015 3.052 32.014 1.00 90.88 319 ILE A CA 1
ATOM 2461 C C . ILE A 1 319 ? -9.987 1.871 32.021 1.00 90.88 319 ILE A C 1
ATOM 2463 O O . ILE A 1 319 ? -9.560 0.725 32.103 1.00 90.88 319 ILE A O 1
ATOM 2467 N N . ASN A 1 320 ? -11.288 2.138 31.950 1.00 90.38 320 ASN A N 1
ATOM 2468 C CA . ASN A 1 320 ? -12.355 1.143 31.877 1.00 90.38 320 ASN A CA 1
ATOM 2469 C C . ASN A 1 320 ? -13.594 1.791 31.222 1.00 90.38 320 ASN A C 1
ATOM 2471 O O . ASN A 1 320 ? -13.543 2.956 30.833 1.00 90.38 320 ASN A O 1
ATOM 2475 N N . SER A 1 321 ? -14.712 1.068 31.114 1.00 89.25 321 SER A N 1
ATOM 2476 C CA . SER A 1 321 ? -15.947 1.529 30.450 1.00 89.25 321 SER A CA 1
ATOM 2477 C C . SER A 1 321 ? -16.651 2.727 31.099 1.00 89.25 321 SER A C 1
ATOM 2479 O O . SER A 1 321 ? -17.632 3.209 30.542 1.00 89.25 321 SER A O 1
ATOM 2481 N N . THR A 1 322 ? -16.202 3.206 32.263 1.00 89.94 322 THR A N 1
ATOM 2482 C CA . THR A 1 322 ? -16.884 4.271 33.027 1.00 89.94 322 THR A CA 1
ATOM 2483 C C . THR A 1 322 ? -15.962 5.315 33.662 1.00 89.94 322 THR A C 1
ATOM 2485 O O . THR A 1 322 ? -16.435 6.336 34.154 1.00 89.94 322 THR A O 1
ATOM 2488 N N . THR A 1 323 ? -14.652 5.087 33.699 1.00 92.81 323 THR A N 1
ATOM 2489 C CA . THR A 1 323 ? -13.714 5.810 34.560 1.00 92.81 323 THR A CA 1
ATOM 2490 C C . THR A 1 323 ? -12.639 6.492 33.727 1.00 92.81 323 THR A C 1
ATOM 2492 O O . THR A 1 323 ? -11.853 5.852 33.024 1.00 92.81 323 THR A O 1
ATOM 2495 N N . CYS A 1 324 ? -12.593 7.814 33.873 1.00 93.44 324 CYS A N 1
ATOM 2496 C CA . CYS A 1 324 ? -11.519 8.670 33.396 1.00 93.44 324 CYS A CA 1
ATOM 2497 C C . CYS A 1 324 ? -10.566 8.970 34.553 1.00 93.44 324 CYS A C 1
ATOM 2499 O O . CYS A 1 324 ? -10.997 9.358 35.640 1.00 93.44 324 CYS A O 1
ATOM 2501 N N . THR A 1 325 ? -9.269 8.820 34.316 1.00 91.94 325 THR A N 1
ATOM 2502 C CA . THR A 1 325 ? -8.230 9.070 35.317 1.00 91.94 325 THR A CA 1
ATOM 2503 C C . THR A 1 325 ? -7.267 10.129 34.787 1.00 91.94 325 THR A C 1
ATOM 2505 O O . THR A 1 325 ? -6.947 10.117 33.595 1.00 91.94 325 THR A O 1
ATOM 2508 N N . PRO A 1 326 ? -6.813 11.079 35.626 1.00 91.88 326 PRO A N 1
ATOM 2509 C CA . PRO A 1 326 ? -5.785 12.028 35.221 1.00 91.88 326 PRO A CA 1
ATOM 2510 C C . PRO A 1 326 ? -4.508 11.301 34.814 1.00 91.88 326 PRO A C 1
ATOM 2512 O O . PRO A 1 326 ? -4.080 10.342 35.458 1.00 91.88 326 PRO A O 1
ATOM 2515 N N . ASN A 1 327 ? -3.881 11.787 33.749 1.00 89.56 327 ASN A N 1
ATOM 2516 C CA . ASN A 1 327 ? -2.609 11.265 33.306 1.00 89.56 327 ASN A CA 1
ATOM 2517 C C . ASN A 1 327 ? -1.506 11.668 34.288 1.00 89.56 327 ASN A C 1
ATOM 2519 O O . ASN A 1 327 ? -0.991 12.785 34.246 1.00 89.56 327 ASN A O 1
ATOM 2523 N N . ILE A 1 328 ? -1.135 10.732 35.159 1.00 89.62 328 ILE A N 1
ATOM 2524 C CA . ILE A 1 328 ? -0.028 10.892 36.109 1.00 89.62 328 ILE A CA 1
ATOM 2525 C C . ILE A 1 328 ? 1.345 10.886 35.418 1.00 89.62 328 ILE A C 1
ATOM 2527 O O . ILE A 1 328 ? 2.350 11.271 36.019 1.00 89.62 328 ILE A O 1
ATOM 2531 N N . CYS A 1 329 ? 1.416 10.454 34.157 1.00 88.56 329 CYS A N 1
ATOM 2532 C CA . CYS A 1 329 ? 2.660 10.409 33.411 1.00 88.56 329 CYS A CA 1
ATOM 2533 C C . CYS A 1 329 ? 2.989 11.792 32.837 1.00 88.56 329 CYS A C 1
ATOM 2535 O O . CYS A 1 329 ? 2.279 12.340 31.995 1.00 88.56 329 CYS A O 1
ATOM 2537 N N . GLY A 1 330 ? 4.122 12.348 33.273 1.00 84.19 330 GLY A N 1
ATOM 2538 C CA . GLY A 1 330 ? 4.684 13.564 32.689 1.00 84.19 330 GLY A CA 1
ATOM 2539 C C . GLY A 1 330 ? 5.137 13.380 31.234 1.00 84.19 330 GLY A C 1
ATOM 2540 O O . GLY A 1 330 ? 5.187 12.271 30.698 1.00 84.19 330 GLY A O 1
ATOM 2541 N N . LYS A 1 331 ? 5.528 14.486 30.589 1.00 87.00 331 LYS A N 1
ATOM 2542 C CA . LYS A 1 331 ? 6.016 14.484 29.198 1.00 87.00 331 LYS A CA 1
ATOM 2543 C C . LYS A 1 331 ? 7.153 13.468 29.005 1.00 87.00 331 LYS A C 1
ATOM 2545 O O . LYS A 1 331 ? 8.099 13.431 29.789 1.00 87.00 331 LYS A O 1
ATOM 2550 N N . GLY A 1 332 ? 7.073 12.676 27.935 1.00 86.69 332 GLY A N 1
ATOM 2551 C CA . GLY A 1 332 ? 8.097 11.685 27.585 1.00 86.69 332 GLY A CA 1
ATOM 2552 C C . GLY A 1 332 ? 8.037 10.378 28.387 1.00 86.69 332 GLY A C 1
ATOM 2553 O O . GLY A 1 332 ? 8.998 9.605 28.353 1.00 86.69 332 GLY A O 1
ATOM 2554 N N . ARG A 1 333 ? 6.943 10.132 29.120 1.00 92.62 333 ARG A N 1
ATOM 2555 C CA . ARG A 1 333 ? 6.686 8.878 29.836 1.00 92.62 333 ARG A CA 1
ATOM 2556 C C . ARG A 1 333 ? 5.377 8.236 29.382 1.00 92.62 333 ARG A C 1
ATOM 2558 O O . ARG A 1 333 ? 4.457 8.946 28.988 1.00 92.62 333 ARG A O 1
ATOM 2565 N N . LEU A 1 334 ? 5.310 6.912 29.470 1.00 93.12 334 LEU A N 1
ATOM 2566 C CA . LEU A 1 334 ? 4.136 6.108 29.131 1.00 93.12 334 LEU A CA 1
ATOM 2567 C C . LEU A 1 334 ? 3.686 5.273 30.328 1.00 93.12 334 LEU A C 1
ATOM 2569 O O . LEU A 1 334 ? 4.513 4.859 31.143 1.00 93.12 334 LEU A O 1
ATOM 2573 N N . TYR A 1 335 ? 2.377 5.065 30.421 1.00 93.81 335 TYR A N 1
ATOM 2574 C CA . TYR A 1 335 ? 1.704 4.357 31.501 1.00 93.81 335 TYR A CA 1
ATOM 2575 C C . TYR A 1 335 ? 1.698 2.850 31.238 1.00 93.81 335 TYR A C 1
ATOM 2577 O O . TYR A 1 335 ? 1.294 2.426 30.158 1.00 93.81 335 TYR A O 1
ATOM 2585 N N . PHE A 1 336 ? 2.120 2.053 32.221 1.00 93.88 336 PHE A N 1
ATOM 2586 C CA . PHE A 1 336 ? 2.056 0.591 32.188 1.00 93.88 336 PHE A CA 1
ATOM 2587 C C . PHE A 1 336 ? 0.958 0.105 33.142 1.00 93.88 336 PHE A C 1
ATOM 2589 O O . PHE A 1 336 ? 1.145 0.187 34.362 1.00 93.88 336 PHE A O 1
ATOM 2596 N N . PRO A 1 337 ? -0.176 -0.399 32.620 1.00 88.94 337 PRO A N 1
ATOM 2597 C CA . PRO A 1 337 ? -1.340 -0.738 33.437 1.00 88.94 337 PRO A CA 1
ATOM 2598 C C . PRO A 1 337 ? -1.086 -1.826 34.479 1.00 88.94 337 PRO A C 1
ATOM 2600 O O . PRO A 1 337 ? -1.569 -1.712 35.600 1.00 88.94 337 PRO A O 1
ATOM 2603 N N . GLU A 1 338 ? -0.293 -2.846 34.139 1.00 88.94 338 GLU A N 1
ATOM 2604 C CA . GLU A 1 338 ? -0.011 -3.992 35.019 1.00 88.94 338 GLU A CA 1
ATOM 2605 C C . GLU A 1 338 ? 0.679 -3.586 36.327 1.00 88.94 338 GLU A C 1
ATOM 2607 O O . GLU A 1 338 ? 0.480 -4.207 37.367 1.00 88.94 338 GLU A O 1
ATOM 2612 N N . GLN A 1 339 ? 1.483 -2.525 36.277 1.00 89.06 339 GLN A N 1
ATOM 2613 C CA . GLN A 1 339 ? 2.302 -2.053 37.397 1.00 89.06 339 GLN A CA 1
ATOM 2614 C C . GLN A 1 339 ? 1.825 -0.701 37.932 1.00 89.06 339 GLN A C 1
ATOM 2616 O O . GLN A 1 339 ? 2.393 -0.179 38.890 1.00 89.06 339 GLN A O 1
ATOM 2621 N N . ASN A 1 340 ? 0.802 -0.117 37.297 1.00 89.50 340 ASN A N 1
ATOM 2622 C CA . ASN A 1 340 ? 0.251 1.194 37.615 1.00 89.50 340 ASN A CA 1
ATOM 2623 C C . ASN A 1 340 ? 1.330 2.293 37.744 1.00 89.50 340 ASN A C 1
ATOM 2625 O O . ASN A 1 340 ? 1.298 3.119 38.656 1.00 89.50 340 ASN A O 1
ATOM 2629 N N . THR A 1 341 ? 2.324 2.288 36.851 1.00 92.38 341 THR A N 1
ATOM 2630 C CA . THR A 1 341 ? 3.477 3.200 36.923 1.00 92.38 341 THR A CA 1
ATOM 2631 C C . THR A 1 341 ? 3.906 3.705 35.546 1.00 92.38 341 THR A C 1
ATOM 2633 O O . THR A 1 341 ? 3.499 3.175 34.511 1.00 92.38 341 THR A O 1
ATOM 2636 N N . CYS A 1 342 ? 4.711 4.770 35.528 1.00 93.81 342 CYS A N 1
ATOM 2637 C CA . CYS A 1 342 ? 5.110 5.475 34.312 1.00 93.81 342 CYS A CA 1
ATOM 2638 C C . CYS A 1 342 ? 6.607 5.340 34.034 1.00 93.81 342 CYS A C 1
ATOM 2640 O O . CYS A 1 342 ? 7.439 5.803 34.823 1.00 93.81 342 CYS A O 1
ATOM 2642 N N . TYR A 1 343 ? 6.951 4.859 32.844 1.00 94.62 343 TYR A N 1
ATOM 2643 C CA . TYR A 1 343 ? 8.337 4.693 32.413 1.00 94.62 343 TYR A CA 1
ATOM 2644 C C . TYR A 1 343 ? 8.714 5.651 31.291 1.00 94.62 343 TYR A C 1
ATOM 2646 O O . TYR A 1 343 ? 7.876 6.073 30.497 1.00 94.62 343 TYR A O 1
ATOM 2654 N N . LYS A 1 344 ? 9.994 6.028 31.237 1.00 93.56 344 LYS A N 1
ATOM 2655 C CA . LYS A 1 344 ? 10.522 6.940 30.216 1.00 93.56 344 LYS A CA 1
ATOM 2656 C C . LYS A 1 344 ? 10.605 6.225 28.866 1.00 93.56 344 LYS A C 1
ATOM 2658 O O . LYS A 1 344 ? 11.124 5.114 28.791 1.00 93.56 344 LYS A O 1
ATOM 2663 N N . ILE A 1 345 ? 10.159 6.887 27.803 1.00 91.00 345 ILE A N 1
ATOM 2664 C CA . ILE A 1 345 ? 10.275 6.367 26.434 1.00 91.00 345 ILE A CA 1
ATOM 2665 C C . ILE A 1 345 ? 11.756 6.138 26.095 1.00 91.00 345 ILE A C 1
ATOM 2667 O O . ILE A 1 345 ? 12.601 6.986 26.394 1.00 91.00 345 ILE A O 1
ATOM 2671 N N . GLY A 1 346 ? 12.070 4.988 25.499 1.00 87.12 346 GLY A N 1
ATOM 2672 C CA . GLY A 1 346 ? 13.432 4.570 25.158 1.00 87.12 346 GLY A CA 1
ATOM 2673 C C . GLY A 1 346 ? 14.267 4.066 26.341 1.00 87.12 346 GLY A C 1
ATOM 2674 O O . GLY A 1 346 ? 15.425 3.712 26.149 1.00 87.12 346 GLY A O 1
ATOM 2675 N N . SER A 1 347 ? 13.721 4.038 27.562 1.00 90.50 347 SER A N 1
ATOM 2676 C CA . SER A 1 347 ? 14.346 3.322 28.684 1.00 90.50 347 SER A CA 1
ATOM 2677 C C . SER A 1 347 ? 13.912 1.859 28.689 1.00 90.50 347 SER A C 1
ATOM 2679 O O . SER A 1 347 ? 12.846 1.551 28.165 1.00 90.50 347 SER A O 1
ATOM 2681 N N . GLN A 1 348 ? 14.700 0.974 29.304 1.00 89.56 348 GLN A N 1
ATOM 2682 C CA . GLN A 1 348 ? 14.306 -0.429 29.477 1.00 89.56 348 GLN A CA 1
ATOM 2683 C C . GLN A 1 348 ? 13.001 -0.549 30.281 1.00 89.56 348 GLN A C 1
ATOM 2685 O O . GLN A 1 348 ? 12.093 -1.274 29.895 1.00 89.56 348 GLN A O 1
ATOM 2690 N N . GLY A 1 349 ? 12.862 0.222 31.365 1.00 88.44 349 GLY A N 1
ATOM 2691 C CA . GLY A 1 349 ? 11.649 0.217 32.182 1.00 88.44 349 GLY A CA 1
ATOM 2692 C C . GLY A 1 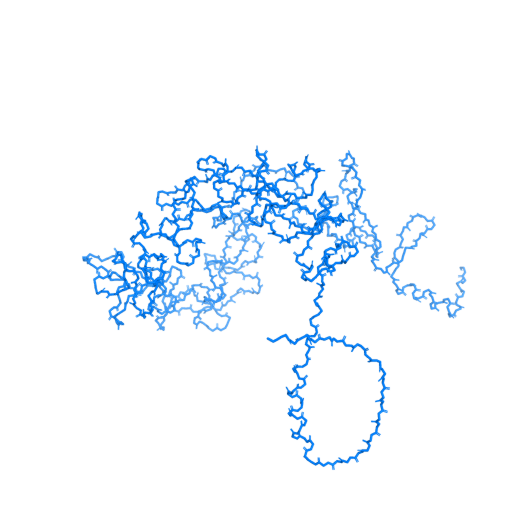349 ? 11.287 -1.198 32.668 1.00 88.44 349 GLY A C 1
ATOM 2693 O O . GLY A 1 349 ? 12.155 -1.849 33.247 1.00 88.44 349 GLY A O 1
ATOM 2694 N N . PRO A 1 350 ? 10.045 -1.671 32.454 1.00 92.69 350 PRO A N 1
ATOM 2695 C CA . PRO A 1 350 ? 9.611 -3.013 32.829 1.00 92.69 350 PRO A CA 1
ATOM 2696 C C . PRO A 1 350 ? 9.879 -4.067 31.746 1.00 92.69 350 PRO A C 1
ATOM 2698 O O . PRO A 1 350 ? 9.452 -5.208 31.894 1.00 92.69 350 PRO A O 1
ATOM 2701 N N . CYS A 1 351 ? 10.518 -3.680 30.642 1.00 89.75 351 CYS A N 1
ATOM 2702 C CA . CYS A 1 351 ? 10.721 -4.534 29.484 1.00 89.75 351 CYS A CA 1
ATOM 2703 C C . CYS A 1 351 ? 11.923 -5.466 29.653 1.00 89.75 351 CYS A C 1
ATOM 2705 O O . CYS A 1 351 ? 12.824 -5.227 30.469 1.00 89.75 351 CYS A O 1
ATOM 2707 N N . SER A 1 352 ? 11.946 -6.531 28.851 1.00 88.94 352 SER A N 1
ATOM 2708 C CA . SER A 1 352 ? 13.018 -7.523 28.883 1.00 88.94 352 SER A CA 1
ATOM 2709 C C . SER A 1 352 ? 14.361 -6.917 28.464 1.00 88.94 352 SER A C 1
ATOM 2711 O O . SER A 1 352 ? 14.450 -5.799 27.951 1.00 88.94 352 SER A O 1
ATOM 2713 N N . LEU A 1 353 ? 15.451 -7.655 28.688 1.00 80.12 353 LEU A N 1
ATOM 2714 C CA . LEU A 1 353 ? 16.763 -7.255 28.179 1.00 80.12 353 LEU A CA 1
ATOM 2715 C C . LEU A 1 353 ? 16.678 -7.066 26.646 1.00 80.12 353 LEU A C 1
ATOM 2717 O O . LEU A 1 353 ? 16.116 -7.916 25.964 1.00 80.12 353 LEU A O 1
ATOM 2721 N N . TYR A 1 354 ? 17.234 -5.964 26.125 1.00 80.12 354 TYR A N 1
ATOM 2722 C CA . TYR A 1 354 ? 17.179 -5.526 24.709 1.00 80.12 354 TYR A CA 1
ATOM 2723 C C . TYR A 1 354 ? 15.858 -4.914 24.214 1.00 80.12 354 TYR A C 1
ATOM 2725 O O . TYR A 1 354 ? 15.790 -4.420 23.079 1.00 80.12 354 TYR A O 1
ATOM 2733 N N . GLU A 1 355 ? 14.850 -4.845 25.074 1.00 86.81 355 GLU A N 1
ATOM 2734 C CA . GLU A 1 355 ? 13.617 -4.114 24.819 1.00 86.81 355 GLU A CA 1
ATOM 2735 C C . GLU A 1 355 ? 13.630 -2.756 25.518 1.00 86.81 355 GLU A C 1
ATOM 2737 O O . GLU A 1 355 ? 14.248 -2.552 26.565 1.00 86.81 355 GLU A O 1
ATOM 2742 N N . VAL A 1 356 ? 12.918 -1.810 24.923 1.00 90.56 356 VAL A N 1
ATOM 2743 C CA . VAL A 1 356 ? 12.707 -0.476 25.467 1.00 90.56 356 VAL A CA 1
ATOM 2744 C C . VAL A 1 356 ? 11.233 -0.119 25.419 1.00 90.56 356 VAL A C 1
ATOM 2746 O O . VAL A 1 356 ? 10.459 -0.612 24.599 1.00 90.56 356 VAL A O 1
ATOM 2749 N N . VAL A 1 357 ? 10.852 0.791 26.305 1.00 91.62 357 VAL A N 1
ATOM 2750 C CA . VAL A 1 357 ? 9.516 1.371 26.354 1.00 91.62 357 VAL A CA 1
ATOM 2751 C C . VAL A 1 357 ? 9.271 2.198 25.097 1.00 91.62 357 VAL A C 1
ATOM 2753 O O . VAL A 1 357 ? 9.956 3.198 24.852 1.00 91.62 357 VAL A O 1
ATOM 2756 N N . VAL A 1 358 ? 8.253 1.821 24.334 1.00 90.38 358 VAL A N 1
ATOM 2757 C CA . VAL A 1 358 ? 7.810 2.499 23.114 1.00 90.38 358 VAL A CA 1
ATOM 2758 C C . VAL A 1 358 ? 6.309 2.780 23.164 1.00 90.38 358 VAL A C 1
ATOM 2760 O O . VAL A 1 358 ? 5.586 2.291 24.035 1.00 90.38 358 VAL A O 1
ATOM 2763 N N . PHE A 1 359 ? 5.838 3.612 22.235 1.00 86.56 359 PHE A N 1
ATOM 2764 C CA . PHE A 1 359 ? 4.411 3.868 22.070 1.00 86.56 359 PHE A CA 1
ATOM 2765 C C . PHE A 1 359 ? 3.679 2.611 21.607 1.00 86.56 359 PHE A C 1
ATOM 2767 O O . PHE A 1 359 ? 4.197 1.841 20.800 1.00 86.56 359 PHE A O 1
ATOM 2774 N N . ASP A 1 360 ? 2.435 2.455 22.049 1.00 86.31 360 ASP A N 1
ATOM 2775 C CA . ASP A 1 360 ? 1.520 1.467 21.490 1.00 86.31 360 ASP A CA 1
ATOM 2776 C C . ASP A 1 360 ? 1.179 1.800 20.023 1.00 86.31 360 ASP A C 1
ATOM 2778 O O . ASP A 1 360 ? 0.243 2.551 19.729 1.00 86.31 360 ASP A O 1
ATOM 2782 N N . PHE A 1 361 ? 1.938 1.221 19.090 1.00 78.88 361 PHE A N 1
ATOM 2783 C CA . PHE A 1 361 ? 1.761 1.404 17.645 1.00 78.88 361 PHE A CA 1
ATOM 27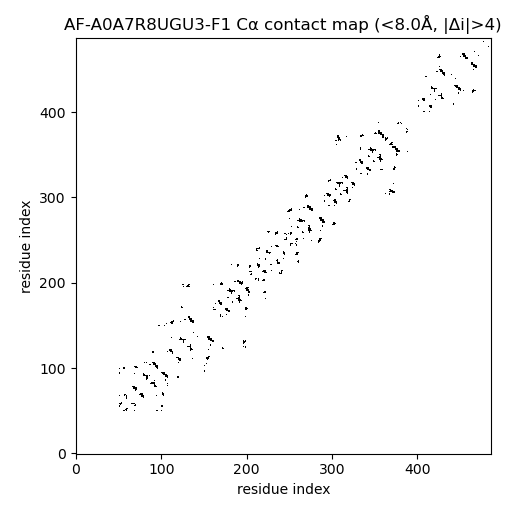84 C C . PHE A 1 361 ? 0.486 0.762 17.085 1.00 78.88 361 PHE A C 1
ATOM 2786 O O . PHE A 1 361 ? 0.144 1.001 15.927 1.00 78.88 361 PHE A O 1
ATOM 2793 N N . THR A 1 362 ? -0.237 -0.035 17.876 1.00 79.88 362 THR A N 1
ATOM 2794 C CA . THR A 1 362 ? -1.546 -0.553 17.455 1.00 79.88 362 THR A CA 1
ATOM 2795 C C . THR A 1 362 ? -2.636 0.517 17.562 1.00 79.88 362 THR A C 1
ATOM 2797 O O . THR A 1 362 ? -3.675 0.417 16.906 1.00 79.88 362 THR A O 1
ATOM 2800 N N . SER A 1 363 ? -2.389 1.584 18.332 1.00 80.44 363 SER A N 1
ATOM 2801 C CA . SER A 1 363 ? -3.221 2.786 18.334 1.00 80.44 363 SER A CA 1
ATOM 2802 C C . SER A 1 363 ? -2.914 3.665 17.119 1.00 80.44 363 SER A C 1
ATOM 2804 O O . SER A 1 363 ? -1.754 3.887 16.771 1.00 80.44 363 SER A O 1
ATOM 2806 N N . ARG A 1 364 ? -3.951 4.193 16.457 1.00 79.25 364 ARG A N 1
ATOM 2807 C CA . ARG A 1 364 ? -3.783 5.140 15.344 1.00 79.25 364 ARG A CA 1
ATOM 2808 C C . ARG A 1 364 ? -4.086 6.550 15.836 1.00 79.25 364 ARG A C 1
ATOM 2810 O O . ARG A 1 364 ? -5.265 6.872 15.996 1.00 79.25 364 ARG A O 1
ATOM 2817 N N . PRO A 1 365 ? -3.079 7.430 16.005 1.00 81.88 365 PRO A N 1
ATOM 2818 C CA . PRO A 1 365 ? -3.288 8.752 16.597 1.00 81.88 365 PRO A CA 1
ATOM 2819 C C . PRO A 1 365 ? -4.351 9.604 15.894 1.00 81.88 365 PRO A C 1
ATOM 2821 O O . PRO A 1 365 ? -5.062 10.361 16.546 1.00 81.88 365 PRO A O 1
ATOM 2824 N N . SER A 1 366 ? -4.500 9.450 14.575 1.00 79.69 366 SER A N 1
ATOM 2825 C CA . SER A 1 366 ? -5.493 10.172 13.771 1.00 79.69 366 SER A CA 1
ATOM 2826 C C . SER A 1 366 ? -6.943 9.738 14.012 1.00 79.69 366 SER A C 1
ATOM 2828 O O . SER A 1 366 ? -7.856 10.505 13.722 1.00 79.69 366 SER A O 1
ATOM 2830 N N . VAL A 1 367 ? -7.174 8.526 14.525 1.00 79.62 367 VAL A N 1
ATOM 2831 C CA . VAL A 1 367 ? -8.519 7.949 14.708 1.00 79.62 367 VAL A CA 1
ATOM 2832 C C . VAL A 1 367 ? -8.855 7.799 16.191 1.00 79.62 367 VAL A C 1
ATOM 2834 O O . VAL A 1 367 ? -9.937 8.193 16.644 1.00 79.62 367 VAL A O 1
ATOM 2837 N N . ASP A 1 368 ? -7.910 7.249 16.946 1.00 81.38 368 ASP A N 1
ATOM 2838 C CA . ASP A 1 368 ? -8.080 6.834 18.339 1.00 81.38 368 ASP A CA 1
ATOM 2839 C C . ASP A 1 368 ? -7.613 7.913 19.319 1.00 81.38 368 ASP A C 1
ATOM 2841 O O . ASP A 1 368 ? -7.986 7.902 20.490 1.00 81.38 368 ASP A O 1
ATOM 2845 N N . GLY A 1 369 ? -6.842 8.884 18.826 1.00 82.56 369 GLY A N 1
ATOM 2846 C CA . GLY A 1 369 ? -6.120 9.836 19.652 1.00 82.56 369 GLY A CA 1
ATOM 2847 C C . GLY A 1 369 ? -4.791 9.269 20.143 1.00 82.56 369 GLY A C 1
ATOM 2848 O O . GLY A 1 369 ? -4.404 8.141 19.839 1.00 82.56 369 GLY A O 1
ATOM 2849 N N . ILE A 1 370 ? -4.061 10.095 20.887 1.00 85.25 370 ILE A N 1
ATOM 2850 C CA . ILE A 1 370 ? -2.764 9.714 21.447 1.00 85.25 370 ILE A CA 1
ATOM 2851 C C . ILE A 1 370 ? -3.000 8.655 22.527 1.00 85.25 370 ILE A C 1
ATOM 2853 O O . ILE A 1 370 ? -3.752 8.893 23.474 1.00 85.25 370 ILE A O 1
ATOM 2857 N N . SER A 1 371 ? -2.358 7.497 22.371 1.00 89.12 371 SER A N 1
ATOM 2858 C CA . SER A 1 371 ? -2.302 6.477 23.414 1.00 89.12 371 SER A CA 1
ATOM 2859 C C . SER A 1 371 ? -1.211 6.824 24.416 1.00 89.12 371 SER A C 1
ATOM 2861 O O . SER A 1 371 ? -0.067 7.094 24.043 1.00 89.12 371 SER A O 1
ATOM 2863 N N . TYR A 1 372 ? -1.577 6.806 25.692 1.00 91.19 372 TYR A N 1
ATOM 2864 C CA . TYR A 1 372 ? -0.650 6.921 26.812 1.00 91.19 372 TYR A CA 1
ATOM 2865 C C . TYR A 1 372 ? -0.175 5.549 27.307 1.00 91.19 372 TYR A C 1
ATOM 2867 O O . TYR A 1 372 ? 0.644 5.501 28.222 1.00 91.19 372 TYR A O 1
ATOM 2875 N N . ASN A 1 373 ? -0.652 4.453 26.700 1.00 91.81 373 ASN A N 1
ATOM 2876 C CA . ASN A 1 373 ? -0.205 3.097 27.004 1.00 91.81 373 ASN A CA 1
ATOM 2877 C C . ASN A 1 373 ? 1.238 2.875 26.533 1.00 91.81 373 ASN A C 1
ATOM 2879 O O . ASN A 1 373 ? 1.564 3.123 25.366 1.00 91.81 373 ASN A O 1
ATOM 2883 N N . GLY A 1 374 ? 2.084 2.388 27.434 1.00 91.31 374 GLY A N 1
ATOM 2884 C CA . GLY A 1 374 ? 3.434 1.939 27.128 1.00 91.31 374 GLY A CA 1
ATOM 2885 C C . GLY A 1 374 ? 3.450 0.466 26.758 1.00 91.31 374 GLY A C 1
ATOM 2886 O O . GLY A 1 374 ? 2.801 -0.347 27.409 1.00 91.31 374 GLY A O 1
ATOM 2887 N N . VAL A 1 375 ? 4.207 0.125 25.718 1.00 91.50 375 VAL A N 1
ATOM 2888 C CA . VAL A 1 375 ? 4.478 -1.267 25.338 1.00 91.50 375 VAL A CA 1
ATOM 2889 C C . VAL A 1 375 ? 5.981 -1.477 25.202 1.00 91.50 375 VAL A C 1
ATOM 2891 O O . VAL A 1 375 ? 6.741 -0.522 25.020 1.00 91.50 375 VAL A O 1
ATOM 2894 N N . CYS A 1 376 ? 6.415 -2.725 25.312 1.00 90.25 376 CYS A N 1
ATOM 2895 C CA . CYS A 1 376 ? 7.807 -3.104 25.115 1.00 90.25 376 CYS A CA 1
ATOM 2896 C C . CYS A 1 376 ? 8.075 -3.362 23.632 1.00 90.25 376 CYS A C 1
ATOM 2898 O O . CYS A 1 376 ? 7.281 -4.015 22.961 1.00 90.25 376 CYS A O 1
ATOM 2900 N N . GLY A 1 377 ? 9.168 -2.808 23.108 1.00 84.56 377 GLY A N 1
ATOM 2901 C CA . GLY A 1 377 ? 9.589 -3.004 21.722 1.00 84.56 377 GLY A CA 1
ATOM 2902 C C . GLY A 1 377 ? 11.105 -3.104 21.598 1.00 84.56 377 GLY A C 1
ATOM 2903 O O . GLY A 1 377 ? 11.841 -2.593 22.440 1.00 84.56 377 GLY A O 1
ATOM 2904 N N . CYS A 1 378 ? 11.588 -3.766 20.547 1.00 81.69 378 CYS A N 1
ATOM 2905 C CA . CYS A 1 378 ? 13.020 -3.994 20.365 1.00 81.69 378 CYS A CA 1
ATOM 2906 C C . CYS A 1 378 ? 13.784 -2.691 20.055 1.00 81.69 378 CYS A C 1
ATOM 2908 O O . CYS A 1 378 ? 13.306 -1.820 19.327 1.00 81.69 378 CYS A O 1
ATOM 2910 N N . THR A 1 379 ? 15.021 -2.602 20.551 1.00 67.19 379 THR A N 1
ATOM 2911 C CA . THR A 1 379 ? 15.935 -1.466 20.303 1.00 67.19 379 THR A CA 1
ATOM 2912 C C . THR A 1 379 ? 16.566 -1.502 18.895 1.00 67.19 379 THR A C 1
ATOM 2914 O O . THR A 1 379 ? 17.094 -0.495 18.425 1.00 67.19 379 THR A O 1
ATOM 2917 N N . ALA A 1 380 ? 16.509 -2.650 18.205 1.00 52.72 380 ALA A N 1
ATOM 2918 C CA . ALA A 1 380 ? 17.144 -2.892 16.905 1.00 52.72 380 ALA A CA 1
ATOM 2919 C C . ALA A 1 380 ? 16.166 -2.814 15.712 1.00 52.72 380 ALA A C 1
ATOM 2921 O O . ALA A 1 380 ? 14.953 -2.947 15.868 1.00 52.72 380 ALA A O 1
ATOM 2922 N N . LEU A 1 381 ? 16.720 -2.597 14.510 1.00 45.91 381 LEU A N 1
ATOM 2923 C CA . LEU A 1 381 ? 16.010 -2.448 13.231 1.00 45.91 381 LEU A CA 1
ATOM 2924 C C . LEU A 1 381 ? 14.963 -3.552 13.001 1.00 45.91 381 LEU A C 1
ATOM 2926 O O . LEU A 1 381 ? 15.288 -4.698 12.695 1.00 45.91 381 LEU A O 1
ATOM 2930 N N . ILE A 1 382 ? 13.696 -3.155 13.091 1.00 45.16 382 ILE A N 1
ATOM 2931 C CA . ILE A 1 382 ? 12.517 -3.971 12.810 1.00 45.16 382 ILE A CA 1
ATOM 2932 C C . ILE A 1 382 ? 12.527 -4.380 11.325 1.00 45.16 382 ILE A C 1
ATOM 2934 O O . ILE A 1 382 ? 12.237 -3.568 10.446 1.00 45.16 382 ILE A O 1
ATOM 2938 N N . LYS A 1 383 ? 12.837 -5.647 11.027 1.00 41.03 383 LYS A N 1
ATOM 2939 C CA . LYS A 1 383 ? 12.589 -6.269 9.715 1.00 41.03 383 LYS A CA 1
ATOM 2940 C C . LYS A 1 383 ? 11.256 -7.027 9.754 1.00 41.03 383 LYS A C 1
ATOM 2942 O O . LYS A 1 383 ? 11.241 -8.249 9.751 1.00 41.03 383 LYS A O 1
ATOM 2947 N N . GLY A 1 384 ? 10.135 -6.306 9.789 1.00 45.09 384 GLY A N 1
ATOM 2948 C CA . GLY A 1 384 ? 8.795 -6.904 9.669 1.00 45.09 384 GLY A CA 1
ATOM 2949 C C . GLY A 1 384 ? 7.849 -6.636 10.841 1.00 45.09 384 GLY A C 1
ATOM 2950 O O . GLY A 1 384 ? 8.218 -6.028 11.834 1.00 45.09 384 GLY A O 1
ATOM 2951 N N . LEU A 1 385 ? 6.587 -7.046 10.687 1.00 45.56 385 LEU A N 1
ATOM 2952 C CA . LEU A 1 385 ? 5.505 -6.780 11.650 1.00 45.56 385 LEU A CA 1
ATOM 2953 C C . LEU A 1 385 ? 5.528 -7.718 12.876 1.00 45.56 385 LEU A C 1
ATOM 2955 O O . LEU A 1 385 ? 4.722 -7.545 13.785 1.00 45.56 385 LEU A O 1
ATOM 2959 N N . GLU A 1 386 ? 6.434 -8.697 12.897 1.00 44.69 386 GLU A N 1
ATOM 2960 C CA . GLU A 1 386 ? 6.657 -9.598 14.027 1.00 44.69 386 GLU A CA 1
ATOM 2961 C C . GLU A 1 386 ? 7.763 -9.013 14.909 1.00 44.69 386 GLU A C 1
ATOM 2963 O O . GLU A 1 386 ? 8.935 -8.965 14.538 1.00 44.69 386 GLU A O 1
ATOM 2968 N N . GLN A 1 387 ? 7.373 -8.503 16.076 1.00 51.59 387 GLN A N 1
ATOM 2969 C CA . GLN A 1 387 ? 8.273 -7.934 17.081 1.00 51.59 387 GLN A CA 1
ATOM 2970 C C . GLN A 1 387 ? 8.982 -9.043 17.873 1.00 51.59 387 GLN A C 1
ATOM 2972 O O . GLN A 1 387 ? 8.883 -9.105 19.093 1.00 51.59 387 GLN A O 1
ATOM 2977 N N . THR A 1 388 ? 9.676 -9.958 17.200 1.00 48.91 388 THR A N 1
ATOM 2978 C CA . THR A 1 388 ? 10.535 -10.935 17.878 1.00 48.91 388 THR A CA 1
ATOM 2979 C C . THR A 1 388 ? 11.946 -10.375 17.961 1.00 48.91 388 THR A C 1
ATOM 2981 O O . THR A 1 388 ? 12.629 -10.237 16.944 1.00 48.91 388 THR A O 1
ATOM 2984 N N . CYS A 1 389 ? 12.392 -10.040 19.171 1.00 55.69 389 CYS A N 1
ATOM 2985 C CA . CYS A 1 389 ? 13.778 -9.662 19.403 1.00 55.69 389 CYS A CA 1
ATOM 2986 C C . CYS A 1 389 ? 14.634 -10.936 19.346 1.00 55.69 389 CYS A C 1
ATOM 2988 O O . CYS A 1 389 ? 14.751 -11.665 20.329 1.00 55.69 389 CYS A O 1
ATOM 2990 N N . THR A 1 390 ? 15.194 -11.257 18.180 1.00 46.78 390 THR A N 1
ATOM 2991 C CA . THR A 1 390 ? 16.055 -12.435 18.054 1.00 46.78 390 THR A CA 1
ATOM 2992 C C . THR A 1 390 ? 17.399 -12.152 18.712 1.00 46.78 390 THR A C 1
ATOM 2994 O O . THR A 1 390 ? 18.189 -11.344 18.229 1.00 46.78 390 THR A O 1
ATOM 2997 N N . SER A 1 391 ? 17.681 -12.855 19.805 1.00 46.44 391 SER A N 1
ATOM 2998 C CA . SER A 1 391 ? 19.022 -13.009 20.359 1.00 46.44 391 SER A CA 1
ATOM 2999 C C . SER A 1 391 ? 19.815 -14.017 19.522 1.00 46.44 391 SER A C 1
ATOM 3001 O O . SER A 1 391 ? 20.168 -15.090 20.005 1.00 46.44 391 SER A O 1
ATOM 3003 N N . THR A 1 392 ? 20.075 -13.727 18.250 1.00 34.56 392 THR A N 1
ATOM 3004 C CA . THR A 1 392 ? 21.155 -14.429 17.549 1.00 34.56 392 THR A CA 1
ATOM 3005 C C . THR A 1 392 ? 22.457 -13.786 17.991 1.00 34.56 392 THR A C 1
ATOM 3007 O O . THR A 1 392 ? 22.867 -12.746 17.482 1.00 34.56 392 THR A O 1
ATOM 3010 N N . GLN A 1 393 ? 23.042 -14.387 19.027 1.00 45.34 393 GLN A N 1
ATOM 3011 C CA . GLN A 1 393 ? 24.470 -14.290 19.284 1.00 45.34 393 GLN A CA 1
ATOM 3012 C C . GLN A 1 393 ? 25.234 -14.712 18.024 1.00 45.34 393 GLN A C 1
ATOM 3014 O O . GLN A 1 393 ? 24.790 -15.622 17.330 1.00 45.34 393 GLN A O 1
ATOM 3019 N N . GLU A 1 394 ? 26.374 -14.052 17.811 1.00 42.84 394 GLU A N 1
ATOM 3020 C CA . GLU A 1 394 ? 27.346 -14.190 16.710 1.00 42.84 394 GLU A CA 1
ATOM 3021 C C . GLU A 1 394 ? 27.272 -13.109 15.631 1.00 42.84 394 GLU A C 1
ATOM 3023 O O . GLU A 1 394 ? 27.282 -13.401 14.445 1.00 42.84 394 GLU A O 1
ATOM 3028 N N . GLU A 1 395 ? 27.333 -11.839 16.036 1.00 35.34 395 GLU A N 1
ATOM 3029 C CA . GLU A 1 395 ? 28.124 -10.874 15.272 1.00 35.34 395 GLU A CA 1
ATOM 3030 C C . GLU A 1 395 ? 29.034 -10.116 16.238 1.00 35.34 395 GLU A C 1
ATOM 3032 O O . GLU A 1 395 ? 28.699 -9.855 17.394 1.00 35.34 395 GLU A O 1
ATOM 3037 N N . GLU A 1 396 ? 30.250 -9.920 15.756 1.00 35.25 396 GLU A N 1
ATOM 3038 C CA . GLU A 1 396 ? 31.471 -9.519 16.431 1.00 35.25 396 GLU A CA 1
ATOM 3039 C C . GLU A 1 396 ? 31.300 -8.339 17.392 1.00 35.25 396 GLU A C 1
ATOM 3041 O O . GLU A 1 396 ? 30.387 -7.526 17.286 1.00 35.25 396 GLU A O 1
ATOM 3046 N N . LYS A 1 397 ? 32.244 -8.232 18.330 1.00 35.81 397 LYS A N 1
ATOM 3047 C CA . LYS A 1 397 ? 32.458 -7.104 19.242 1.00 35.81 397 LYS A CA 1
ATOM 3048 C C . LYS A 1 397 ? 32.730 -5.813 18.437 1.00 35.81 397 LYS A C 1
ATOM 3050 O O . LYS A 1 397 ? 33.837 -5.291 18.448 1.00 35.81 397 LYS A O 1
ATOM 3055 N N . SER A 1 398 ? 31.747 -5.312 17.694 1.00 40.88 398 SER A N 1
ATOM 3056 C CA . SER A 1 398 ? 31.801 -4.008 17.058 1.00 40.88 398 SER A CA 1
ATOM 3057 C C . SER A 1 398 ? 31.546 -3.001 18.162 1.00 40.88 398 SER A C 1
ATOM 3059 O O . SER A 1 398 ? 30.494 -3.036 18.807 1.00 40.88 398 SER A O 1
ATOM 3061 N N . ASP A 1 399 ? 32.537 -2.163 18.435 1.00 46.41 399 ASP A N 1
ATOM 3062 C CA . ASP A 1 399 ? 32.454 -1.126 19.448 1.00 46.41 399 ASP A CA 1
ATOM 3063 C C . ASP A 1 399 ? 31.112 -0.382 19.357 1.00 46.41 399 ASP A C 1
ATOM 3065 O O . ASP A 1 399 ? 30.758 0.185 18.324 1.00 46.41 399 ASP A O 1
ATOM 3069 N N . SER A 1 400 ? 30.377 -0.381 20.473 1.00 50.81 400 SER A N 1
ATOM 3070 C CA . SER A 1 400 ? 29.036 0.200 20.683 1.00 50.81 400 SER A CA 1
ATOM 3071 C C . SER A 1 400 ? 28.829 1.610 20.084 1.00 50.81 400 SER A C 1
ATOM 3073 O O . SER A 1 400 ? 27.707 2.025 19.796 1.00 50.81 400 SER A O 1
ATOM 3075 N N . CYS A 1 401 ? 29.912 2.350 19.835 1.00 53.91 401 CYS A N 1
ATOM 3076 C CA . CYS A 1 401 ? 29.885 3.685 19.247 1.00 53.91 401 CYS A CA 1
ATOM 3077 C C . CYS A 1 401 ? 29.616 3.709 17.728 1.00 53.91 401 CYS A C 1
ATOM 3079 O O . CYS A 1 401 ? 29.032 4.683 17.254 1.00 53.91 401 CYS A O 1
ATOM 3081 N N . ASP A 1 402 ? 29.997 2.672 16.971 1.00 52.56 402 ASP A N 1
ATOM 3082 C CA . ASP A 1 402 ? 29.916 2.665 15.496 1.00 52.56 402 ASP A CA 1
ATOM 3083 C C . ASP A 1 402 ? 28.481 2.441 14.980 1.00 52.56 402 ASP A C 1
ATOM 3085 O O . ASP A 1 402 ? 28.163 2.733 13.827 1.00 52.56 402 ASP A O 1
ATOM 3089 N N . SER A 1 403 ? 27.578 1.989 15.858 1.00 57.50 403 SER A N 1
ATOM 3090 C CA . SER A 1 403 ? 26.152 1.793 15.558 1.00 57.50 403 SER A CA 1
ATOM 3091 C C . SER A 1 403 ? 25.355 3.105 15.483 1.00 57.50 403 SER A C 1
ATOM 3093 O O . SER A 1 403 ? 24.236 3.120 14.971 1.00 57.50 403 SER A O 1
ATOM 3095 N N . THR A 1 404 ? 25.908 4.218 15.986 1.00 55.12 404 THR A N 1
ATOM 3096 C CA . THR A 1 404 ? 25.268 5.541 15.926 1.00 55.12 404 THR A CA 1
ATOM 3097 C C . THR A 1 404 ? 25.944 6.403 14.852 1.00 55.12 404 THR A C 1
ATOM 3099 O O . THR A 1 404 ? 27.095 6.806 15.037 1.00 55.12 404 THR A O 1
ATOM 3102 N N . PRO A 1 405 ? 25.252 6.757 13.749 1.00 57.03 405 PRO A N 1
ATOM 3103 C CA . PRO A 1 405 ? 25.827 7.587 12.694 1.00 57.03 405 PRO A CA 1
ATOM 3104 C C . PRO A 1 405 ? 26.372 8.914 13.243 1.00 57.03 405 PRO A C 1
ATOM 3106 O O . PRO A 1 405 ? 25.646 9.690 13.865 1.00 57.03 405 PRO A O 1
ATOM 3109 N N . GLY A 1 406 ? 27.655 9.189 12.997 1.00 61.91 406 GLY A N 1
ATOM 3110 C CA . GLY A 1 406 ? 28.315 10.424 13.434 1.00 61.91 406 GLY A CA 1
ATOM 3111 C C . GLY A 1 406 ? 28.963 10.377 14.824 1.00 61.91 406 GLY A C 1
ATOM 3112 O O . GLY A 1 406 ? 29.378 11.430 15.315 1.00 61.91 406 GLY A O 1
ATOM 3113 N N . MET A 1 407 ? 29.074 9.201 15.445 1.00 69.25 407 MET A N 1
ATOM 3114 C CA . MET A 1 407 ? 29.853 8.961 16.667 1.00 69.25 407 MET A CA 1
ATOM 3115 C C . MET A 1 407 ? 31.106 8.133 16.347 1.00 69.25 407 MET A C 1
ATOM 3117 O O . MET A 1 407 ? 31.115 7.372 15.385 1.00 69.25 407 MET A O 1
ATOM 3121 N N . ILE A 1 408 ? 32.173 8.304 17.127 1.00 74.81 408 ILE A N 1
ATOM 3122 C CA . ILE A 1 408 ? 33.438 7.576 16.975 1.00 74.81 408 ILE A CA 1
ATOM 3123 C C . ILE A 1 408 ? 34.028 7.230 18.342 1.00 74.81 408 ILE A C 1
ATOM 3125 O O . ILE A 1 408 ? 33.975 8.040 19.268 1.00 74.81 408 ILE A O 1
ATOM 3129 N N . ASN A 1 409 ? 34.587 6.029 18.470 1.00 74.94 409 ASN A N 1
ATOM 3130 C CA . ASN A 1 409 ? 35.276 5.588 19.678 1.00 74.94 409 ASN A CA 1
ATOM 3131 C C . ASN A 1 409 ? 36.730 6.097 19.704 1.00 74.94 409 ASN A C 1
ATOM 3133 O O . ASN A 1 409 ? 37.507 5.791 18.800 1.00 74.94 409 ASN A O 1
ATOM 3137 N N . ILE A 1 410 ? 37.111 6.835 20.750 1.00 72.38 410 ILE A N 1
ATOM 3138 C CA . ILE A 1 410 ? 38.503 7.212 21.037 1.00 72.38 410 ILE A CA 1
ATOM 3139 C C . ILE A 1 410 ? 38.812 6.759 22.470 1.00 72.38 410 ILE A C 1
ATOM 3141 O O . ILE A 1 410 ? 38.175 7.226 23.412 1.00 72.38 410 ILE A O 1
ATOM 3145 N N . ASN A 1 411 ? 39.778 5.847 22.646 1.00 68.44 411 ASN A N 1
ATOM 3146 C CA . ASN A 1 411 ? 40.187 5.286 23.948 1.00 68.44 411 ASN A CA 1
ATOM 3147 C C . ASN A 1 411 ? 39.035 4.710 24.809 1.00 68.44 411 ASN A C 1
ATOM 3149 O O . ASN A 1 411 ? 39.061 4.820 26.033 1.00 68.44 411 ASN A O 1
ATOM 3153 N N . GLY A 1 412 ? 38.020 4.099 24.188 1.00 63.09 412 GLY A N 1
ATOM 3154 C CA . GLY A 1 412 ? 36.891 3.473 24.891 1.00 63.09 412 GLY A CA 1
ATOM 3155 C C . GLY A 1 412 ? 35.738 4.425 25.230 1.00 63.09 412 GLY A C 1
ATOM 3156 O O . GLY A 1 412 ? 34.795 4.016 25.905 1.00 63.09 412 GLY A O 1
ATOM 3157 N N . ILE A 1 413 ? 35.791 5.681 24.774 1.00 70.50 413 ILE A N 1
ATOM 3158 C CA . ILE A 1 413 ? 34.757 6.698 24.991 1.00 70.50 413 ILE A CA 1
ATOM 3159 C C . ILE A 1 413 ? 34.202 7.147 23.631 1.00 70.50 413 ILE A C 1
ATOM 3161 O O . ILE A 1 413 ? 34.958 7.497 22.721 1.00 70.50 413 ILE A O 1
ATOM 3165 N N . CYS A 1 414 ? 32.871 7.160 23.486 1.00 77.12 414 CYS A N 1
ATOM 3166 C CA . CYS A 1 414 ? 32.214 7.615 22.259 1.00 77.12 414 CYS A CA 1
ATOM 3167 C C . CYS A 1 414 ? 32.157 9.151 22.192 1.00 77.12 414 CYS A C 1
ATOM 3169 O O . CYS A 1 414 ? 31.529 9.793 23.038 1.00 77.12 414 CYS A O 1
ATOM 3171 N N . TYR A 1 415 ? 32.715 9.741 21.138 1.00 76.56 415 TYR A N 1
ATOM 3172 C CA . TYR A 1 415 ? 32.642 11.174 20.855 1.00 76.56 415 TYR A CA 1
ATOM 3173 C C . TYR A 1 415 ? 31.871 11.450 19.566 1.00 76.56 415 TYR A C 1
ATOM 3175 O O . TYR A 1 415 ? 31.967 10.707 18.594 1.00 76.56 415 TYR A O 1
ATOM 3183 N N . LYS A 1 416 ? 31.125 12.557 19.530 1.00 78.25 416 LYS A N 1
ATOM 3184 C CA . LYS A 1 416 ? 30.407 12.998 18.328 1.00 78.25 416 LYS A CA 1
ATOM 3185 C C . LYS A 1 416 ? 31.354 13.726 17.372 1.00 78.25 416 LYS A C 1
ATOM 3187 O O . LYS A 1 416 ? 32.048 14.658 17.788 1.00 78.25 416 LYS A O 1
ATOM 3192 N N . LEU A 1 417 ? 31.344 13.363 16.092 1.00 77.00 417 LEU A N 1
ATOM 3193 C CA . LEU A 1 417 ? 32.083 14.086 15.053 1.00 77.00 417 LEU A CA 1
ATOM 3194 C C . LEU A 1 417 ? 31.609 15.544 14.962 1.00 77.00 417 LEU A C 1
ATOM 3196 O O . LEU A 1 417 ? 30.447 15.858 15.231 1.00 77.00 417 LEU A O 1
ATOM 3200 N N . TYR A 1 418 ? 32.521 16.445 14.598 1.00 77.69 418 TYR A N 1
ATOM 3201 C CA . TYR A 1 418 ? 32.303 17.894 14.522 1.00 77.69 418 TYR A CA 1
ATOM 3202 C C . TYR A 1 418 ? 31.917 18.543 15.861 1.00 77.69 418 TYR A C 1
ATOM 3204 O O . TYR A 1 418 ? 31.347 19.634 15.907 1.00 77.69 418 TYR A O 1
ATOM 3212 N N . THR A 1 419 ? 32.257 17.894 16.974 1.00 78.00 419 THR A N 1
ATOM 3213 C CA . THR A 1 419 ? 32.208 18.485 18.317 1.00 78.00 419 THR A CA 1
ATOM 3214 C C . THR A 1 419 ? 33.613 18.585 18.898 1.00 78.00 419 THR A C 1
ATOM 3216 O O . THR A 1 419 ? 34.556 18.025 18.340 1.00 78.00 419 THR A O 1
ATOM 3219 N N . GLN A 1 420 ? 33.780 19.330 19.995 1.00 77.00 420 GLN A N 1
ATOM 3220 C CA . GLN A 1 420 ? 35.094 19.497 20.622 1.00 77.00 420 GLN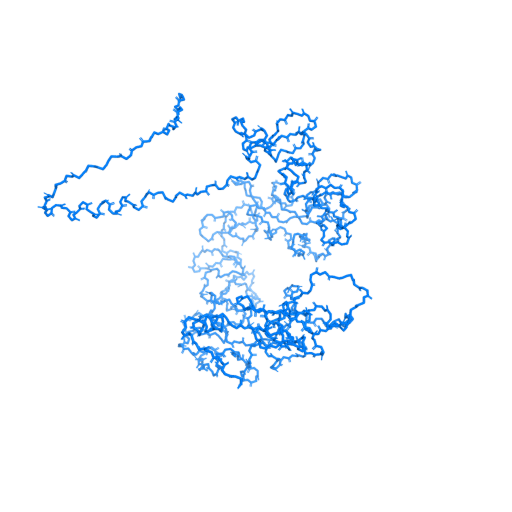 A CA 1
ATOM 3221 C C . GLN A 1 420 ? 35.709 18.155 21.039 1.00 77.00 420 GLN A C 1
ATOM 3223 O O . GLN A 1 420 ? 36.887 17.936 20.789 1.00 77.00 420 GLN A O 1
ATOM 3228 N N . GLY A 1 421 ? 34.919 17.246 21.620 1.00 79.31 421 GLY A N 1
ATOM 3229 C CA . GLY A 1 421 ? 35.412 15.947 22.078 1.00 79.31 421 GLY A CA 1
ATOM 3230 C C . GLY A 1 421 ? 36.679 16.073 22.948 1.00 79.31 421 GLY A C 1
ATOM 3231 O O . GLY A 1 421 ? 36.719 16.950 23.811 1.00 79.31 421 GLY A O 1
ATOM 3232 N N . PRO A 1 422 ? 37.716 15.247 22.717 1.00 80.94 422 PRO A N 1
ATOM 3233 C CA . PRO A 1 422 ? 39.008 15.341 23.392 1.00 80.94 422 PRO A CA 1
ATOM 3234 C C . PRO A 1 422 ? 39.935 16.436 22.815 1.00 80.94 422 PRO A C 1
ATOM 3236 O O . PRO A 1 422 ? 41.081 16.544 23.244 1.00 80.94 422 PRO A O 1
ATOM 3239 N N . CYS A 1 423 ? 39.490 17.238 21.839 1.00 79.75 423 CYS A N 1
ATOM 3240 C CA . CYS A 1 423 ? 40.307 18.281 21.214 1.00 79.75 423 CYS A CA 1
ATOM 3241 C C . CYS A 1 423 ? 40.390 19.568 22.057 1.00 79.75 423 CYS A C 1
ATOM 3243 O O . CYS A 1 423 ? 39.513 19.887 22.866 1.00 79.75 423 CYS A O 1
ATOM 3245 N N . GLY A 1 424 ? 41.437 20.362 21.810 1.00 75.50 424 GLY A N 1
ATOM 3246 C CA . GLY A 1 424 ? 41.666 21.636 22.492 1.00 75.50 424 GLY A CA 1
ATOM 3247 C C . GLY A 1 424 ? 40.617 22.713 22.178 1.00 75.50 424 GLY A C 1
ATOM 3248 O O . GLY A 1 424 ? 39.799 22.596 21.264 1.00 75.50 424 GLY A O 1
ATOM 3249 N N . SER A 1 425 ? 40.637 23.807 22.941 1.00 70.31 425 SER A N 1
ATOM 3250 C CA . SER A 1 425 ? 39.713 24.935 22.755 1.00 70.31 425 SER A CA 1
ATOM 3251 C C . SER A 1 425 ? 39.786 25.514 21.335 1.00 70.31 425 SER A C 1
ATOM 3253 O O . SER A 1 425 ? 40.865 25.793 20.816 1.00 70.31 425 SER A O 1
ATOM 3255 N N . GLY A 1 426 ? 38.623 25.695 20.700 1.00 68.94 426 GLY A N 1
ATOM 3256 C CA . GLY A 1 426 ? 38.516 26.168 19.312 1.00 68.94 426 GLY A CA 1
ATOM 3257 C C . GLY A 1 426 ? 38.703 25.082 18.243 1.00 68.94 426 GLY A C 1
ATOM 3258 O O . GLY A 1 426 ? 38.609 25.388 17.053 1.00 68.94 426 GLY A O 1
ATOM 3259 N N . GLN A 1 427 ? 38.913 23.823 18.645 1.00 80.56 427 GLN A N 1
ATOM 3260 C CA . GLN A 1 427 ? 39.004 22.668 17.750 1.00 80.56 427 GLN A CA 1
ATOM 3261 C C . GLN A 1 427 ? 37.733 21.803 17.783 1.00 80.56 427 GLN A C 1
ATOM 3263 O O . GLN A 1 427 ? 36.855 21.959 18.644 1.00 80.56 427 GLN A O 1
ATOM 3268 N N . TRP A 1 428 ? 37.623 20.914 16.800 1.00 82.25 428 TRP A N 1
ATOM 3269 C CA . TRP A 1 428 ? 36.620 19.858 16.704 1.00 82.25 428 TRP A CA 1
ATOM 3270 C C . TRP A 1 428 ? 37.192 18.593 16.039 1.00 82.25 428 TRP A C 1
ATOM 3272 O O . TRP A 1 428 ? 38.212 18.654 15.351 1.00 82.25 428 TRP A O 1
ATOM 3282 N N . LEU A 1 429 ? 36.542 17.449 16.256 1.00 84.25 429 LEU A N 1
ATOM 3283 C CA . LEU A 1 429 ? 36.909 16.160 15.659 1.00 84.25 429 LEU A CA 1
ATOM 3284 C C . LEU A 1 429 ? 36.414 16.041 14.208 1.00 84.25 429 LEU A C 1
ATOM 3286 O O . LEU A 1 429 ? 35.216 16.168 13.961 1.00 84.25 429 LEU A O 1
ATOM 3290 N N . GLU A 1 430 ? 37.297 15.719 13.262 1.00 78.38 430 GLU A N 1
ATOM 3291 C CA . GLU A 1 430 ? 36.954 15.431 11.859 1.00 78.38 430 GLU A CA 1
ATOM 3292 C C . GLU A 1 430 ? 37.528 14.067 11.408 1.00 78.38 430 GLU A C 1
ATOM 3294 O O . GLU A 1 430 ? 38.654 13.735 11.787 1.00 78.38 430 GLU A O 1
ATOM 3299 N N . PRO A 1 431 ? 36.814 13.272 10.582 1.00 74.31 431 PRO A N 1
ATOM 3300 C CA . PRO A 1 431 ? 37.355 12.036 10.008 1.00 74.31 431 PRO A CA 1
ATOM 3301 C C . PRO A 1 431 ? 38.503 12.289 9.014 1.00 74.31 431 PRO A C 1
ATOM 3303 O O . PRO A 1 431 ? 38.466 13.223 8.206 1.00 74.31 431 PRO A O 1
ATOM 3306 N N . VAL A 1 432 ? 39.526 11.430 9.039 1.00 74.12 432 VAL A N 1
ATOM 3307 C CA . VAL A 1 432 ? 40.656 11.478 8.094 1.00 74.12 432 VAL A CA 1
ATOM 3308 C C . VAL A 1 432 ? 40.238 10.818 6.772 1.00 74.12 432 VAL A C 1
ATOM 3310 O O . VAL A 1 432 ? 39.818 9.667 6.756 1.00 74.12 432 VAL A O 1
ATOM 3313 N N . LYS A 1 433 ? 40.316 11.546 5.646 1.00 56.25 433 LYS A N 1
ATOM 3314 C CA . LYS A 1 433 ? 39.791 11.095 4.335 1.00 56.25 433 LYS A CA 1
ATOM 3315 C C . LYS A 1 433 ? 40.753 10.225 3.509 1.00 56.25 433 LYS A C 1
ATOM 3317 O O . LYS A 1 433 ? 40.375 9.789 2.426 1.00 56.25 433 LYS A O 1
ATOM 3322 N N . GLN A 1 434 ? 41.973 9.975 3.979 1.00 52.25 434 GLN A N 1
ATOM 3323 C CA . GLN A 1 434 ? 42.974 9.175 3.267 1.00 52.25 434 GLN A CA 1
ATOM 3324 C C . GLN A 1 434 ? 43.826 8.405 4.275 1.00 52.25 434 GLN A C 1
ATOM 3326 O O . GLN A 1 434 ? 44.529 9.059 5.035 1.00 52.25 434 GLN A O 1
ATOM 3331 N N . LEU A 1 435 ? 43.742 7.067 4.284 1.00 43.78 435 LEU A N 1
ATOM 3332 C CA . LEU A 1 435 ? 44.841 6.117 4.546 1.00 43.78 435 LEU A CA 1
ATOM 3333 C C . LEU A 1 435 ? 44.333 4.662 4.434 1.00 43.78 435 LEU A C 1
ATOM 3335 O O . LEU A 1 435 ? 43.217 4.342 4.841 1.00 43.78 435 LEU A O 1
ATOM 3339 N N . SER A 1 436 ? 45.157 3.816 3.815 1.00 39.91 436 SER A N 1
ATOM 3340 C CA . SER A 1 436 ? 44.978 2.382 3.555 1.00 39.91 436 SER A CA 1
ATOM 3341 C C . SER A 1 436 ? 44.899 1.554 4.845 1.00 39.91 436 SER A C 1
ATOM 3343 O O . SER A 1 436 ? 45.616 1.816 5.805 1.00 39.91 436 SER A O 1
ATOM 3345 N N . SER A 1 437 ? 44.019 0.550 4.853 1.00 48.38 437 SER A N 1
ATOM 3346 C CA . SER A 1 437 ? 43.497 -0.149 6.040 1.00 48.38 437 SER A CA 1
ATOM 3347 C C . SER A 1 437 ? 44.430 -1.122 6.774 1.00 48.38 437 SER A C 1
ATOM 3349 O O . SER A 1 437 ? 43.914 -1.961 7.504 1.00 48.38 437 SER A O 1
ATOM 3351 N N . GLU A 1 438 ? 45.754 -1.043 6.643 1.00 47.16 438 GLU A N 1
ATOM 3352 C CA . GLU A 1 438 ? 46.625 -2.078 7.235 1.00 47.16 438 GLU A CA 1
ATOM 3353 C C . GLU A 1 438 ? 47.434 -1.674 8.472 1.00 47.16 438 GLU A C 1
ATOM 3355 O O . GLU A 1 438 ? 47.946 -2.562 9.139 1.00 47.16 438 GLU A O 1
ATOM 3360 N N . GLU A 1 439 ? 47.429 -0.412 8.920 1.00 47.53 439 GLU A N 1
ATOM 3361 C CA . GLU A 1 439 ? 48.031 -0.057 10.224 1.00 47.53 439 GLU A CA 1
ATOM 3362 C C . GLU A 1 439 ? 47.306 1.111 10.918 1.00 47.53 439 GLU A C 1
ATOM 3364 O O . GLU A 1 439 ? 47.759 2.255 10.887 1.00 47.53 439 GLU A O 1
ATOM 3369 N N . LEU A 1 440 ? 46.156 0.868 11.561 1.00 40.94 440 LEU A N 1
ATOM 3370 C CA . LEU A 1 440 ? 45.493 1.907 12.363 1.00 40.94 440 LEU A CA 1
ATOM 3371 C C . LEU A 1 440 ? 44.864 1.369 13.657 1.00 40.94 440 LEU A C 1
ATOM 3373 O O . LEU A 1 440 ? 43.861 0.659 13.642 1.00 40.94 440 LEU A O 1
ATOM 3377 N N . THR A 1 441 ? 45.398 1.819 14.794 1.00 50.84 441 THR A N 1
ATOM 3378 C CA . THR A 1 441 ? 44.685 1.864 16.078 1.00 50.84 441 THR A CA 1
ATOM 3379 C C . THR A 1 441 ? 43.546 2.897 16.017 1.00 50.84 441 THR A C 1
ATOM 3381 O O . THR A 1 441 ? 43.568 3.818 15.196 1.00 50.84 441 THR A O 1
ATOM 3384 N N . SER A 1 442 ? 42.528 2.767 16.879 1.00 49.19 442 SER A N 1
ATOM 3385 C CA . SER A 1 442 ? 41.312 3.610 16.897 1.00 49.19 442 SER A CA 1
ATOM 3386 C C . SER A 1 442 ? 41.574 5.125 16.972 1.00 49.19 442 SER A C 1
ATOM 3388 O O . SER A 1 442 ? 40.754 5.908 16.495 1.00 49.19 442 SER A O 1
ATOM 3390 N N . SER A 1 443 ? 42.744 5.546 17.462 1.00 48.16 443 SER A N 1
ATOM 3391 C CA . SER A 1 443 ? 43.179 6.950 17.482 1.00 48.16 443 SER A CA 1
ATOM 3392 C C . SER A 1 443 ? 43.495 7.548 16.103 1.00 48.16 443 SER A C 1
ATOM 3394 O O . SER A 1 443 ? 43.467 8.767 15.967 1.00 48.16 443 SER A O 1
ATOM 3396 N N . ASN A 1 444 ? 43.750 6.736 15.070 1.00 54.34 444 ASN A N 1
ATOM 3397 C CA . ASN A 1 444 ? 44.201 7.227 13.759 1.00 54.34 444 ASN A CA 1
ATOM 3398 C C . ASN A 1 444 ? 43.056 7.484 12.750 1.00 54.34 444 ASN A C 1
ATOM 3400 O O . ASN A 1 444 ? 43.309 7.958 11.643 1.00 54.34 444 ASN A O 1
ATOM 3404 N N . LYS A 1 445 ? 41.788 7.193 13.094 1.00 64.00 445 LYS A N 1
ATOM 3405 C CA . LYS A 1 445 ? 40.624 7.403 12.197 1.00 64.00 445 LYS A CA 1
ATOM 3406 C C . LYS A 1 445 ? 40.107 8.853 12.175 1.00 64.00 445 LYS A C 1
ATOM 3408 O O . LYS A 1 445 ? 39.297 9.213 11.316 1.00 64.00 445 LYS A O 1
ATOM 3413 N N . VAL A 1 446 ? 40.558 9.694 13.104 1.00 73.62 446 VAL A N 1
ATOM 3414 C CA . VAL A 1 446 ? 40.074 11.070 13.303 1.00 73.62 446 VAL A CA 1
ATOM 3415 C C . VAL A 1 446 ? 41.207 12.024 13.640 1.00 73.62 446 VAL A C 1
ATOM 3417 O O . VAL A 1 446 ? 42.220 11.630 14.202 1.00 73.62 446 VAL A O 1
ATOM 3420 N N . GLN A 1 447 ? 41.019 13.299 13.312 1.00 81.88 447 GLN A N 1
ATOM 3421 C CA . GLN A 1 447 ? 41.968 14.370 13.599 1.00 81.88 447 GLN A CA 1
ATOM 3422 C C . GLN A 1 447 ? 41.257 15.590 14.190 1.00 81.88 447 GLN A C 1
ATOM 3424 O O . GLN A 1 447 ? 40.132 15.921 13.808 1.00 81.88 447 GLN A O 1
ATOM 3429 N N . CYS A 1 448 ? 41.927 16.285 15.109 1.00 81.12 448 CYS A N 1
ATOM 3430 C CA . CYS A 1 448 ? 41.458 17.561 15.640 1.00 81.12 448 CYS A CA 1
ATOM 3431 C C . CYS A 1 448 ? 41.792 18.691 14.660 1.00 81.12 448 CYS A C 1
ATOM 3433 O O . CYS A 1 448 ? 42.959 18.919 14.347 1.00 81.12 448 CYS A O 1
ATOM 3435 N N . LYS A 1 449 ? 40.781 19.434 14.203 1.00 82.44 449 LYS A N 1
ATOM 3436 C CA . LYS A 1 449 ? 40.961 20.634 13.367 1.00 82.44 449 LYS A CA 1
ATOM 3437 C C . LYS A 1 449 ? 40.325 21.863 13.987 1.00 82.44 449 LYS A C 1
ATOM 3439 O O . LYS A 1 449 ? 39.400 21.740 14.783 1.00 82.44 449 LYS A O 1
ATOM 3444 N N . CYS A 1 450 ? 40.791 23.055 13.611 1.00 80.19 450 CYS A N 1
ATOM 3445 C CA . CYS A 1 450 ? 40.111 24.288 14.001 1.00 80.19 450 CYS A CA 1
ATOM 3446 C C . CYS A 1 450 ? 38.689 24.324 13.436 1.00 80.19 450 CYS A C 1
ATOM 3448 O O . CYS A 1 450 ? 38.436 23.892 12.307 1.00 80.19 450 CYS A O 1
ATOM 3450 N N . ARG A 1 451 ? 37.763 24.865 14.229 1.00 77.19 451 ARG A N 1
ATOM 3451 C CA . ARG A 1 451 ? 36.392 25.105 13.781 1.00 77.19 451 ARG A CA 1
ATOM 3452 C C . ARG A 1 451 ? 36.383 26.100 12.610 1.00 77.19 451 ARG A C 1
ATOM 3454 O O . ARG A 1 451 ? 37.234 26.991 12.569 1.00 77.19 451 ARG A O 1
ATOM 3461 N N . PRO A 1 452 ? 35.417 26.006 11.683 1.00 72.50 452 PRO A N 1
ATOM 3462 C CA . PRO A 1 452 ? 35.269 26.973 10.604 1.00 72.50 452 PRO A CA 1
ATOM 3463 C C . PRO A 1 452 ? 35.195 28.401 11.163 1.00 72.50 452 PRO A C 1
ATOM 3465 O O . PRO A 1 452 ? 34.433 28.667 12.091 1.00 72.50 452 PRO A O 1
ATOM 3468 N N . GLY A 1 453 ? 36.020 29.303 10.626 1.00 62.47 453 GLY A N 1
ATOM 3469 C CA . GLY A 1 453 ? 36.129 30.695 11.080 1.00 62.47 453 GLY A CA 1
ATOM 3470 C C . GLY A 1 453 ? 37.166 30.960 12.182 1.00 62.47 453 GLY A C 1
ATOM 3471 O O . GLY A 1 453 ? 37.390 32.121 12.511 1.00 62.47 453 GLY A O 1
ATOM 3472 N N . TYR A 1 454 ? 37.820 29.930 12.730 1.00 73.06 454 TYR A N 1
ATOM 3473 C CA . TYR A 1 454 ? 38.955 30.079 13.647 1.00 73.06 454 TYR A CA 1
ATOM 3474 C C . TYR A 1 454 ? 40.274 30.013 12.871 1.00 73.06 454 TYR A C 1
ATOM 3476 O O . TYR A 1 454 ? 40.418 29.199 11.959 1.00 73.06 454 TYR A O 1
ATOM 3484 N N . THR A 1 455 ? 41.254 30.837 13.241 1.00 71.81 455 THR A N 1
ATOM 3485 C CA . THR A 1 455 ? 42.577 30.858 12.598 1.00 71.81 455 THR A CA 1
ATOM 3486 C C . THR A 1 455 ? 43.611 30.086 13.415 1.00 71.81 455 THR A C 1
ATOM 3488 O O . THR A 1 455 ? 43.600 30.109 14.650 1.00 71.81 455 THR A O 1
ATOM 3491 N N . THR A 1 456 ? 44.499 29.374 12.721 1.00 71.62 456 THR A N 1
ATOM 3492 C CA . THR A 1 456 ? 45.605 28.610 13.314 1.00 71.62 456 THR A CA 1
ATOM 3493 C C . THR A 1 456 ? 46.801 29.515 13.588 1.00 71.62 456 THR A C 1
ATOM 3495 O O . THR A 1 456 ? 47.214 30.265 12.706 1.00 71.62 456 THR A O 1
ATOM 3498 N N . SER A 1 457 ? 47.406 29.396 14.769 1.00 63.22 457 SER A N 1
ATOM 3499 C CA . SER A 1 457 ? 48.738 29.943 15.050 1.00 63.22 457 SER A CA 1
ATOM 3500 C C . SER A 1 457 ? 49.596 28.878 15.715 1.00 63.22 457 SER A C 1
ATOM 3502 O O . SER A 1 457 ? 49.162 28.231 16.674 1.00 63.22 457 SER A O 1
ATOM 3504 N N . GLU A 1 458 ? 50.827 28.737 15.241 1.00 58.28 458 GLU A N 1
ATOM 3505 C CA . GLU A 1 458 ? 51.833 27.908 15.892 1.00 58.28 458 GLU A CA 1
ATOM 3506 C C . GLU A 1 458 ? 52.496 28.689 17.025 1.00 58.28 458 GLU A C 1
ATOM 3508 O O . GLU A 1 458 ? 52.839 29.865 16.888 1.00 58.28 458 GLU A O 1
ATOM 3513 N N . THR A 1 459 ? 52.643 28.040 18.177 1.00 54.72 459 THR A N 1
ATOM 3514 C CA . THR A 1 459 ? 53.449 28.567 19.286 1.00 54.72 459 THR A CA 1
ATOM 3515 C C . THR A 1 459 ? 54.878 28.033 19.136 1.00 54.72 459 THR A C 1
ATOM 3517 O O . THR A 1 459 ? 55.053 26.944 18.593 1.00 54.72 459 THR A O 1
ATOM 3520 N N . LYS A 1 460 ? 55.899 28.719 19.678 1.00 45.03 460 LYS A N 1
ATOM 3521 C CA . LYS A 1 460 ? 57.322 28.290 19.649 1.00 45.03 460 LYS A CA 1
ATOM 3522 C C . LYS A 1 460 ? 57.600 26.878 20.221 1.00 45.03 460 LYS A C 1
ATOM 3524 O O . LYS A 1 460 ? 58.715 26.390 20.111 1.00 45.03 460 LYS A O 1
ATOM 3529 N N . SER A 1 461 ? 56.595 26.223 20.806 1.00 48.00 461 SER A N 1
ATOM 3530 C CA . SER A 1 461 ? 56.636 24.851 21.336 1.00 48.00 461 SER A CA 1
ATOM 3531 C C . SER A 1 461 ? 55.883 23.823 20.468 1.00 48.00 461 SER A C 1
ATOM 3533 O O . SER A 1 461 ? 55.569 22.739 20.947 1.00 48.00 461 SER A O 1
ATOM 3535 N N . GLY A 1 462 ? 55.531 24.153 19.218 1.00 51.03 462 GLY A N 1
ATOM 3536 C CA . GLY A 1 462 ? 54.897 23.221 18.271 1.00 51.03 462 GLY A CA 1
ATOM 3537 C C . GLY A 1 462 ? 53.423 22.887 18.551 1.00 51.03 462 GLY A C 1
ATOM 3538 O O . GLY A 1 462 ? 52.856 22.009 17.909 1.00 51.03 462 GLY A O 1
ATOM 3539 N N . THR A 1 463 ? 52.770 23.567 19.501 1.00 53.09 463 THR A N 1
ATOM 3540 C CA . THR A 1 463 ? 51.350 23.344 19.826 1.00 53.09 463 THR A CA 1
ATOM 3541 C C . THR A 1 463 ? 50.442 24.263 19.000 1.00 53.09 463 THR A C 1
ATOM 3543 O O . THR A 1 463 ? 50.570 25.491 19.068 1.00 53.09 463 THR A O 1
ATOM 3546 N N . LEU A 1 464 ? 49.504 23.674 18.247 1.00 59.19 464 LEU A N 1
ATOM 3547 C CA . LEU A 1 464 ? 48.550 24.381 17.381 1.00 59.19 464 LEU A CA 1
ATOM 3548 C C . LEU A 1 464 ? 47.388 24.966 18.212 1.00 59.19 464 LEU A C 1
ATOM 3550 O O . LEU A 1 464 ? 46.595 24.213 18.781 1.00 59.19 464 LEU A O 1
ATOM 3554 N N . ARG A 1 465 ? 47.259 26.299 18.288 1.00 67.25 465 ARG A N 1
ATOM 3555 C CA . ARG A 1 465 ? 46.129 26.980 18.958 1.00 67.25 465 ARG A CA 1
ATOM 3556 C C . ARG A 1 465 ? 45.179 27.601 17.930 1.00 67.25 465 ARG A C 1
ATOM 3558 O O . ARG A 1 465 ? 45.629 28.216 16.965 1.00 67.25 465 ARG A O 1
ATOM 3565 N N . CYS A 1 466 ? 43.870 27.443 18.147 1.00 77.50 466 CYS A N 1
ATOM 3566 C CA . CYS A 1 466 ? 42.818 27.999 17.290 1.00 77.50 466 CYS A CA 1
ATOM 3567 C C . CYS A 1 466 ? 42.205 29.237 17.949 1.00 77.50 466 CYS A C 1
ATOM 3569 O O . CYS A 1 466 ? 41.625 29.139 19.031 1.00 77.50 466 CYS A O 1
ATOM 3571 N N . PHE A 1 467 ? 42.294 30.394 17.298 1.00 74.25 467 PHE A N 1
ATOM 3572 C CA . PHE A 1 467 ? 41.746 31.644 17.824 1.00 74.25 467 PHE A CA 1
ATOM 3573 C C . PHE A 1 467 ? 40.381 31.958 17.224 1.00 74.25 467 PHE A C 1
ATOM 3575 O O . PHE A 1 467 ? 40.171 31.792 16.024 1.00 74.25 467 PHE A O 1
ATOM 3582 N N . ALA A 1 468 ? 39.460 32.430 18.066 1.00 64.56 468 ALA A N 1
ATOM 3583 C CA . ALA A 1 468 ? 38.161 32.901 17.611 1.00 64.56 468 ALA A CA 1
ATOM 3584 C C . ALA A 1 468 ? 38.327 34.144 16.716 1.00 64.56 468 ALA A C 1
ATOM 3586 O O . ALA A 1 468 ? 39.248 34.937 16.938 1.00 64.56 468 ALA A O 1
ATOM 3587 N N . PRO A 1 469 ? 37.418 34.378 15.757 1.00 62.19 469 PRO A N 1
ATOM 3588 C CA . PRO A 1 469 ? 37.484 35.542 14.871 1.00 62.19 469 PRO A CA 1
ATOM 3589 C C . PRO A 1 469 ? 37.465 36.878 15.635 1.00 62.19 469 PRO A C 1
ATOM 3591 O O . PRO A 1 469 ? 38.052 37.859 15.185 1.00 62.19 469 PRO A O 1
ATOM 3594 N N . THR A 1 470 ? 36.888 36.903 16.841 1.00 64.75 470 THR A N 1
ATOM 3595 C CA . THR A 1 470 ? 36.913 38.054 17.757 1.00 64.75 470 THR A CA 1
ATOM 3596 C C . THR A 1 470 ? 38.313 38.400 18.271 1.00 64.75 470 THR A C 1
ATOM 3598 O O . THR A 1 470 ? 38.593 39.570 18.504 1.00 64.75 470 THR A O 1
ATOM 3601 N N . VAL A 1 471 ? 39.220 37.423 18.399 1.00 65.31 471 VAL A N 1
ATOM 3602 C CA . VAL A 1 471 ? 40.621 37.644 18.807 1.00 65.31 471 VAL A CA 1
ATOM 3603 C C . VAL A 1 471 ? 41.440 38.224 17.653 1.00 65.31 471 VAL A C 1
ATOM 3605 O O . VAL A 1 471 ? 42.297 39.075 17.876 1.00 65.31 471 VAL A O 1
ATOM 3608 N N . GLY A 1 472 ? 41.150 37.813 16.413 1.00 59.66 472 GLY A N 1
ATOM 3609 C CA . GLY A 1 472 ? 41.716 38.441 15.215 1.00 59.66 472 GLY A CA 1
ATOM 3610 C C . GLY A 1 472 ? 41.292 39.906 15.088 1.00 59.66 472 GLY A C 1
ATOM 3611 O O . GLY A 1 472 ? 42.131 40.771 14.854 1.00 59.66 472 GLY A O 1
ATOM 3612 N N . LEU A 1 473 ? 40.012 40.189 15.348 1.00 57.59 473 LEU A N 1
ATOM 3613 C CA . LEU A 1 473 ? 39.467 41.546 15.422 1.00 57.59 473 LEU A CA 1
ATOM 3614 C C . LEU A 1 473 ? 40.102 42.362 16.556 1.00 57.59 473 LEU A C 1
ATOM 3616 O O . LEU A 1 473 ? 40.496 43.497 16.328 1.00 57.59 473 LEU A O 1
ATOM 3620 N N . ALA A 1 474 ? 40.274 41.780 17.746 1.00 58.03 474 ALA A N 1
ATOM 3621 C CA . ALA A 1 474 ? 40.927 42.445 18.872 1.00 58.03 474 ALA A CA 1
ATOM 3622 C C . ALA A 1 474 ? 42.407 42.762 18.593 1.00 58.03 474 ALA A C 1
ATOM 3624 O O . ALA A 1 474 ? 42.839 43.873 18.872 1.00 58.03 474 ALA A O 1
ATOM 3625 N N . ARG A 1 475 ? 43.174 41.842 17.985 1.00 60.44 475 ARG A N 1
ATOM 3626 C CA . ARG A 1 475 ? 44.558 42.111 17.549 1.00 60.44 475 ARG A CA 1
ATOM 3627 C C . ARG A 1 475 ? 44.627 43.214 16.499 1.00 60.44 475 ARG A C 1
ATOM 3629 O O . ARG A 1 475 ? 45.473 44.090 16.607 1.00 60.44 475 ARG A O 1
ATOM 3636 N N . TRP A 1 476 ? 43.728 43.193 15.519 1.00 60.38 476 TRP A N 1
ATOM 3637 C CA . TRP A 1 476 ? 43.659 44.227 14.487 1.00 60.38 476 TRP A CA 1
ATOM 3638 C C . TRP A 1 476 ? 43.295 45.601 15.072 1.00 60.38 476 TRP A C 1
ATOM 3640 O O . TRP A 1 476 ? 43.916 46.602 14.730 1.00 60.38 476 TRP A O 1
ATOM 3650 N N . ILE A 1 477 ? 42.352 45.643 16.017 1.00 57.31 477 ILE A N 1
ATOM 3651 C CA . ILE A 1 477 ? 41.973 46.860 16.747 1.00 57.31 477 ILE A CA 1
ATOM 3652 C C . ILE A 1 477 ? 43.135 47.365 17.618 1.00 57.31 477 ILE A C 1
ATOM 3654 O O . ILE A 1 477 ? 43.432 48.554 17.591 1.00 57.31 477 ILE A O 1
ATOM 3658 N N . LEU A 1 478 ? 43.842 46.490 18.339 1.00 56.34 478 LEU A N 1
ATOM 3659 C CA . LEU A 1 478 ? 45.020 46.862 19.137 1.00 56.34 478 LEU A CA 1
ATOM 3660 C C . LEU A 1 478 ? 46.160 47.417 18.268 1.00 56.34 478 LEU A C 1
ATOM 3662 O O . LEU A 1 478 ? 46.825 48.372 18.662 1.00 56.34 478 LEU A O 1
ATOM 3666 N N . GLN A 1 479 ? 46.335 46.878 17.060 1.00 59.88 479 GLN A N 1
ATOM 3667 C CA . GLN A 1 479 ? 47.335 47.337 16.095 1.00 59.88 479 GLN A CA 1
ATOM 3668 C C . GLN A 1 479 ? 46.965 48.685 15.448 1.00 59.88 479 GLN A C 1
ATOM 3670 O O . GLN A 1 479 ? 47.852 49.450 15.083 1.00 59.88 479 GLN A O 1
ATOM 3675 N N . LEU A 1 480 ? 45.671 49.011 15.361 1.00 56.84 480 LEU A N 1
ATOM 3676 C CA . LEU A 1 480 ? 45.184 50.335 14.955 1.00 56.84 480 LEU A CA 1
ATOM 3677 C C . LEU A 1 480 ? 45.252 51.380 16.075 1.00 56.84 480 LEU A C 1
ATOM 3679 O O . LEU A 1 480 ? 45.377 52.566 15.786 1.00 56.84 480 LEU A O 1
ATOM 3683 N N . ILE A 1 481 ? 45.159 50.953 17.336 1.00 60.47 481 ILE A N 1
ATOM 3684 C CA . ILE A 1 481 ? 45.178 51.838 18.513 1.00 60.47 481 ILE A CA 1
ATOM 3685 C C . ILE A 1 481 ? 46.616 52.086 19.023 1.00 60.47 481 ILE A C 1
ATOM 3687 O O . ILE A 1 481 ? 46.820 52.911 19.907 1.00 60.47 481 ILE A O 1
ATOM 3691 N N . GLY A 1 482 ? 47.636 51.459 18.422 1.00 52.97 482 GLY A N 1
ATOM 3692 C CA . GLY A 1 482 ? 49.041 51.803 18.667 1.00 52.97 482 GLY A CA 1
ATOM 3693 C C . GLY A 1 482 ? 49.545 51.448 20.068 1.00 52.97 482 GLY A C 1
ATOM 3694 O O . GLY A 1 482 ? 50.336 52.193 20.637 1.00 52.97 482 GLY A O 1
ATOM 3695 N N . TYR A 1 483 ? 49.099 50.325 20.635 1.00 45.38 483 TYR A N 1
ATOM 3696 C CA . TYR A 1 483 ? 49.689 49.808 21.870 1.00 45.38 483 TYR A CA 1
ATOM 3697 C C . TYR A 1 483 ? 50.926 48.955 21.551 1.00 45.38 483 TYR A C 1
ATOM 3699 O O . TYR A 1 483 ? 50.807 47.825 21.078 1.00 45.38 483 TYR A O 1
ATOM 3707 N N . GLU A 1 484 ? 52.113 49.504 21.815 1.00 42.25 484 GLU A N 1
ATOM 3708 C CA . GLU A 1 484 ? 53.333 48.720 22.022 1.00 42.25 484 GLU A CA 1
ATOM 3709 C C . GLU A 1 484 ? 53.183 47.918 23.325 1.00 42.25 484 GLU A C 1
ATOM 3711 O O . GLU A 1 484 ? 53.020 48.492 24.404 1.00 42.25 484 GLU A O 1
ATOM 3716 N N . GLU A 1 485 ? 53.230 46.586 23.244 1.00 37.06 485 GLU A N 1
ATOM 3717 C CA . GLU A 1 485 ? 53.527 45.762 24.417 1.00 37.06 485 GLU A CA 1
ATOM 3718 C C . GLU A 1 485 ? 54.997 45.995 24.788 1.00 37.06 485 GLU A C 1
ATOM 3720 O O . GLU A 1 485 ? 55.912 45.556 24.088 1.00 37.06 485 GLU A O 1
ATOM 3725 N N . ALA A 1 486 ? 55.215 46.712 25.892 1.00 35.25 486 ALA A N 1
ATOM 3726 C CA . ALA A 1 486 ? 56.458 46.631 26.640 1.00 35.25 486 ALA A CA 1
ATOM 3727 C C . ALA A 1 486 ? 56.664 45.178 27.107 1.00 35.25 486 ALA A C 1
ATOM 3729 O O . ALA A 1 486 ? 55.713 44.520 27.529 1.00 35.25 486 ALA A O 1
ATOM 3730 N N . THR A 1 487 ? 57.908 44.714 26.982 1.00 35.81 487 THR A N 1
ATOM 3731 C CA . THR A 1 487 ? 58.437 43.409 27.422 1.00 35.81 487 THR A CA 1
ATOM 3732 C C . THR A 1 487 ? 57.944 42.927 28.775 1.00 35.81 487 THR A C 1
ATOM 3734 O O . THR A 1 487 ? 57.935 43.763 29.709 1.00 35.81 487 THR A O 1
#